Protein AF-0000000080439136 (afdb_homodimer)

Foldseek 3Di:
DEEEEAADPCVQVLLVLVLVPDQLYEYEYQAPVVVVVNVVGRHPYYHGHDDALVRLLCVCVVSVHQEYEYHHALQPVRSLVSNLVSCVVNVHHYEYEDADFPVVPDDDPLEAEDQDLLCVQVVCVPPDEAEEEAAEQPCVLVNVPSPHPHHYAYEYAPDPVSVVVCVVSPDDPVRYDHDDDDDAQPVLLVVCVVRVHQEYEYERRDVVRNPVSNVVSCVVSNHGYYYHYRDDDDRPHYDNDSVVVSVVVSVD/DEEEEAADPCVQVLLVLVLVPDQLYEYEYQAPVVVVVNVVGRHPYYHGHDDALVRLLCVCVVSVHQEYEYAHALQPVRSLVSNLVSCVVNVHHYEYEDADFPVVPDDDPLEAEDQDLLCVQVVCVPPDEAEEEAAEQPCVLVNVPSPHPHHYAYEYAPDPVSVVVCVVSPDDPVRYDHDDDDDAQVVLLVVCVVRVHQEYEDERRDVVRNPVSNVVSCVVSNHGYYYHYRDDDDRPHYDNDSVVVSVVVSVD

Solvent-accessible surface area (backbone atoms only — not comparable to full-atom values): 26806 Å² total; per-residue (Å²): 71,38,29,34,34,39,61,43,80,59,41,58,56,50,49,56,59,42,49,75,76,44,46,59,31,35,38,35,16,66,33,59,66,59,38,60,77,49,61,88,56,67,55,73,42,78,42,37,53,72,66,54,49,66,48,47,40,47,51,35,62,76,58,54,40,51,36,37,37,38,35,43,45,73,74,44,50,66,61,51,53,37,50,50,52,25,26,58,76,68,69,35,48,53,36,31,46,48,74,58,61,53,67,78,78,52,86,60,89,51,57,42,82,35,81,48,76,84,51,44,53,71,73,43,67,84,56,80,51,25,32,36,36,59,66,38,63,87,52,43,63,59,56,69,67,63,69,56,90,46,54,63,33,34,37,24,58,51,39,30,69,55,39,40,53,42,44,75,69,66,48,55,51,89,33,35,38,17,42,58,71,67,59,53,44,46,38,42,38,7,48,38,60,64,60,53,35,40,29,36,38,35,54,80,57,16,68,88,50,27,39,59,31,47,50,51,33,29,54,77,63,69,16,30,36,37,34,41,50,67,67,92,69,92,64,77,46,71,36,62,44,69,69,60,45,53,57,52,57,69,72,100,71,38,29,36,34,39,60,44,78,60,42,59,56,50,49,56,59,44,49,75,77,44,46,60,31,35,39,36,17,65,34,58,66,60,38,61,78,48,61,88,55,68,54,74,40,77,40,36,53,72,64,54,49,66,49,47,39,47,51,35,62,76,57,52,40,51,38,38,36,38,36,45,45,74,75,44,50,67,60,51,54,34,51,49,51,24,26,58,76,68,70,34,47,54,36,31,47,47,74,58,62,54,67,78,78,53,86,59,88,51,56,43,80,35,82,49,76,85,49,44,56,71,74,43,66,84,56,80,52,25,31,35,35,59,66,37,64,89,52,44,62,60,57,67,67,62,69,55,90,46,54,63,32,37,36,22,59,49,39,30,68,56,38,40,55,41,44,76,69,68,49,55,51,88,34,35,37,17,43,59,70,67,55,54,43,46,37,42,38,6,49,39,60,64,61,53,33,40,29,34,37,34,51,78,58,15,68,88,50,27,37,60,31,46,50,52,32,29,53,76,65,70,16,31,36,35,34,41,49,68,66,91,68,91,64,77,47,73,36,62,44,69,68,60,45,52,57,52,56,70,73,99

Nearest PDB structures (foldseek):
  5c4r-assembly1_A  TM=8.718E-01  e=5.065E-14  Rhodobacter capsulatus SB 1003
  5c4n-assembly1_D  TM=8.658E-01  e=1.660E-13  Rhodobacter capsulatus SB 1003
  4x7g-assembly1_A  TM=8.099E-01  e=2.105E-13  Rhodobacter capsulatus SB 1003
  4yra-assembly1_H  TM=3.260E-01  e=2.094E-04  Mus musculus
  2we8-assembly1_A-2  TM=3.712E-01  e=1.369E+00  Mycolicibacterium smegmatis MC2 155

Structure (mmCIF, N/CA/C/O backbone):
data_AF-0000000080439136-model_v1
#
loop_
_entity.id
_entity.type
_entity.pdbx_description
1 polymer 'Precorrin-6x reductase'
#
loop_
_atom_site.group_PDB
_atom_site.id
_atom_site.type_symbol
_atom_site.label_atom_id
_atom_site.label_alt_id
_atom_site.label_comp_id
_atom_site.label_asym_id
_atom_site.label_entity_id
_atom_site.label_seq_id
_atom_site.pdbx_PDB_ins_code
_atom_site.Cartn_x
_atom_site.Cartn_y
_atom_site.Cartn_z
_atom_site.occupancy
_atom_site.B_iso_or_equiv
_atom_site.auth_seq_id
_atom_site.auth_comp_id
_atom_site.auth_asym_id
_atom_site.auth_atom_id
_atom_site.pdbx_PDB_model_num
ATOM 1 N N . MET A 1 1 ? 13.273 -29.688 -28.453 1 94.94 1 MET A N 1
ATOM 2 C CA . MET A 1 1 ? 12.969 -28.375 -27.891 1 94.94 1 MET A CA 1
ATOM 3 C C . MET A 1 1 ? 11.875 -28.484 -26.828 1 94.94 1 MET A C 1
ATOM 5 O O . MET A 1 1 ? 10.883 -29.188 -27.031 1 94.94 1 MET A O 1
ATOM 9 N N . LEU A 1 2 ? 12.102 -27.922 -25.734 1 97.12 2 LEU A N 1
ATOM 10 C CA . LEU A 1 2 ? 11.094 -27.859 -24.688 1 97.12 2 LEU A CA 1
ATOM 11 C C . LEU A 1 2 ? 10.461 -26.484 -24.609 1 97.12 2 LEU A C 1
ATOM 13 O O . LEU A 1 2 ? 11.141 -25.469 -24.781 1 97.12 2 LEU A O 1
ATOM 17 N N . GLY A 1 3 ? 9.164 -26.469 -24.484 1 97.69 3 GLY A N 1
ATOM 18 C CA . GLY A 1 3 ? 8.453 -25.219 -24.266 1 97.69 3 GLY A CA 1
ATOM 19 C C . GLY A 1 3 ? 7.914 -25.062 -22.859 1 97.69 3 GLY A C 1
ATOM 20 O O . GLY A 1 3 ? 7.492 -26.047 -22.234 1 97.69 3 GLY A O 1
ATOM 21 N N . PHE A 1 4 ? 7.961 -23.844 -22.406 1 97.81 4 PHE A N 1
ATOM 22 C CA . PHE A 1 4 ? 7.434 -23.562 -21.078 1 97.81 4 PHE A CA 1
ATOM 23 C C . PHE A 1 4 ? 6.508 -22.359 -21.109 1 97.81 4 PHE A C 1
ATOM 25 O O . PHE A 1 4 ? 6.809 -21.359 -21.766 1 97.81 4 PHE A O 1
ATOM 32 N N . VAL A 1 5 ? 5.355 -22.484 -20.469 1 96.38 5 VAL A N 1
ATOM 33 C CA . VAL A 1 5 ? 4.602 -21.312 -20.031 1 96.38 5 VAL A CA 1
ATOM 34 C C . VAL A 1 5 ? 4.906 -21.031 -18.562 1 96.38 5 VAL A C 1
ATOM 36 O O . VAL A 1 5 ? 4.617 -21.859 -17.688 1 96.38 5 VAL A O 1
ATOM 39 N N . LEU A 1 6 ? 5.531 -19.891 -18.375 1 92.25 6 LEU A N 1
ATOM 40 C CA . LEU A 1 6 ? 5.945 -19.594 -17.016 1 92.25 6 LEU A CA 1
ATOM 41 C C . LEU A 1 6 ? 5.203 -18.359 -16.484 1 92.25 6 LEU A C 1
ATOM 43 O O . LEU A 1 6 ? 5.008 -17.391 -17.203 1 92.25 6 LEU A O 1
ATOM 47 N N . GLY A 1 7 ? 4.68 -18.469 -15.188 1 83.62 7 GLY A N 1
ATOM 48 C CA . GLY A 1 7 ? 3.951 -17.375 -14.562 1 83.62 7 GLY A CA 1
ATOM 49 C C . GLY A 1 7 ? 4.027 -17.391 -13.047 1 83.62 7 GLY A C 1
ATOM 50 O O . GLY A 1 7 ? 3.254 -16.703 -12.367 1 83.62 7 GLY A O 1
ATOM 51 N N . THR A 1 8 ? 4.84 -18.234 -12.469 1 78.69 8 THR A N 1
ATOM 52 C CA . THR A 1 8 ? 5.027 -18.344 -11.031 1 78.69 8 THR A CA 1
ATOM 53 C C . THR A 1 8 ? 6.508 -18.297 -10.672 1 78.69 8 THR A C 1
ATOM 55 O O . THR A 1 8 ? 7.367 -18.281 -11.555 1 78.69 8 THR A O 1
ATOM 58 N N . GLY A 1 9 ? 6.777 -18.25 -9.445 1 80 9 GLY A N 1
ATOM 59 C CA . GLY A 1 9 ? 8.156 -18.219 -8.977 1 80 9 GLY A CA 1
ATOM 60 C C . GLY A 1 9 ? 8.922 -19.484 -9.32 1 80 9 GLY A C 1
ATOM 61 O O . GLY A 1 9 ? 10.148 -19.453 -9.469 1 80 9 GLY A O 1
ATOM 62 N N . GLU A 1 10 ? 8.25 -20.531 -9.555 1 86.06 10 GLU A N 1
ATOM 63 C CA . GLU A 1 10 ? 8.883 -21.797 -9.883 1 86.06 10 GLU A CA 1
ATOM 64 C C . GLU A 1 10 ? 9.555 -21.75 -11.25 1 86.06 10 GLU A C 1
ATOM 66 O O . GLU A 1 10 ? 10.461 -22.531 -11.539 1 86.06 10 GLU A O 1
ATOM 71 N N . GLY A 1 11 ? 9.016 -20.812 -12 1 86.56 11 GLY A N 1
ATOM 72 C CA . GLY A 1 11 ? 9.594 -20.688 -13.328 1 86.56 11 GLY A CA 1
ATOM 73 C C . GLY A 1 11 ? 11.094 -20.453 -13.312 1 86.56 11 GLY A C 1
ATOM 74 O O . GLY A 1 11 ? 11.828 -21.062 -14.102 1 86.56 11 GLY A O 1
ATOM 75 N N . ARG A 1 12 ? 11.594 -19.703 -12.398 1 89.56 12 ARG A N 1
ATOM 76 C CA . ARG A 1 12 ? 13.016 -19.422 -12.281 1 89.56 12 ARG A CA 1
ATOM 77 C C . ARG A 1 12 ? 13.797 -20.672 -11.914 1 89.56 12 ARG A C 1
ATOM 79 O O . ARG A 1 12 ? 14.859 -20.938 -12.477 1 89.56 12 ARG A O 1
ATOM 86 N N . GLU A 1 13 ? 13.266 -21.391 -10.961 1 91.75 13 GLU A N 1
ATOM 87 C CA . GLU A 1 13 ? 13.914 -22.609 -10.508 1 91.75 13 GLU A CA 1
ATOM 88 C C . GLU A 1 13 ? 13.984 -23.641 -11.625 1 91.75 13 GLU A C 1
ATOM 90 O O . GLU A 1 13 ? 15 -24.312 -11.797 1 91.75 13 GLU A O 1
ATOM 95 N N . ILE A 1 14 ? 12.961 -23.734 -12.32 1 93.56 14 ILE A N 1
ATOM 96 C CA . ILE A 1 14 ? 12.891 -24.688 -13.422 1 93.56 14 ILE A CA 1
ATOM 97 C C . ILE A 1 14 ? 13.953 -24.344 -14.469 1 93.56 14 ILE A C 1
ATOM 99 O O . ILE A 1 14 ? 14.727 -25.219 -14.875 1 93.56 14 ILE A O 1
ATOM 10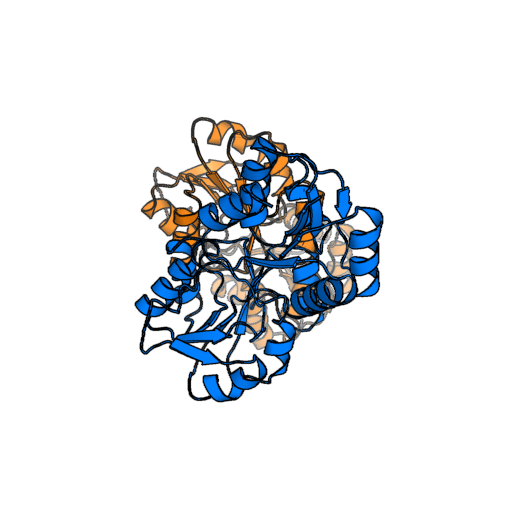3 N N . LEU A 1 15 ? 14 -23.094 -14.836 1 94.75 15 LEU A N 1
ATOM 104 C CA . LEU A 1 15 ? 14.961 -22.672 -15.852 1 94.75 15 LEU A CA 1
ATOM 105 C C . LEU A 1 15 ? 16.391 -22.844 -15.352 1 94.75 15 LEU A C 1
ATOM 107 O O . LEU A 1 15 ? 17.281 -23.234 -16.109 1 94.75 15 LEU A O 1
ATOM 111 N N . ARG A 1 16 ? 16.578 -22.578 -14.055 1 95.38 16 ARG A N 1
ATOM 112 C CA . ARG A 1 16 ? 17.891 -22.766 -13.453 1 95.38 16 ARG A CA 1
ATOM 113 C C . ARG A 1 16 ? 18.344 -24.203 -13.57 1 95.38 16 ARG A C 1
ATOM 115 O O . ARG A 1 16 ? 19.484 -24.484 -13.969 1 95.38 16 ARG A O 1
ATOM 122 N N . GLU A 1 17 ? 17.484 -25.125 -13.25 1 95.38 17 GLU A N 1
ATOM 123 C CA . GLU A 1 17 ? 17.812 -26.547 -13.289 1 95.38 17 GLU A CA 1
ATOM 124 C C . GLU A 1 17 ? 17.938 -27.031 -14.727 1 95.38 17 GLU A C 1
ATOM 126 O O . GLU A 1 17 ? 18.844 -27.812 -15.039 1 95.38 17 GLU A O 1
ATOM 131 N N . MET A 1 18 ? 17.094 -26.609 -15.617 1 95.25 18 MET A N 1
ATOM 132 C CA . MET A 1 18 ? 17.125 -27.047 -17 1 95.25 18 MET A CA 1
ATOM 133 C C . MET A 1 18 ? 18.391 -26.594 -17.703 1 95.25 18 MET A C 1
ATOM 135 O O . MET A 1 18 ? 18.969 -27.328 -18.5 1 95.25 18 MET A O 1
ATOM 139 N N . ASN A 1 19 ? 18.734 -25.328 -17.328 1 96.75 19 ASN A N 1
ATOM 140 C CA . ASN A 1 19 ? 19.891 -24.75 -17.984 1 96.75 19 ASN A CA 1
ATOM 141 C C . ASN A 1 19 ? 21.172 -25.516 -17.656 1 96.75 19 ASN A C 1
ATOM 143 O O . ASN A 1 19 ? 22.188 -25.359 -18.328 1 96.75 19 ASN A O 1
ATOM 147 N N . LYS A 1 20 ? 21.156 -26.312 -16.609 1 95.31 20 LYS A N 1
ATOM 148 C CA . LYS A 1 20 ? 22.297 -27.188 -16.297 1 95.31 20 LYS A CA 1
ATOM 149 C C . LYS A 1 20 ? 22.453 -28.281 -17.344 1 95.31 20 LYS A C 1
ATOM 151 O O . LYS A 1 20 ? 23.531 -28.844 -17.5 1 95.31 20 LYS A O 1
ATOM 156 N N . PHE A 1 21 ? 21.391 -28.484 -18.156 1 93.5 21 PHE A N 1
ATOM 157 C CA . PHE A 1 21 ? 21.438 -29.656 -19.031 1 93.5 21 PHE A CA 1
ATOM 158 C C . PHE A 1 21 ? 21.125 -29.25 -20.469 1 93.5 21 PHE A C 1
ATOM 160 O O . PHE A 1 21 ? 21.531 -29.953 -21.406 1 93.5 21 PHE A O 1
ATOM 167 N N . THR A 1 22 ? 20.359 -28.188 -20.641 1 94.69 22 THR A N 1
ATOM 168 C CA . THR A 1 22 ? 20.031 -27.812 -22.016 1 94.69 22 THR A CA 1
ATOM 169 C C . THR A 1 22 ? 19.703 -26.328 -22.094 1 94.69 22 THR A C 1
ATOM 171 O O . THR A 1 22 ? 19.359 -25.703 -21.094 1 94.69 22 THR A O 1
ATOM 174 N N . GLU A 1 23 ? 19.812 -25.797 -23.25 1 95.62 23 GLU A N 1
ATOM 175 C CA . GLU A 1 23 ? 19.375 -24.438 -23.562 1 95.62 23 GLU A CA 1
ATOM 176 C C . GLU A 1 23 ? 18.297 -24.453 -24.625 1 95.62 23 GLU A C 1
ATOM 178 O O . GLU A 1 23 ? 17.812 -23.391 -25.047 1 95.62 23 GLU A O 1
ATOM 183 N N . ASP A 1 24 ? 18 -25.609 -25.047 1 96.38 24 ASP A N 1
ATOM 184 C CA . ASP A 1 24 ? 16.969 -25.766 -26.062 1 96.38 24 ASP A CA 1
ATOM 185 C C . ASP A 1 24 ? 15.578 -25.609 -25.469 1 96.38 24 ASP A C 1
ATOM 187 O O . ASP A 1 24 ? 14.805 -26.562 -25.406 1 96.38 24 ASP A O 1
ATOM 191 N N . ILE A 1 25 ? 15.305 -24.359 -25.031 1 97.19 25 ILE A N 1
ATOM 192 C CA . ILE A 1 25 ? 14.109 -24.031 -24.266 1 97.19 25 ILE A CA 1
ATOM 193 C C . ILE A 1 25 ? 13.43 -22.812 -24.875 1 97.19 25 ILE A C 1
ATOM 195 O O . ILE A 1 25 ? 14.102 -21.844 -25.266 1 97.19 25 ILE A O 1
ATOM 199 N N . VAL A 1 26 ? 12.172 -22.922 -25.078 1 97.75 26 VAL A N 1
ATOM 200 C CA . VAL A 1 26 ? 11.328 -21.797 -25.438 1 97.75 26 VAL A CA 1
ATOM 201 C C . VAL A 1 26 ? 10.406 -21.438 -24.281 1 97.75 26 VAL A C 1
ATOM 203 O O . VAL A 1 26 ? 9.797 -22.312 -23.672 1 97.75 26 VAL A O 1
ATOM 206 N N . VAL A 1 27 ? 10.352 -20.094 -23.953 1 97.62 27 VAL A N 1
ATOM 207 C CA . VAL A 1 27 ? 9.555 -19.656 -22.812 1 97.62 27 VAL A CA 1
ATOM 208 C C . VAL A 1 27 ? 8.492 -18.656 -23.266 1 97.62 27 VAL A C 1
ATOM 210 O O . VAL A 1 27 ? 8.773 -17.781 -24.109 1 97.62 27 VAL A O 1
ATOM 213 N N . SER A 1 28 ? 7.328 -18.844 -22.781 1 96.38 28 SER A N 1
ATOM 214 C CA . SER A 1 28 ? 6.254 -17.875 -22.969 1 96.38 28 SER A CA 1
ATOM 215 C C . SER A 1 28 ? 5.727 -17.359 -21.641 1 96.38 28 SER A C 1
ATOM 217 O O . SER A 1 28 ? 5.387 -18.141 -20.75 1 96.38 28 SER A O 1
ATOM 219 N N . THR A 1 29 ? 5.699 -16.062 -21.438 1 93.25 29 THR A N 1
ATOM 220 C CA . THR A 1 29 ? 5.062 -15.391 -20.328 1 93.25 29 THR A CA 1
ATOM 221 C C . THR A 1 29 ? 3.943 -14.469 -20.812 1 93.25 29 THR A C 1
ATOM 223 O O . THR A 1 29 ? 3.871 -14.148 -22 1 93.25 29 THR A O 1
ATOM 226 N N . ALA A 1 30 ? 3.041 -14.086 -19.922 1 86.5 30 ALA A N 1
ATOM 227 C CA . ALA A 1 30 ? 1.903 -13.266 -20.328 1 86.5 30 ALA A CA 1
ATOM 228 C C . ALA A 1 30 ? 2.258 -11.781 -20.312 1 86.5 30 ALA A C 1
ATOM 230 O O . ALA A 1 30 ? 1.539 -10.953 -20.875 1 86.5 30 ALA A O 1
ATOM 231 N N . THR A 1 31 ? 3.359 -11.43 -19.641 1 79.88 31 THR A N 1
ATOM 232 C CA . THR A 1 31 ? 3.678 -10.016 -19.469 1 79.88 31 THR A CA 1
ATOM 233 C C . THR A 1 31 ? 5.168 -9.766 -19.688 1 79.88 31 THR A C 1
ATOM 235 O O . THR A 1 31 ? 5.984 -10.672 -19.5 1 79.88 31 THR A O 1
ATOM 238 N N . ALA A 1 32 ? 5.469 -8.5 -20.141 1 79.81 32 ALA A N 1
ATOM 239 C CA . ALA A 1 32 ? 6.863 -8.094 -20.281 1 79.81 32 ALA A CA 1
ATOM 240 C C . ALA A 1 32 ? 7.613 -8.219 -18.953 1 79.81 32 ALA A C 1
ATOM 242 O O . ALA A 1 32 ? 8.789 -8.594 -18.938 1 79.81 32 ALA A O 1
ATOM 243 N N . TYR A 1 33 ? 6.918 -7.953 -17.891 1 74.75 33 TYR A N 1
ATOM 244 C CA . TYR A 1 33 ? 7.523 -8.055 -16.562 1 74.75 33 TYR A CA 1
ATOM 245 C C . TYR A 1 33 ? 7.949 -9.484 -16.266 1 74.75 33 TYR A C 1
ATOM 247 O O . TYR A 1 33 ? 9.047 -9.719 -15.758 1 74.75 33 TYR A O 1
ATOM 255 N N . GLY A 1 34 ? 7.113 -10.391 -16.531 1 80.88 34 GLY A N 1
ATOM 256 C CA . GLY A 1 34 ? 7.461 -11.797 -16.359 1 80.88 34 GLY A CA 1
ATOM 257 C C . GLY A 1 34 ? 8.703 -12.195 -17.141 1 80.88 34 GLY A C 1
ATOM 258 O O . GLY A 1 34 ? 9.539 -12.945 -16.625 1 80.88 34 GLY A O 1
ATOM 259 N N . GLY A 1 35 ? 8.859 -11.656 -18.344 1 86.62 35 GLY A N 1
ATOM 260 C CA . GLY A 1 35 ? 10.047 -11.914 -19.141 1 86.62 35 GLY A CA 1
ATOM 261 C C . GLY A 1 35 ? 11.312 -11.344 -18.547 1 86.62 35 GLY A C 1
ATOM 262 O O . GLY A 1 35 ? 12.359 -11.984 -18.562 1 86.62 35 GLY A O 1
ATOM 263 N N . GLU A 1 36 ? 11.172 -10.18 -18.062 1 80.94 36 GLU A N 1
ATOM 264 C CA . GLU A 1 36 ? 12.312 -9.5 -17.469 1 80.94 36 GLU A CA 1
ATOM 265 C C . GLU A 1 36 ? 12.883 -10.305 -16.297 1 80.94 36 GLU A C 1
ATOM 267 O O . GLU A 1 36 ? 14.094 -10.375 -16.109 1 80.94 36 GLU A O 1
ATOM 272 N N . LEU A 1 37 ? 12.047 -10.93 -15.547 1 82.88 37 LEU A N 1
ATOM 273 C CA . LEU A 1 37 ? 12.453 -11.711 -14.383 1 82.88 37 LEU A CA 1
ATOM 274 C C . LEU A 1 37 ? 13.25 -12.938 -14.805 1 82.88 37 LEU A C 1
ATOM 276 O O . LEU A 1 37 ? 13.969 -13.531 -13.992 1 82.88 37 LEU A O 1
ATOM 280 N N . LEU A 1 38 ? 13.195 -13.258 -16.078 1 91.5 38 LEU A N 1
ATOM 281 C CA . LEU A 1 38 ? 13.773 -14.508 -16.562 1 91.5 38 LEU A CA 1
ATOM 282 C C . LEU A 1 38 ? 14.938 -14.242 -17.516 1 91.5 38 LEU A C 1
ATOM 284 O O . LEU A 1 38 ? 15.477 -15.18 -18.109 1 91.5 38 LEU A O 1
ATOM 288 N N . LYS A 1 39 ? 15.32 -13 -17.594 1 89.12 39 LYS A N 1
ATOM 289 C CA . LYS A 1 39 ? 16.281 -12.562 -18.609 1 89.12 39 LYS A CA 1
ATOM 290 C C . LYS A 1 39 ? 17.641 -13.203 -18.375 1 89.12 39 LYS A C 1
ATOM 292 O O . LYS A 1 39 ? 18.422 -13.352 -19.328 1 89.12 39 LYS A O 1
ATOM 297 N N . GLU A 1 40 ? 17.984 -13.57 -17.234 1 92.5 40 GLU A N 1
ATOM 298 C CA . GLU A 1 40 ? 19.312 -14.078 -16.906 1 92.5 40 GLU A CA 1
ATOM 299 C C . GLU A 1 40 ? 19.453 -15.531 -17.344 1 92.5 40 GLU A C 1
ATOM 301 O O . GLU A 1 40 ? 20.578 -16.062 -17.391 1 92.5 40 GLU A O 1
ATOM 306 N N . TYR A 1 41 ? 18.391 -16.203 -17.641 1 95.62 41 TYR A N 1
ATOM 307 C CA . TYR A 1 41 ? 18.438 -17.625 -18 1 95.62 41 TYR A CA 1
ATOM 308 C C . TYR A 1 41 ? 18.594 -17.797 -19.5 1 95.62 41 TYR A C 1
ATOM 310 O O . TYR A 1 41 ? 18.234 -16.906 -20.281 1 95.62 41 TYR A O 1
ATOM 318 N N . LYS A 1 42 ? 19.203 -18.891 -19.828 1 96.31 42 LYS A N 1
ATOM 319 C CA . LYS A 1 42 ? 19.469 -19.172 -21.234 1 96.31 42 LYS A CA 1
ATOM 320 C C . LYS A 1 42 ? 18.281 -19.875 -21.891 1 96.31 42 LYS A C 1
ATOM 322 O O . LYS A 1 42 ? 17.969 -21.016 -21.547 1 96.31 42 LYS A O 1
ATOM 327 N N . VAL A 1 43 ? 17.672 -19.172 -22.844 1 96.94 43 VAL A N 1
ATOM 328 C CA . VAL A 1 43 ? 16.562 -19.75 -23.594 1 96.94 43 VAL A CA 1
ATOM 329 C C . VAL A 1 43 ? 16.719 -19.422 -25.078 1 96.94 43 VAL A C 1
ATOM 331 O O . VAL A 1 43 ? 17.375 -18.438 -25.438 1 96.94 43 VAL A O 1
ATOM 334 N N . LYS A 1 44 ? 16.25 -20.281 -25.953 1 97.19 44 LYS A N 1
ATOM 335 C CA . LYS A 1 44 ? 16.328 -20.047 -27.391 1 97.19 44 LYS A CA 1
ATOM 336 C C . LYS A 1 44 ? 15.375 -18.938 -27.828 1 97.19 44 LYS A C 1
ATOM 338 O O . LYS A 1 44 ? 15.648 -18.219 -28.797 1 97.19 44 LYS A O 1
ATOM 343 N N . HIS A 1 45 ? 14.266 -18.844 -27.109 1 97 45 HIS A N 1
ATOM 344 C CA . HIS A 1 45 ? 13.266 -17.828 -27.422 1 97 45 HIS A CA 1
ATOM 345 C C . HIS A 1 45 ? 12.422 -17.484 -26.203 1 97 45 HIS A C 1
ATOM 347 O O . HIS A 1 45 ? 12.109 -18.359 -25.391 1 97 45 HIS A O 1
ATOM 353 N N . MET A 1 46 ? 12.094 -16.172 -26.109 1 96.81 46 MET A N 1
ATOM 354 C CA . MET A 1 46 ? 11.266 -15.672 -25.031 1 96.81 46 MET A CA 1
ATOM 355 C C . MET A 1 46 ? 10.102 -14.852 -25.578 1 96.81 46 MET A C 1
ATOM 357 O O . MET A 1 46 ? 10.305 -13.797 -26.188 1 96.81 46 MET A O 1
ATOM 361 N N . ASN A 1 47 ? 8.914 -15.367 -25.422 1 96.44 47 ASN A N 1
ATOM 362 C CA . ASN A 1 47 ? 7.723 -14.578 -25.703 1 96.44 47 ASN A CA 1
ATOM 363 C C . ASN A 1 47 ? 7.223 -13.852 -24.453 1 96.44 47 ASN A C 1
ATOM 365 O O . ASN A 1 47 ? 7.109 -14.445 -23.391 1 96.44 47 ASN A O 1
ATOM 369 N N . THR A 1 48 ? 6.887 -12.586 -24.516 1 93.75 48 THR A N 1
ATOM 370 C CA . THR A 1 48 ? 6.484 -11.812 -23.344 1 93.75 48 THR A CA 1
ATOM 371 C C . THR A 1 48 ? 5.098 -11.211 -23.547 1 93.75 48 THR A C 1
ATOM 373 O O . THR A 1 48 ? 4.773 -10.172 -22.969 1 93.75 48 THR A O 1
ATOM 376 N N . LYS A 1 49 ? 4.348 -11.789 -24.469 1 91.25 49 LYS A N 1
ATOM 377 C CA . LYS A 1 49 ? 2.975 -11.375 -24.734 1 91.25 49 LYS A CA 1
ATOM 378 C C . LYS A 1 49 ? 2.01 -12.547 -24.609 1 91.25 49 LYS A C 1
ATOM 380 O O . LYS A 1 49 ? 2.387 -13.695 -24.844 1 91.25 49 LYS A O 1
ATOM 385 N N . PRO A 1 50 ? 0.738 -12.25 -24.234 1 92.81 50 PRO A N 1
ATOM 386 C CA . PRO A 1 50 ? -0.25 -13.328 -24.234 1 92.81 50 PRO A CA 1
ATOM 387 C C . PRO A 1 50 ? -0.421 -13.969 -25.609 1 92.81 50 PRO A C 1
ATOM 389 O O . PRO A 1 50 ? -0.37 -13.266 -26.625 1 92.81 50 PRO A O 1
ATOM 392 N N . LEU A 1 51 ? -0.65 -15.219 -25.656 1 95.44 51 LEU A N 1
ATOM 393 C CA . LEU A 1 51 ? -0.846 -15.93 -26.906 1 95.44 51 LEU A CA 1
ATOM 394 C C . LEU A 1 51 ? -2.23 -16.562 -26.969 1 95.44 51 LEU A C 1
ATOM 396 O O . LEU A 1 51 ? -2.721 -17.078 -25.969 1 95.44 51 LEU A O 1
ATOM 400 N N . ASP A 1 52 ? -2.799 -16.469 -28.078 1 96.5 52 ASP A N 1
ATOM 401 C CA . ASP A 1 52 ? -4.012 -17.25 -28.328 1 96.5 52 ASP A CA 1
ATOM 402 C C . ASP A 1 52 ? -3.674 -18.625 -28.891 1 96.5 52 ASP A C 1
ATOM 404 O O . ASP A 1 52 ? -2.508 -19.031 -28.922 1 96.5 52 ASP A O 1
ATOM 408 N N . LEU A 1 53 ? -4.703 -19.312 -29.297 1 97.81 53 LEU A N 1
ATOM 409 C CA . LEU A 1 53 ? -4.531 -20.672 -29.781 1 97.81 53 LEU A CA 1
ATOM 410 C C . LEU A 1 53 ? -3.561 -20.703 -30.969 1 97.81 53 LEU A C 1
ATOM 412 O O . LEU A 1 53 ? -2.609 -21.5 -30.969 1 97.81 53 LEU A O 1
ATOM 416 N N . GLU A 1 54 ? -3.754 -19.844 -31.922 1 97.94 54 GLU A N 1
ATOM 417 C CA . GLU A 1 54 ? -2.885 -19.828 -33.094 1 97.94 54 GLU A CA 1
ATOM 418 C C . GLU A 1 54 ? -1.464 -19.406 -32.719 1 97.94 54 GLU A C 1
ATOM 420 O O . GLU A 1 54 ? -0.496 -19.891 -33.312 1 97.94 54 GLU A O 1
ATOM 425 N N . GLY A 1 55 ? -1.443 -18.516 -31.797 1 97.69 55 GLY A N 1
ATOM 426 C CA . GLY A 1 55 ? -0.135 -18.109 -31.312 1 97.69 55 GLY A CA 1
ATOM 427 C C . GLY A 1 55 ? 0.669 -19.266 -30.734 1 97.69 55 GLY A C 1
ATOM 428 O O . GLY A 1 55 ? 1.85 -19.422 -31.047 1 97.69 55 GLY A O 1
ATOM 429 N N . PHE A 1 56 ? 0.078 -20.078 -29.938 1 98.19 56 PHE A N 1
ATOM 430 C CA . PHE A 1 56 ? 0.755 -21.219 -29.344 1 98.19 56 PHE A CA 1
ATOM 431 C C . PHE A 1 56 ? 1.114 -22.25 -30.422 1 98.19 56 PHE A C 1
ATOM 433 O O . PHE A 1 56 ? 2.207 -22.828 -30.391 1 98.19 56 PHE A O 1
ATOM 440 N N . LYS A 1 57 ? 0.184 -22.5 -31.312 1 98.38 57 LYS A N 1
ATOM 441 C CA . LYS A 1 57 ? 0.463 -23.438 -32.406 1 98.38 57 LYS A CA 1
ATOM 442 C C . LYS A 1 57 ? 1.678 -23.016 -33.219 1 98.38 57 LYS A C 1
ATOM 444 O O . LYS A 1 57 ? 2.545 -23.828 -33.531 1 98.38 57 LYS A O 1
ATOM 449 N N . ASN A 1 58 ? 1.685 -21.719 -33.531 1 98.31 58 ASN A N 1
ATOM 450 C CA . ASN A 1 58 ? 2.812 -21.188 -34.281 1 98.31 58 ASN A CA 1
ATOM 451 C C . ASN A 1 58 ? 4.125 -21.359 -33.5 1 98.31 58 ASN A C 1
ATOM 453 O O . ASN A 1 58 ? 5.152 -21.688 -34.094 1 98.31 58 ASN A O 1
ATOM 457 N N . LEU A 1 59 ? 4.059 -21.094 -32.25 1 97.94 59 LEU A N 1
ATOM 458 C CA . LEU A 1 59 ? 5.242 -21.234 -31.422 1 97.94 59 LEU A CA 1
ATOM 459 C C . LEU A 1 59 ? 5.754 -22.672 -31.438 1 97.94 59 LEU A C 1
ATOM 461 O O . LEU A 1 59 ? 6.957 -22.906 -31.562 1 97.94 59 LEU A O 1
ATOM 465 N N . ILE A 1 60 ? 4.875 -23.609 -31.344 1 98.25 60 ILE A N 1
ATOM 466 C CA . ILE A 1 60 ? 5.195 -25.031 -31.328 1 98.25 60 ILE A CA 1
ATOM 467 C C . ILE A 1 60 ? 5.836 -25.438 -32.656 1 98.25 60 ILE A C 1
ATOM 469 O O . ILE A 1 60 ? 6.883 -26.094 -32.688 1 98.25 60 ILE A O 1
ATOM 473 N N . ARG A 1 61 ? 5.289 -24.922 -33.75 1 98.19 61 ARG A N 1
ATOM 474 C CA . ARG A 1 61 ? 5.766 -25.266 -35.094 1 98.19 61 ARG A CA 1
ATOM 475 C C . ARG A 1 61 ? 7.105 -24.609 -35.375 1 98.19 61 ARG A C 1
ATOM 477 O O . ARG A 1 61 ? 8.031 -25.266 -35.875 1 98.19 61 ARG A O 1
ATOM 484 N N . GLU A 1 62 ? 7.09 -23.359 -35.062 1 98.06 62 GLU A N 1
ATOM 485 C CA . GLU A 1 62 ? 8.281 -22.562 -35.375 1 98.06 62 GLU A CA 1
ATOM 486 C C . GLU A 1 62 ? 9.516 -23.125 -34.688 1 98.06 62 GLU A C 1
ATOM 488 O O . GLU A 1 62 ? 10.609 -23.125 -35.25 1 98.06 62 GLU A O 1
ATOM 493 N N . TRP A 1 63 ? 9.336 -23.672 -33.5 1 97.88 63 TRP A N 1
ATOM 494 C CA . TRP A 1 63 ? 10.5 -24.062 -32.719 1 97.88 63 TRP A CA 1
ATOM 495 C C . TRP A 1 63 ? 10.555 -25.578 -32.531 1 97.88 63 TRP A C 1
ATOM 497 O O . TRP A 1 63 ? 11.383 -26.094 -31.781 1 97.88 63 TRP A O 1
ATOM 507 N N . ASN A 1 64 ? 9.664 -26.266 -33.188 1 97.38 64 ASN A N 1
ATOM 508 C CA . ASN A 1 64 ? 9.625 -27.734 -33.125 1 97.38 64 ASN A CA 1
ATOM 509 C C . ASN A 1 64 ? 9.602 -28.234 -31.688 1 97.38 64 ASN A C 1
ATOM 511 O O . ASN A 1 64 ? 10.438 -29.047 -31.297 1 97.38 64 ASN A O 1
ATOM 515 N N . ILE A 1 65 ? 8.695 -27.656 -30.891 1 97.69 65 ILE A N 1
ATOM 516 C CA . ILE A 1 65 ? 8.555 -28.031 -29.484 1 97.69 65 ILE A CA 1
ATOM 517 C C . ILE A 1 65 ? 7.957 -29.422 -29.375 1 97.69 65 ILE A C 1
ATOM 519 O O . ILE A 1 65 ? 6.977 -29.75 -30.062 1 97.69 65 ILE A O 1
ATOM 523 N N . LYS A 1 66 ? 8.555 -30.234 -28.594 1 96.69 66 LYS A N 1
ATOM 524 C CA . LYS A 1 66 ? 8.094 -31.609 -28.453 1 96.69 66 LYS A CA 1
ATOM 525 C C . LYS A 1 66 ? 7.262 -31.781 -27.188 1 96.69 66 LYS A C 1
ATOM 527 O O . LYS A 1 66 ? 6.352 -32.625 -27.141 1 96.69 66 LYS A O 1
ATOM 532 N N . VAL A 1 67 ? 7.621 -31.094 -26.172 1 97.62 67 VAL A N 1
ATOM 533 C CA . VAL A 1 67 ? 6.934 -31.109 -24.891 1 97.62 67 VAL A CA 1
ATOM 534 C C . VAL A 1 67 ? 6.691 -29.688 -24.406 1 97.62 67 VAL A C 1
ATOM 536 O O . VAL A 1 67 ? 7.594 -28.844 -24.469 1 97.62 67 VAL A O 1
ATOM 539 N N . PHE A 1 68 ? 5.484 -29.422 -24.062 1 98 68 PHE A N 1
ATOM 540 C CA . PHE A 1 68 ? 5.125 -28.109 -23.531 1 98 68 PHE A CA 1
ATOM 541 C C . PHE A 1 68 ? 4.727 -28.203 -22.062 1 98 68 PHE A C 1
ATOM 543 O O . PHE A 1 68 ? 3.758 -28.875 -21.719 1 98 68 PHE A O 1
ATOM 550 N N . VAL A 1 69 ? 5.461 -27.547 -21.234 1 97.81 69 VAL A N 1
ATOM 551 C CA . VAL A 1 69 ? 5.23 -27.594 -19.797 1 97.81 69 VAL A CA 1
ATOM 552 C C . VAL A 1 69 ? 4.535 -26.328 -19.344 1 97.81 69 VAL A C 1
ATOM 554 O O . VAL A 1 69 ? 5.035 -25.219 -19.578 1 97.81 69 VAL A O 1
ATOM 557 N N . ASP A 1 70 ? 3.416 -26.469 -18.719 1 96.88 70 ASP A N 1
ATOM 558 C CA . ASP A 1 70 ? 2.594 -25.359 -18.219 1 96.88 70 ASP A CA 1
ATOM 559 C C . ASP A 1 70 ? 2.809 -25.156 -16.719 1 96.88 70 ASP A C 1
ATOM 561 O O . ASP A 1 70 ? 2.338 -25.938 -15.898 1 96.88 70 ASP A O 1
ATOM 565 N N . VAL A 1 71 ? 3.521 -24.078 -16.484 1 93.62 71 VAL A N 1
ATOM 566 C CA . VAL A 1 71 ? 3.775 -23.688 -15.102 1 93.62 71 VAL A CA 1
ATOM 567 C C . VAL A 1 71 ? 3.113 -22.344 -14.812 1 93.62 71 VAL A C 1
ATOM 569 O O . VAL A 1 71 ? 3.674 -21.516 -14.102 1 93.62 71 VAL A O 1
ATOM 572 N N . SER A 1 72 ? 2.09 -22.047 -15.516 1 90.38 72 SER A N 1
ATOM 573 C CA . SER A 1 72 ? 1.359 -20.812 -15.305 1 90.38 72 SER A CA 1
ATOM 574 C C . SER A 1 72 ? 0.637 -20.812 -13.961 1 90.38 72 SER A C 1
ATOM 576 O O . SER A 1 72 ? 0.591 -21.844 -13.273 1 90.38 72 SER A O 1
ATOM 578 N N . HIS A 1 73 ? 0.183 -19.703 -13.594 1 86.56 73 HIS A N 1
ATOM 579 C CA . HIS A 1 73 ? -0.566 -19.578 -12.352 1 86.56 73 HIS A CA 1
ATOM 580 C C . HIS A 1 73 ? -1.776 -20.5 -12.344 1 86.56 73 HIS A C 1
ATOM 582 O O . HIS A 1 73 ? -2.455 -20.656 -13.367 1 86.56 73 HIS A O 1
ATOM 588 N N . PRO A 1 74 ? -2.119 -21.109 -11.234 1 85.25 74 PRO A N 1
ATOM 589 C CA . PRO A 1 74 ? -3.227 -22.078 -11.148 1 85.25 74 PRO A CA 1
ATOM 590 C C . PRO A 1 74 ? -4.566 -21.453 -11.547 1 85.25 74 PRO A C 1
ATOM 592 O O . PRO A 1 74 ? -5.492 -22.188 -11.93 1 85.25 74 PRO A O 1
ATOM 595 N N . TYR A 1 75 ? -4.613 -20.203 -11.477 1 86.25 75 TYR A N 1
ATOM 596 C CA . TYR A 1 75 ? -5.891 -19.531 -11.727 1 86.25 75 TYR A CA 1
ATOM 597 C C . TYR A 1 75 ? -5.938 -18.969 -13.141 1 86.25 75 TYR A C 1
ATOM 599 O O . TYR A 1 75 ? -6.934 -18.359 -13.539 1 86.25 75 TYR A O 1
ATOM 607 N N . ALA A 1 76 ? -4.926 -19.203 -13.852 1 84.44 76 ALA A N 1
ATOM 608 C CA . ALA A 1 76 ? -4.883 -18.828 -15.266 1 84.44 76 ALA A CA 1
ATOM 609 C C . ALA A 1 76 ? -5.445 -19.938 -16.141 1 84.44 76 ALA A C 1
ATOM 611 O O . ALA A 1 76 ? -4.754 -20.453 -17.031 1 84.44 76 ALA A O 1
ATOM 612 N N . SER A 1 77 ? -6.715 -20.25 -16.016 1 87.69 77 SER A N 1
ATOM 613 C CA . SER A 1 77 ? -7.332 -21.422 -16.641 1 87.69 77 SER A CA 1
ATOM 614 C C . SER A 1 77 ? -7.418 -21.266 -18.156 1 87.69 77 SER A C 1
ATOM 616 O O . SER A 1 77 ? -7.234 -22.219 -18.891 1 87.69 77 SER A O 1
ATOM 618 N N . GLU A 1 78 ? -7.652 -20.047 -18.547 1 88.62 78 GLU A N 1
ATOM 619 C CA . GLU A 1 78 ? -7.793 -19.828 -19.984 1 88.62 78 GLU A CA 1
ATOM 620 C C . GLU A 1 78 ? -6.48 -20.094 -20.719 1 88.62 78 GLU A C 1
ATOM 622 O O . GLU A 1 78 ? -6.48 -20.656 -21.812 1 88.62 78 GLU A O 1
ATOM 627 N N . ALA A 1 79 ? -5.441 -19.609 -20.156 1 89.94 79 ALA A N 1
ATOM 628 C CA . ALA A 1 79 ? -4.137 -19.891 -20.75 1 89.94 79 ALA A CA 1
ATOM 629 C C . ALA A 1 79 ? -3.863 -21.391 -20.812 1 89.94 79 ALA A C 1
ATOM 631 O O . ALA A 1 79 ? -3.387 -21.906 -21.828 1 89.94 79 ALA A O 1
ATOM 632 N N . SER A 1 80 ? -4.164 -22.062 -19.734 1 94.19 80 SER A N 1
ATOM 633 C CA . SER A 1 80 ? -3.938 -23.516 -19.672 1 94.19 80 SER A CA 1
ATOM 634 C C . SER A 1 80 ? -4.777 -24.25 -20.703 1 94.19 80 SER A C 1
ATOM 636 O O . SER A 1 80 ? -4.266 -25.109 -21.438 1 94.19 80 SER A O 1
ATOM 638 N N . LYS A 1 81 ? -6.016 -23.875 -20.812 1 95.75 81 LYS A N 1
ATOM 639 C CA . LYS A 1 81 ? -6.898 -24.516 -21.797 1 95.75 81 LYS A CA 1
ATOM 640 C C . LYS A 1 81 ? -6.379 -24.297 -23.219 1 95.75 81 LYS A C 1
ATOM 642 O O . LYS A 1 81 ? -6.434 -25.203 -24.047 1 95.75 81 LYS A O 1
ATOM 647 N N . THR A 1 82 ? -5.914 -23.094 -23.438 1 96.75 82 THR A N 1
ATOM 648 C CA . THR A 1 82 ? -5.398 -22.75 -24.766 1 96.75 82 THR A CA 1
ATOM 649 C C . THR A 1 82 ? -4.156 -23.578 -25.094 1 96.75 82 THR A C 1
ATOM 651 O O . THR A 1 82 ? -4.035 -24.094 -26.203 1 96.75 82 THR A O 1
ATOM 654 N N . VAL A 1 83 ? -3.262 -23.719 -24.172 1 96.88 83 VAL A N 1
ATOM 655 C CA . VAL A 1 83 ? -2.033 -24.484 -24.391 1 96.88 83 VAL A CA 1
ATOM 656 C C . VAL A 1 83 ? -2.361 -25.969 -24.562 1 96.88 83 VAL A C 1
ATOM 658 O O . VAL A 1 83 ? -1.78 -26.641 -25.406 1 96.88 83 VAL A O 1
ATOM 661 N N . ILE A 1 84 ? -3.244 -26.453 -23.766 1 97.56 84 ILE A N 1
ATOM 662 C CA . ILE A 1 84 ? -3.67 -27.844 -23.859 1 97.56 84 ILE A CA 1
ATOM 663 C C . ILE A 1 84 ? -4.199 -28.125 -25.266 1 97.56 84 ILE A C 1
ATOM 665 O O . ILE A 1 84 ? -3.791 -29.094 -25.906 1 97.56 84 ILE A O 1
ATOM 669 N N . LYS A 1 85 ? -5.102 -27.25 -25.703 1 97.94 85 LYS A N 1
ATOM 670 C CA . LYS A 1 85 ? -5.691 -27.391 -27.031 1 97.94 85 LYS A CA 1
ATOM 671 C C . LYS A 1 85 ? -4.625 -27.312 -28.125 1 97.94 85 LYS A C 1
ATOM 673 O O . LYS A 1 85 ? -4.648 -28.078 -29.078 1 97.94 85 LYS A O 1
ATOM 678 N N . ALA A 1 86 ? -3.734 -26.391 -28 1 98.44 86 ALA A N 1
ATOM 679 C CA . ALA A 1 86 ? -2.652 -26.234 -28.969 1 98.44 86 ALA A CA 1
ATOM 680 C C . ALA A 1 86 ? -1.796 -27.5 -29.031 1 98.44 86 ALA A C 1
ATOM 682 O O . ALA A 1 86 ? -1.465 -27.969 -30.125 1 98.44 86 ALA A O 1
ATOM 683 N N . CYS A 1 87 ? -1.405 -28.047 -27.922 1 98.38 87 CYS A N 1
ATOM 684 C CA . CYS A 1 87 ? -0.591 -29.25 -27.859 1 98.38 87 CYS A CA 1
ATOM 685 C C . CYS A 1 87 ? -1.313 -30.422 -28.516 1 98.38 87 CYS A C 1
ATOM 687 O O . CYS A 1 87 ? -0.704 -31.203 -29.25 1 98.38 87 CYS A O 1
ATOM 689 N N . LYS A 1 88 ? -2.605 -30.5 -28.203 1 98 88 LYS A N 1
ATOM 690 C CA . LYS A 1 88 ? -3.414 -31.562 -28.797 1 98 88 LYS A CA 1
ATOM 691 C C . LYS A 1 88 ? -3.449 -31.453 -30.312 1 98 88 LYS A C 1
ATOM 693 O O . LYS A 1 88 ? -3.248 -32.438 -31.016 1 98 88 LYS A O 1
ATOM 698 N N . GLU A 1 89 ? -3.678 -30.312 -30.781 1 98.06 89 GLU A N 1
ATOM 699 C CA . GLU A 1 89 ? -3.812 -30.094 -32.219 1 98.06 89 GLU A CA 1
ATOM 700 C C . GLU A 1 89 ? -2.477 -30.281 -32.938 1 98.06 89 GLU A C 1
ATOM 702 O O . GLU A 1 89 ? -2.436 -30.703 -34.094 1 98.06 89 GLU A O 1
ATOM 707 N N . GLU A 1 90 ? -1.424 -29.953 -32.312 1 98.12 90 GLU A N 1
ATOM 708 C CA . GLU A 1 90 ? -0.094 -30.094 -32.906 1 98.12 90 GLU A CA 1
ATOM 709 C C . GLU A 1 90 ? 0.532 -31.438 -32.562 1 98.12 90 GLU A C 1
ATOM 711 O O . GLU A 1 90 ? 1.666 -31.719 -32.938 1 98.12 90 GLU A O 1
ATOM 716 N N . ASN A 1 91 ? -0.15 -32.25 -31.797 1 97.69 91 ASN A N 1
ATOM 717 C CA . ASN A 1 91 ? 0.244 -33.625 -31.453 1 97.69 91 ASN A CA 1
ATOM 718 C C . ASN A 1 91 ? 1.56 -33.625 -30.672 1 97.69 91 ASN A C 1
ATOM 720 O O . ASN A 1 91 ? 2.494 -34.344 -31.047 1 97.69 91 ASN A O 1
ATOM 724 N N . ILE A 1 92 ? 1.659 -32.844 -29.688 1 97.88 92 ILE A N 1
ATOM 725 C CA . ILE A 1 92 ? 2.818 -32.875 -28.797 1 97.88 92 ILE A CA 1
ATOM 726 C C . ILE A 1 92 ? 2.359 -33.062 -27.359 1 97.88 92 ILE A C 1
ATOM 728 O O . ILE A 1 92 ? 1.167 -32.969 -27.047 1 97.88 92 ILE A O 1
ATOM 732 N N . LYS A 1 93 ? 3.281 -33.312 -26.516 1 97.5 93 LYS A N 1
ATOM 733 C CA . LYS A 1 93 ? 2.959 -33.625 -25.125 1 97.5 93 LYS A CA 1
ATOM 734 C C . LYS A 1 93 ? 2.764 -32.375 -24.297 1 97.5 93 LYS A C 1
ATOM 736 O O . LYS A 1 93 ? 3.537 -31.406 -24.422 1 97.5 93 LYS A O 1
ATOM 741 N N . TYR A 1 94 ? 1.713 -32.344 -23.531 1 98.12 94 TYR A N 1
ATOM 742 C CA . TYR A 1 94 ? 1.433 -31.312 -22.547 1 98.12 94 TYR A CA 1
ATOM 743 C C . TYR A 1 94 ? 1.661 -31.844 -21.141 1 98.12 94 TYR A C 1
ATOM 745 O O . TYR A 1 94 ? 1.225 -32.938 -20.797 1 98.12 94 TYR A O 1
ATOM 753 N N . ILE A 1 95 ? 2.336 -31.078 -20.375 1 97.75 95 ILE A N 1
ATOM 754 C CA . ILE A 1 95 ? 2.58 -31.406 -18.984 1 97.75 95 ILE A CA 1
ATOM 755 C C . ILE A 1 95 ? 2.24 -30.219 -18.094 1 97.75 95 ILE A C 1
ATOM 757 O O . ILE A 1 95 ? 2.615 -29.078 -18.406 1 97.75 95 ILE A O 1
ATOM 761 N N . ARG A 1 96 ? 1.552 -30.484 -17.016 1 96.56 96 ARG A N 1
ATOM 762 C CA . ARG A 1 96 ? 1.217 -29.453 -16.047 1 96.56 96 ARG A CA 1
ATOM 763 C C . ARG A 1 96 ? 2.082 -29.578 -14.797 1 96.56 96 ARG A C 1
ATOM 765 O O . ARG A 1 96 ? 2.311 -30.688 -14.297 1 96.56 96 ARG A O 1
ATOM 772 N N . TYR A 1 97 ? 2.639 -28.453 -14.469 1 94.56 97 TYR A N 1
ATOM 773 C CA . TYR A 1 97 ? 3.184 -28.391 -13.117 1 94.56 97 TYR A CA 1
ATOM 774 C C . TYR A 1 97 ? 2.281 -27.562 -12.211 1 94.56 97 TYR A C 1
ATOM 776 O O . TYR A 1 97 ? 1.908 -26.438 -12.555 1 94.56 97 TYR A O 1
ATOM 784 N N . GLU A 1 98 ? 1.906 -28.094 -11.102 1 88.06 98 GLU A N 1
ATOM 785 C CA . GLU A 1 98 ? 1.11 -27.375 -10.109 1 88.06 98 GLU A CA 1
ATOM 786 C C . GLU A 1 98 ? 1.596 -27.672 -8.688 1 88.06 98 GLU A C 1
ATOM 788 O O . GLU A 1 98 ? 1.728 -28.828 -8.305 1 88.06 98 GLU A O 1
ATOM 793 N N . ARG A 1 99 ? 1.913 -26.578 -7.988 1 82.12 99 ARG A N 1
ATOM 794 C CA . ARG A 1 99 ? 2.365 -26.766 -6.613 1 82.12 99 ARG A CA 1
ATOM 795 C C . ARG A 1 99 ? 1.273 -27.391 -5.758 1 82.12 99 ARG A C 1
ATOM 797 O O . ARG A 1 99 ? 0.085 -27.266 -6.059 1 82.12 99 ARG A O 1
ATOM 804 N N . GLU A 1 100 ? 1.741 -28.078 -4.797 1 83.44 100 GLU A N 1
ATOM 805 C CA . GLU A 1 100 ? 0.802 -28.734 -3.885 1 83.44 100 GLU A CA 1
ATOM 806 C C . GLU A 1 100 ? -0.095 -27.703 -3.199 1 83.44 100 GLU A C 1
ATOM 808 O O . GLU A 1 100 ? 0.365 -26.625 -2.818 1 83.44 100 GLU A O 1
ATOM 813 N N . SER A 1 101 ? -1.302 -28.062 -3.07 1 85.81 101 SER A N 1
ATOM 814 C CA . SER A 1 101 ? -2.291 -27.219 -2.42 1 85.81 101 SER A CA 1
ATOM 815 C C . SER A 1 101 ? -2.055 -27.141 -0.915 1 85.81 101 SER A C 1
ATOM 817 O O . SER A 1 101 ? -1.847 -28.156 -0.263 1 85.81 101 SER A O 1
ATOM 819 N N . TYR A 1 102 ? -1.999 -25.922 -0.383 1 87.88 102 TYR A N 1
ATOM 820 C CA . TYR A 1 102 ? -1.955 -25.719 1.062 1 87.88 102 TYR A CA 1
ATOM 821 C C . TYR A 1 102 ? -3.246 -26.203 1.717 1 87.88 102 TYR A C 1
ATOM 823 O O . TYR A 1 102 ? -3.217 -26.812 2.789 1 87.88 102 TYR A O 1
ATOM 831 N N . PHE A 1 103 ? -4.34 -26.031 1.048 1 91.38 103 PHE A N 1
ATOM 832 C CA . PHE A 1 103 ? -5.66 -26.234 1.631 1 91.38 103 PHE A CA 1
ATOM 833 C C . PHE A 1 103 ? -6.055 -27.703 1.587 1 91.38 103 PHE A C 1
ATOM 835 O O . PHE A 1 103 ? -7.039 -28.109 2.209 1 91.38 103 PHE A O 1
ATOM 842 N N . ASP A 1 104 ? -5.312 -28.469 0.863 1 85.38 104 ASP A N 1
ATOM 843 C CA . ASP A 1 104 ? -5.547 -29.906 0.875 1 85.38 104 ASP A CA 1
ATOM 844 C C . ASP A 1 104 ? -5.059 -30.531 2.182 1 85.38 104 ASP A C 1
ATOM 846 O O . ASP A 1 104 ? -5.477 -31.625 2.545 1 85.38 104 ASP A O 1
ATOM 850 N N . LYS A 1 105 ? -4.184 -29.828 2.834 1 85.75 105 LYS A N 1
ATOM 851 C CA . LYS A 1 105 ? -3.545 -30.406 4.016 1 85.75 105 LYS A CA 1
ATOM 852 C C . LYS A 1 105 ? -4.113 -29.797 5.297 1 85.75 105 LYS A C 1
ATOM 854 O O . LYS A 1 105 ? -3.652 -30.109 6.395 1 85.75 105 LYS A O 1
ATOM 859 N N . VAL A 1 106 ? -4.973 -28.906 5.129 1 87.38 106 VAL A N 1
ATOM 860 C CA . VAL A 1 106 ? -5.516 -28.25 6.312 1 87.38 106 VAL A CA 1
ATOM 861 C C . VAL A 1 106 ? -7.039 -28.344 6.305 1 87.38 106 VAL A C 1
ATOM 863 O O . VAL A 1 106 ? -7.66 -28.391 5.238 1 87.38 106 VAL A O 1
ATOM 866 N N . ASP A 1 107 ? -7.66 -28.547 7.516 1 85.69 107 ASP A N 1
ATOM 867 C CA . ASP A 1 107 ? -9.109 -28.625 7.664 1 85.69 107 ASP A CA 1
ATOM 868 C C . ASP A 1 107 ? -9.594 -27.75 8.82 1 85.69 107 ASP A C 1
ATOM 870 O O . ASP A 1 107 ? -10.07 -28.266 9.836 1 85.69 107 ASP A O 1
ATOM 874 N N . TYR A 1 108 ? -9.539 -26.484 8.625 1 88.81 108 TYR A N 1
ATOM 875 C CA . TYR A 1 108 ? -10.031 -25.562 9.633 1 88.81 108 TYR A CA 1
ATOM 876 C C . TYR A 1 108 ? -11.516 -25.281 9.445 1 88.81 108 TYR A C 1
ATOM 878 O O . TYR A 1 108 ? -11.992 -25.172 8.32 1 88.81 108 TYR A O 1
ATOM 886 N N . LYS A 1 109 ? -12.336 -25.25 10.523 1 90.38 109 LYS A N 1
ATOM 887 C CA . LYS A 1 109 ? -13.766 -24.969 10.484 1 90.38 109 LYS A CA 1
ATOM 888 C C . LYS A 1 109 ? -14.047 -23.594 9.906 1 90.38 109 LYS A C 1
ATOM 890 O O . LYS A 1 109 ? -15.141 -23.344 9.398 1 90.38 109 LYS A O 1
ATOM 895 N N . GLN A 1 110 ? -13.109 -22.703 9.93 1 93 110 GLN A N 1
ATOM 896 C CA . GLN A 1 110 ? -13.242 -21.312 9.492 1 93 110 GLN A CA 1
ATOM 897 C C . GLN A 1 110 ? -13.219 -21.219 7.969 1 93 110 GLN A C 1
ATOM 899 O O . GLN A 1 110 ? -13.57 -20.172 7.402 1 93 110 GLN A O 1
ATOM 904 N N . ILE A 1 111 ? -12.891 -22.312 7.301 1 96.12 111 ILE A N 1
ATOM 905 C CA . ILE A 1 111 ? -12.664 -22.234 5.863 1 96.12 111 ILE A CA 1
ATOM 906 C C . ILE A 1 111 ? -13.992 -22.422 5.129 1 96.12 111 ILE A C 1
ATOM 908 O O . ILE A 1 111 ? -14.719 -23.391 5.383 1 96.12 111 ILE A O 1
ATOM 912 N N . ILE A 1 112 ? -14.359 -21.531 4.285 1 96.94 112 ILE A N 1
ATOM 913 C CA . ILE A 1 112 ? -15.477 -21.594 3.348 1 96.94 112 ILE A CA 1
ATOM 914 C C . ILE A 1 112 ? -14.945 -21.656 1.918 1 96.94 112 ILE A C 1
ATOM 916 O O . ILE A 1 112 ? -14.195 -20.781 1.488 1 96.94 112 ILE A O 1
ATOM 920 N N . ARG A 1 113 ? -15.328 -22.672 1.223 1 96.38 113 ARG A N 1
ATOM 921 C CA . ARG A 1 113 ? -14.828 -22.859 -0.135 1 96.38 113 ARG A CA 1
ATOM 922 C C . ARG A 1 113 ? -15.867 -22.438 -1.166 1 96.38 113 ARG A C 1
ATOM 924 O O . ARG A 1 113 ? -17.031 -22.797 -1.059 1 96.38 113 ARG A O 1
ATOM 931 N N . LEU A 1 114 ? -15.445 -21.641 -2.117 1 97.5 114 LEU A N 1
ATOM 932 C CA . LEU A 1 114 ? -16.297 -21.172 -3.207 1 97.5 114 LEU A CA 1
ATOM 933 C C . LEU A 1 114 ? -15.672 -21.5 -4.559 1 97.5 114 LEU A C 1
ATOM 935 O O . LEU A 1 114 ? -14.445 -21.578 -4.688 1 97.5 114 LEU A O 1
ATOM 939 N N . ASP A 1 115 ? -16.453 -21.625 -5.578 1 94.88 115 ASP A N 1
ATOM 940 C CA . ASP A 1 115 ? -15.953 -21.906 -6.922 1 94.88 115 ASP A CA 1
ATOM 941 C C . ASP A 1 115 ? -15.852 -20.625 -7.746 1 94.88 115 ASP A C 1
ATOM 943 O O . ASP A 1 115 ? -15.195 -20.594 -8.789 1 94.88 115 ASP A O 1
ATOM 947 N N . SER A 1 116 ? -16.609 -19.594 -7.258 1 94.69 116 SER A N 1
ATOM 948 C CA . SER A 1 116 ? -16.594 -18.344 -8 1 94.69 116 SER A CA 1
ATOM 949 C C . SER A 1 116 ? -16.812 -17.156 -7.078 1 94.69 116 SER A C 1
ATOM 951 O O . SER A 1 116 ? -17.359 -17.297 -5.98 1 94.69 116 SER A O 1
ATOM 953 N N . TYR A 1 117 ? -16.391 -16.016 -7.559 1 96.19 117 TYR A N 1
ATOM 954 C CA . TYR A 1 117 ? -16.547 -14.781 -6.789 1 96.19 117 TYR A CA 1
ATOM 955 C C . TYR A 1 117 ? -18 -14.391 -6.652 1 96.19 117 TYR A C 1
ATOM 957 O O . TYR A 1 117 ? -18.406 -13.758 -5.672 1 96.19 117 TYR A O 1
ATOM 965 N N . GLU A 1 118 ? -18.844 -14.789 -7.59 1 96.19 118 GLU A N 1
ATOM 966 C CA . GLU A 1 118 ? -20.266 -14.453 -7.586 1 96.19 118 GLU A CA 1
ATOM 967 C C . GLU A 1 118 ? -20.969 -15.055 -6.367 1 96.19 118 GLU A C 1
ATOM 969 O O . GLU A 1 118 ? -22.016 -14.578 -5.961 1 96.19 118 GLU A O 1
ATOM 974 N N . GLU A 1 119 ? -20.344 -16.031 -5.785 1 97.69 119 GLU A N 1
ATOM 975 C CA . GLU A 1 119 ? -20.938 -16.719 -4.625 1 97.69 119 GLU A CA 1
ATOM 976 C C . GLU A 1 119 ? -20.641 -15.945 -3.34 1 97.69 119 GLU A C 1
ATOM 978 O O . GLU A 1 119 ? -21.203 -16.266 -2.283 1 97.69 119 GLU A O 1
ATOM 983 N N . LEU A 1 120 ? -19.844 -14.93 -3.385 1 98.25 120 LEU A N 1
ATOM 984 C CA . LEU A 1 120 ? -19.375 -14.195 -2.209 1 98.25 120 LEU A CA 1
ATOM 985 C C . LEU A 1 120 ? -20.562 -13.609 -1.444 1 98.25 120 LEU A C 1
ATOM 987 O O . LEU A 1 120 ? -20.594 -13.648 -0.212 1 98.25 120 LEU A O 1
ATOM 991 N N . LYS A 1 121 ? -21.5 -13.016 -2.158 1 97.12 121 LYS A N 1
ATOM 992 C CA . LYS A 1 121 ? -22.641 -12.359 -1.508 1 97.12 121 LYS A CA 1
ATOM 993 C C . LYS A 1 121 ? -23.375 -13.32 -0.574 1 97.12 121 LYS A C 1
ATOM 995 O O . LYS A 1 121 ? -23.656 -12.984 0.576 1 97.12 121 LYS A O 1
ATOM 1000 N N . LYS A 1 122 ? -23.641 -14.516 -1.101 1 97.19 122 LYS A N 1
ATOM 1001 C CA . LYS A 1 122 ? -24.312 -15.523 -0.292 1 97.19 122 LYS A CA 1
ATOM 1002 C C . LYS A 1 122 ? -23.422 -15.984 0.869 1 97.19 122 LYS A C 1
ATOM 1004 O O . LYS A 1 122 ? -23.906 -16.109 1.998 1 97.19 122 LYS A O 1
ATOM 1009 N N . ALA A 1 123 ? -22.188 -16.219 0.636 1 97.69 123 ALA A N 1
ATOM 1010 C CA . ALA A 1 123 ? -21.266 -16.734 1.638 1 97.69 123 ALA A CA 1
ATOM 1011 C C . ALA A 1 123 ? -21.062 -15.734 2.771 1 97.69 123 ALA A C 1
ATOM 1013 O O . ALA A 1 123 ? -20.844 -16.125 3.92 1 97.69 123 ALA A O 1
ATOM 1014 N N . LEU A 1 124 ? -21.109 -14.422 2.467 1 97.56 124 LEU A N 1
ATOM 1015 C CA . LEU A 1 124 ? -20.781 -13.383 3.43 1 97.56 124 LEU A CA 1
ATOM 1016 C C . LEU A 1 124 ? -22.031 -12.844 4.105 1 97.56 124 LEU A C 1
ATOM 1018 O O . LEU A 1 124 ? -21.953 -11.961 4.965 1 97.56 124 LEU A O 1
ATOM 1022 N N . LYS A 1 125 ? -23.188 -13.359 3.771 1 95.56 125 LYS A N 1
ATOM 1023 C CA . LYS A 1 125 ? -24.469 -12.82 4.195 1 95.56 125 LYS A CA 1
ATOM 1024 C C . LYS A 1 125 ? -24.547 -12.719 5.715 1 95.56 125 LYS A C 1
ATOM 1026 O O . LYS A 1 125 ? -25.141 -11.781 6.254 1 95.56 125 LYS A O 1
ATOM 1031 N N . ASP A 1 126 ? -23.922 -13.672 6.391 1 95.25 126 ASP A N 1
ATOM 1032 C CA . ASP A 1 126 ? -24.062 -13.719 7.844 1 95.25 126 ASP A CA 1
ATOM 1033 C C . ASP A 1 126 ? -22.781 -13.242 8.523 1 95.25 126 ASP A C 1
ATOM 1035 O O . ASP A 1 126 ? -22.609 -13.406 9.734 1 95.25 126 ASP A O 1
ATOM 1039 N N . ILE A 1 127 ? -21.859 -12.766 7.852 1 96.56 127 ILE A N 1
ATOM 1040 C CA . ILE A 1 127 ? -20.625 -12.227 8.398 1 96.56 127 ILE A CA 1
ATOM 1041 C C . ILE A 1 127 ? -20.688 -10.695 8.398 1 96.56 127 ILE A C 1
ATOM 1043 O O . ILE A 1 127 ? -20.625 -10.07 7.34 1 96.56 127 ILE A O 1
ATOM 1047 N N . LYS A 1 128 ? -20.812 -10.109 9.547 1 96.31 128 LYS A N 1
ATOM 1048 C CA . LYS A 1 128 ? -20.859 -8.656 9.68 1 96.31 128 LYS A CA 1
ATOM 1049 C C . LYS A 1 128 ? -19.453 -8.086 9.914 1 96.31 128 LYS A C 1
ATOM 1051 O O . LYS A 1 128 ? -18.672 -8.648 10.68 1 96.31 128 LYS A O 1
ATOM 1056 N N . GLY A 1 129 ? -19.156 -7.098 9.188 1 97.62 129 GLY A N 1
ATOM 1057 C CA . GLY A 1 129 ? -17.859 -6.457 9.375 1 97.62 129 GLY A CA 1
ATOM 1058 C C . GLY A 1 129 ? -17.047 -6.371 8.094 1 97.62 129 GLY A C 1
ATOM 1059 O O . GLY A 1 129 ? -17.594 -6.504 7 1 97.62 129 GLY A O 1
ATOM 1060 N N . ASN A 1 130 ? -15.742 -6.117 8.227 1 98.62 130 ASN A N 1
ATOM 1061 C CA . ASN A 1 130 ? -14.891 -5.828 7.078 1 98.62 130 ASN A CA 1
ATOM 1062 C C . ASN A 1 130 ? -14.281 -7.102 6.496 1 98.62 130 ASN A C 1
ATOM 1064 O O . ASN A 1 130 ? -14.016 -8.055 7.227 1 98.62 130 ASN A O 1
ATOM 1068 N N . ILE A 1 131 ? -14.07 -7.105 5.242 1 98.81 131 ILE A N 1
ATOM 1069 C CA . ILE A 1 131 ? -13.5 -8.227 4.5 1 98.81 131 ILE A CA 1
ATOM 1070 C C . ILE A 1 131 ? -12.188 -7.801 3.855 1 98.81 131 ILE A C 1
ATOM 1072 O O . ILE A 1 131 ? -12.07 -6.684 3.34 1 98.81 131 ILE A O 1
ATOM 1076 N N . LEU A 1 132 ? -11.242 -8.672 3.928 1 98.69 132 LEU A N 1
ATOM 1077 C CA . LEU A 1 132 ? -9.969 -8.43 3.252 1 98.69 132 LEU A CA 1
ATOM 1078 C C . LEU A 1 132 ? -9.844 -9.305 2.008 1 98.69 132 LEU A C 1
ATOM 1080 O O . LEU A 1 132 ? -9.859 -10.531 2.104 1 98.69 132 LEU A O 1
ATOM 1084 N N . ASN A 1 133 ? -9.797 -8.664 0.879 1 98.56 133 ASN A N 1
ATOM 1085 C CA . ASN A 1 133 ? -9.508 -9.367 -0.366 1 98.56 133 ASN A CA 1
ATOM 1086 C C . ASN A 1 133 ? -8.008 -9.492 -0.606 1 98.56 133 ASN A C 1
ATOM 1088 O O . ASN A 1 133 ? -7.312 -8.492 -0.773 1 98.56 133 ASN A O 1
ATOM 1092 N N . THR A 1 134 ? -7.492 -10.719 -0.629 1 97.06 134 THR A N 1
ATOM 1093 C CA . THR A 1 134 ? -6.066 -10.945 -0.849 1 97.06 134 THR A CA 1
ATOM 1094 C C . THR A 1 134 ? -5.836 -11.672 -2.172 1 97.06 134 THR A C 1
ATOM 1096 O O . THR A 1 134 ? -4.832 -12.375 -2.336 1 97.06 134 THR A O 1
ATOM 1099 N N . THR A 1 135 ? -6.766 -11.57 -3.061 1 95 135 THR A N 1
ATOM 1100 C CA . THR A 1 135 ? -6.656 -12.281 -4.332 1 95 135 THR A CA 1
ATOM 1101 C C . THR A 1 135 ? -6.113 -11.359 -5.418 1 95 135 THR A C 1
ATOM 1103 O O . THR A 1 135 ? -6.125 -11.711 -6.602 1 95 135 THR A O 1
ATOM 1106 N N . GLY A 1 136 ? -5.672 -10.18 -5.02 1 91.5 136 GLY A N 1
ATOM 1107 C CA . GLY A 1 136 ? -5.09 -9.25 -5.973 1 91.5 136 GLY A CA 1
ATOM 1108 C C . GLY A 1 136 ? -6.105 -8.312 -6.59 1 91.5 136 GLY A C 1
ATOM 1109 O O . GLY A 1 136 ? -7.215 -8.156 -6.066 1 91.5 136 GLY A O 1
ATOM 1110 N N . SER A 1 137 ? -5.688 -7.707 -7.695 1 94.19 137 SER A N 1
ATOM 1111 C CA . SER A 1 137 ? -6.473 -6.621 -8.266 1 94.19 137 SER A CA 1
ATOM 1112 C C . SER A 1 137 ? -7.395 -7.129 -9.367 1 94.19 137 SER A C 1
ATOM 1114 O O . SER A 1 137 ? -8.367 -6.461 -9.734 1 94.19 137 SER A O 1
ATOM 1116 N N . ASN A 1 138 ? -7.191 -8.289 -9.914 1 89.06 138 ASN A N 1
ATOM 1117 C CA . ASN A 1 138 ? -7.863 -8.758 -11.125 1 89.06 138 ASN A CA 1
ATOM 1118 C C . ASN A 1 138 ? -9.375 -8.867 -10.922 1 89.06 138 ASN A C 1
ATOM 1120 O O . ASN A 1 138 ? -10.148 -8.617 -11.844 1 89.06 138 ASN A O 1
ATOM 1124 N N . ASN A 1 139 ? -9.781 -9.234 -9.711 1 93.31 139 ASN A N 1
ATOM 1125 C CA . ASN A 1 139 ? -11.211 -9.414 -9.453 1 93.31 139 ASN A CA 1
ATOM 1126 C C . ASN A 1 139 ? -11.734 -8.398 -8.445 1 93.31 139 ASN A C 1
ATOM 1128 O O . ASN A 1 139 ? -12.836 -8.555 -7.918 1 93.31 139 ASN A O 1
ATOM 1132 N N . ALA A 1 140 ? -10.93 -7.418 -8.133 1 97.75 140 ALA A N 1
ATOM 1133 C CA . ALA A 1 140 ? -11.312 -6.434 -7.125 1 97.75 140 ALA A CA 1
ATOM 1134 C C . ALA A 1 140 ? -12.562 -5.668 -7.555 1 97.75 140 ALA A C 1
ATOM 1136 O O . ALA A 1 140 ? -13.477 -5.461 -6.75 1 97.75 140 ALA A O 1
ATOM 1137 N N . LEU A 1 141 ? -12.625 -5.266 -8.844 1 97.56 141 LEU A N 1
ATOM 1138 C CA . LEU A 1 141 ? -13.773 -4.5 -9.328 1 97.56 141 LEU A CA 1
ATOM 1139 C C . LEU A 1 141 ? -15.023 -5.371 -9.398 1 97.56 141 LEU A C 1
ATOM 1141 O O . LEU A 1 141 ? -16.125 -4.898 -9.133 1 97.56 141 LEU A O 1
ATOM 1145 N N . LEU A 1 142 ? -14.836 -6.66 -9.789 1 97.31 142 LEU A N 1
ATOM 1146 C CA . LEU A 1 142 ? -15.953 -7.598 -9.742 1 97.31 142 LEU A CA 1
ATOM 1147 C C . LEU A 1 142 ? -16.516 -7.711 -8.328 1 97.31 142 LEU A C 1
ATOM 1149 O O . LEU A 1 142 ? -17.719 -7.613 -8.125 1 97.31 142 LEU A O 1
ATOM 1153 N N . ILE A 1 143 ? -15.656 -7.859 -7.355 1 98.25 143 ILE A N 1
ATOM 1154 C CA . ILE A 1 143 ? -16.078 -7.969 -5.961 1 98.25 143 ILE A CA 1
ATOM 1155 C C . ILE A 1 143 ? -16.828 -6.707 -5.547 1 98.25 143 ILE A C 1
ATOM 1157 O O . ILE A 1 143 ? -17.875 -6.785 -4.898 1 98.25 143 ILE A O 1
ATOM 1161 N N . ASN A 1 144 ? -16.234 -5.566 -5.895 1 96.31 144 ASN A N 1
ATOM 1162 C CA . ASN A 1 144 ? -16.844 -4.281 -5.566 1 96.31 144 ASN A CA 1
ATOM 1163 C C . ASN A 1 144 ? -18.234 -4.145 -6.184 1 96.31 144 ASN A C 1
ATOM 1165 O O . ASN A 1 144 ? -19.094 -3.428 -5.656 1 96.31 144 ASN A O 1
ATOM 1169 N N . SER A 1 145 ? -18.531 -4.809 -7.301 1 96.75 145 SER A N 1
ATOM 1170 C CA . SER A 1 145 ? -19.797 -4.68 -8.031 1 96.75 145 SER A CA 1
ATOM 1171 C C . SER A 1 145 ? -20.859 -5.629 -7.477 1 96.75 145 SER A C 1
ATOM 1173 O O . SER A 1 145 ? -22.031 -5.535 -7.84 1 96.75 145 SER A O 1
ATOM 1175 N N . LEU A 1 146 ? -20.547 -6.516 -6.59 1 96.81 146 LEU A N 1
ATOM 1176 C CA . LEU A 1 146 ? -21.438 -7.562 -6.113 1 96.81 146 LEU A CA 1
ATOM 1177 C C . LEU A 1 146 ? -22.469 -6.996 -5.141 1 96.81 146 LEU A C 1
ATOM 1179 O O . LEU A 1 146 ? -23.422 -7.688 -4.762 1 96.81 146 LEU A O 1
ATOM 1183 N N . GLY A 1 147 ? -22.312 -5.707 -4.695 1 94.56 147 GLY A N 1
ATOM 1184 C CA . GLY A 1 147 ? -23.25 -5.094 -3.771 1 94.56 147 GLY A CA 1
ATOM 1185 C C . GLY A 1 147 ? -23.219 -5.715 -2.387 1 94.56 147 GLY A C 1
ATOM 1186 O O . GLY A 1 147 ? -24.266 -5.973 -1.787 1 94.56 147 GLY A O 1
ATOM 1187 N N . LEU A 1 148 ? -22.047 -6.035 -1.954 1 96.69 148 LEU A N 1
ATOM 1188 C CA . LEU A 1 148 ? -21.875 -6.605 -0.623 1 96.69 148 LEU A CA 1
ATOM 1189 C C . LEU A 1 148 ? -22.234 -5.582 0.454 1 96.69 148 LEU A C 1
ATOM 1191 O O . LEU A 1 148 ? -22 -4.383 0.272 1 96.69 148 LEU A O 1
ATOM 1195 N N . GLU A 1 149 ? -22.734 -6.043 1.569 1 96.25 149 GLU A N 1
ATOM 1196 C CA . GLU A 1 149 ? -22.984 -5.172 2.717 1 96.25 149 GLU A CA 1
ATOM 1197 C C . GLU A 1 149 ? -21.688 -4.836 3.445 1 96.25 149 GLU A C 1
ATOM 1199 O O . GLU A 1 149 ? -21.609 -3.799 4.109 1 96.25 149 GLU A O 1
ATOM 1204 N N . ASN A 1 150 ? -20.719 -5.719 3.275 1 97.81 150 ASN A N 1
ATOM 1205 C CA . ASN A 1 150 ? -19.422 -5.578 3.93 1 97.81 150 ASN A CA 1
ATOM 1206 C C . ASN A 1 150 ? -18.547 -4.527 3.238 1 97.81 150 ASN A C 1
ATOM 1208 O O . ASN A 1 150 ? -18.609 -4.379 2.018 1 97.81 150 ASN A O 1
ATOM 1212 N N . ARG A 1 151 ? -17.844 -3.793 4.039 1 97.81 151 ARG A N 1
ATOM 1213 C CA . ARG A 1 151 ? -16.703 -3.049 3.498 1 97.81 151 ARG A CA 1
ATOM 1214 C C . ARG A 1 151 ? -15.594 -3.99 3.066 1 97.81 151 ARG A C 1
ATOM 1216 O O . ARG A 1 151 ? -15.18 -4.871 3.828 1 97.81 151 ARG A O 1
ATOM 1223 N N . VAL A 1 152 ? -15.148 -3.836 1.854 1 98.56 152 VAL A N 1
ATOM 1224 C CA . VAL A 1 152 ? -14.078 -4.699 1.367 1 98.56 152 VAL A CA 1
ATOM 1225 C C . VAL A 1 152 ? -12.797 -3.887 1.183 1 98.56 152 VAL A C 1
ATOM 1227 O O . VAL A 1 152 ? -12.797 -2.869 0.487 1 98.56 152 VAL A O 1
ATOM 1230 N N . ILE A 1 153 ? -11.75 -4.332 1.854 1 98.56 153 ILE A N 1
ATOM 1231 C CA . ILE A 1 153 ? -10.414 -3.775 1.682 1 98.56 153 ILE A CA 1
ATOM 1232 C C . ILE A 1 153 ? -9.594 -4.676 0.76 1 98.56 153 ILE A C 1
ATOM 1234 O O . ILE A 1 153 ? -9.555 -5.895 0.947 1 98.56 153 ILE A O 1
ATOM 1238 N N . HIS A 1 154 ? -8.953 -4.113 -0.203 1 98.69 154 HIS A N 1
ATOM 1239 C CA . HIS A 1 154 ? -8.242 -4.883 -1.215 1 98.69 154 HIS A CA 1
ATOM 1240 C C . HIS A 1 154 ? -6.73 -4.758 -1.04 1 98.69 154 HIS A C 1
ATOM 1242 O O . HIS A 1 154 ? -6.188 -3.654 -1.075 1 98.69 154 HIS A O 1
ATOM 1248 N N . ARG A 1 155 ? -6.109 -5.863 -0.831 1 97.88 155 ARG A N 1
ATOM 1249 C CA . ARG A 1 155 ? -4.648 -5.891 -0.856 1 97.88 155 ARG A CA 1
ATOM 1250 C C . ARG A 1 155 ? -4.133 -6.125 -2.271 1 97.88 155 ARG A C 1
ATOM 1252 O O . ARG A 1 155 ? -4.438 -7.148 -2.889 1 97.88 155 ARG A O 1
ATOM 1259 N N . VAL A 1 156 ? -3.295 -5.219 -2.758 1 97.44 156 VAL A N 1
ATOM 1260 C CA . VAL A 1 156 ? -2.857 -5.277 -4.148 1 97.44 156 VAL A CA 1
ATOM 1261 C C . VAL A 1 156 ? -1.386 -4.883 -4.242 1 97.44 156 VAL A C 1
ATOM 1263 O O . VAL A 1 156 ? -0.787 -4.453 -3.254 1 97.44 156 VAL A O 1
ATOM 1266 N N . LEU A 1 157 ? -0.802 -5.043 -5.438 1 95.06 157 LEU A N 1
ATOM 1267 C CA . LEU A 1 157 ? 0.547 -4.555 -5.699 1 95.06 157 LEU A CA 1
ATOM 1268 C C . LEU A 1 157 ? 0.576 -3.029 -5.73 1 95.06 157 LEU A C 1
ATOM 1270 O O . LEU A 1 157 ? -0.371 -2.396 -6.203 1 95.06 157 LEU A O 1
ATOM 1274 N N . PRO A 1 158 ? 1.658 -2.455 -5.23 1 96.69 158 PRO A N 1
ATOM 1275 C CA . PRO A 1 158 ? 1.784 -0.998 -5.316 1 96.69 158 PRO A CA 1
ATOM 1276 C C . PRO A 1 158 ? 2.191 -0.521 -6.707 1 96.69 158 PRO A C 1
ATOM 1278 O O . PRO A 1 158 ? 3.203 0.17 -6.855 1 96.69 158 PRO A O 1
ATOM 1281 N N . SER A 1 159 ? 1.405 -0.817 -7.684 1 95.31 159 SER A N 1
ATOM 1282 C CA . SER A 1 159 ? 1.556 -0.408 -9.078 1 95.31 159 SER A CA 1
ATOM 1283 C C . SER A 1 159 ? 0.59 0.719 -9.43 1 95.31 159 SER A C 1
ATOM 1285 O O . SER A 1 159 ? -0.597 0.649 -9.109 1 95.31 159 SER A O 1
ATOM 1287 N N . TYR A 1 160 ? 1.189 1.732 -10.062 1 95.81 160 TYR A N 1
ATOM 1288 C CA . TYR A 1 160 ? 0.333 2.875 -10.367 1 95.81 160 TYR A CA 1
ATOM 1289 C C . TYR A 1 160 ? -0.787 2.479 -11.32 1 95.81 160 TYR A C 1
ATOM 1291 O O . TYR A 1 160 ? -1.898 3.006 -11.234 1 95.81 160 TYR A O 1
ATOM 1299 N N . THR A 1 161 ? -0.578 1.513 -12.281 1 95.06 161 THR A N 1
ATOM 1300 C CA . THR A 1 161 ? -1.611 1.065 -13.203 1 95.06 161 THR A CA 1
ATOM 1301 C C . THR A 1 161 ? -2.725 0.334 -12.461 1 95.06 161 THR A C 1
ATOM 1303 O O . THR A 1 161 ? -3.906 0.514 -12.766 1 95.06 161 THR A O 1
ATOM 1306 N N . VAL A 1 162 ? -2.348 -0.444 -11.492 1 95.5 162 VAL A N 1
ATOM 1307 C CA . VAL A 1 162 ? -3.314 -1.198 -10.703 1 95.5 162 VAL A CA 1
ATOM 1308 C C . VAL A 1 162 ? -4.176 -0.237 -9.883 1 95.5 162 VAL A C 1
ATOM 1310 O O . VAL A 1 162 ? -5.406 -0.317 -9.914 1 95.5 162 VAL A O 1
ATOM 1313 N N . ILE A 1 163 ? -3.525 0.667 -9.172 1 97.38 163 ILE A N 1
ATOM 1314 C CA . ILE A 1 163 ? -4.234 1.598 -8.297 1 97.38 163 ILE A CA 1
ATOM 1315 C C . ILE A 1 163 ? -5.148 2.492 -9.133 1 97.38 163 ILE A C 1
ATOM 1317 O O . ILE A 1 163 ? -6.285 2.766 -8.742 1 97.38 163 ILE A O 1
ATOM 1321 N N . LYS A 1 164 ? -4.656 2.934 -10.281 1 96.81 164 LYS A N 1
ATOM 1322 C CA . LYS A 1 164 ? -5.465 3.75 -11.188 1 96.81 164 LYS A CA 1
ATOM 1323 C C . LYS A 1 164 ? -6.719 3.006 -11.625 1 96.81 164 LYS A C 1
ATOM 1325 O O . LYS A 1 164 ? -7.824 3.551 -11.562 1 96.81 164 LYS A O 1
ATOM 1330 N N . LYS A 1 165 ? -6.535 1.82 -12.102 1 97.25 165 LYS A N 1
ATOM 1331 C CA . LYS A 1 165 ? -7.652 0.989 -12.531 1 97.25 165 LYS A CA 1
ATOM 1332 C C . LYS A 1 165 ? -8.695 0.856 -11.43 1 97.25 165 LYS A C 1
ATOM 1334 O O . LYS A 1 165 ? -9.891 1.016 -11.672 1 97.25 165 LYS A O 1
ATOM 1339 N N . LEU A 1 166 ? -8.273 0.589 -10.211 1 97.94 166 LEU A N 1
ATOM 1340 C CA . LEU A 1 166 ? -9.188 0.366 -9.094 1 97.94 166 LEU A CA 1
ATOM 1341 C C . LEU A 1 166 ? -9.906 1.656 -8.711 1 97.94 166 LEU A C 1
ATOM 1343 O O . LEU A 1 166 ? -11.117 1.653 -8.492 1 97.94 166 LEU A O 1
ATOM 1347 N N . THR A 1 167 ? -9.141 2.746 -8.609 1 96.31 167 THR A N 1
ATOM 1348 C CA . THR A 1 167 ? -9.742 4.012 -8.195 1 96.31 167 THR A CA 1
ATOM 1349 C C . THR A 1 167 ? -10.711 4.523 -9.258 1 96.31 167 THR A C 1
ATOM 1351 O O . THR A 1 167 ? -11.773 5.043 -8.93 1 96.31 167 THR A O 1
ATOM 1354 N N . GLU A 1 168 ? -10.406 4.387 -10.531 1 96.5 168 GLU A N 1
ATOM 1355 C CA . GLU A 1 168 ? -11.312 4.754 -11.617 1 96.5 168 GLU A CA 1
ATOM 1356 C C . GLU A 1 168 ? -12.547 3.861 -11.625 1 96.5 168 GLU A C 1
ATOM 1358 O O . GLU A 1 168 ? -13.617 4.273 -12.086 1 96.5 168 GLU A O 1
ATOM 1363 N N . GLY A 1 169 ? -12.406 2.705 -11.141 1 96.75 169 GLY A N 1
ATOM 1364 C CA . GLY A 1 169 ? -13.516 1.77 -11.055 1 96.75 169 GLY A CA 1
ATOM 1365 C C . GLY A 1 169 ? -14.383 1.99 -9.828 1 96.75 169 GLY A C 1
ATOM 1366 O O . GLY A 1 169 ? -15.367 1.273 -9.625 1 96.75 169 GLY A O 1
ATOM 1367 N N . GLY A 1 170 ? -14 2.939 -8.961 1 95.75 170 GLY A N 1
ATOM 1368 C CA . GLY A 1 170 ? -14.891 3.332 -7.883 1 95.75 170 GLY A CA 1
ATOM 1369 C C . GLY A 1 170 ? -14.398 2.895 -6.516 1 95.75 170 GLY A C 1
ATOM 1370 O O . GLY A 1 170 ? -15.055 3.156 -5.504 1 95.75 170 GLY A O 1
ATOM 1371 N N . ILE A 1 171 ? -13.305 2.236 -6.418 1 97 171 ILE A N 1
ATOM 1372 C CA . ILE A 1 171 ? -12.758 1.847 -5.125 1 97 171 ILE A CA 1
ATOM 1373 C C . ILE A 1 171 ? -11.984 3.018 -4.516 1 97 171 ILE A C 1
ATOM 1375 O O . ILE A 1 171 ? -11.094 3.578 -5.152 1 97 171 ILE A O 1
ATOM 1379 N N . THR A 1 172 ? -12.312 3.393 -3.277 1 94.88 172 THR A N 1
ATOM 1380 C CA . THR A 1 172 ? -11.711 4.562 -2.643 1 94.88 172 THR A CA 1
ATOM 1381 C C . THR A 1 172 ? -10.359 4.211 -2.033 1 94.88 172 THR A C 1
ATOM 1383 O O . THR A 1 172 ? -10.078 3.045 -1.753 1 94.88 172 THR A O 1
ATOM 1386 N N . LEU A 1 173 ? -9.547 5.164 -1.782 1 94.38 173 LEU A N 1
ATOM 1387 C CA . LEU A 1 173 ? -8.195 4.984 -1.273 1 94.38 173 LEU A CA 1
ATOM 1388 C C . LEU A 1 173 ? -8.211 4.289 0.083 1 94.38 173 LEU A C 1
ATOM 1390 O O . LEU A 1 173 ? -7.301 3.518 0.4 1 94.38 173 LEU A O 1
ATOM 1394 N N . ASP A 1 174 ? -9.234 4.539 0.862 1 94.5 174 ASP A N 1
ATOM 1395 C CA . ASP A 1 174 ? -9.336 3.977 2.205 1 94.5 174 ASP A CA 1
ATOM 1396 C C . ASP A 1 174 ? -9.5 2.459 2.152 1 94.5 174 ASP A C 1
ATOM 1398 O O . ASP A 1 174 ? -9.328 1.775 3.164 1 94.5 174 ASP A O 1
ATOM 1402 N N . ASN A 1 175 ? -9.828 1.926 0.975 1 97.56 175 ASN A N 1
ATOM 1403 C CA . ASN A 1 175 ? -10.07 0.495 0.826 1 97.56 175 ASN A CA 1
ATOM 1404 C C . ASN A 1 175 ? -8.969 -0.183 0.021 1 97.56 175 ASN A C 1
ATOM 1406 O O . ASN A 1 175 ? -9.164 -1.272 -0.52 1 97.56 175 ASN A O 1
ATOM 1410 N N . ILE A 1 176 ? -7.832 0.51 -0.045 1 98.19 176 ILE A N 1
ATOM 1411 C CA . ILE A 1 176 ? -6.707 -0.049 -0.788 1 98.19 176 ILE A CA 1
ATOM 1412 C C . ILE A 1 176 ? -5.488 -0.157 0.125 1 98.19 176 ILE A C 1
ATOM 1414 O O . ILE A 1 176 ? -5.109 0.815 0.783 1 98.19 176 ILE A O 1
ATOM 1418 N N . ILE A 1 177 ? -4.984 -1.313 0.248 1 98.06 177 ILE A N 1
ATOM 1419 C CA . ILE A 1 177 ? -3.67 -1.587 0.817 1 98.06 177 ILE A CA 1
ATOM 1420 C C . ILE A 1 177 ? -2.729 -2.088 -0.276 1 98.06 177 ILE A C 1
ATOM 1422 O O . ILE A 1 177 ? -2.854 -3.227 -0.736 1 98.06 177 ILE A O 1
ATOM 1426 N N . ALA A 1 178 ? -1.838 -1.273 -0.69 1 98.06 178 ALA A N 1
ATOM 1427 C CA . ALA A 1 178 ? -0.946 -1.658 -1.781 1 98.06 178 ALA A CA 1
ATOM 1428 C C . ALA A 1 178 ? 0.455 -1.967 -1.262 1 98.06 178 ALA A C 1
ATOM 1430 O O . ALA A 1 178 ? 1.21 -1.056 -0.913 1 98.06 178 ALA A O 1
ATOM 1431 N N . ILE A 1 179 ? 0.767 -3.195 -1.218 1 97.12 179 ILE A N 1
ATOM 1432 C CA . ILE A 1 179 ? 2.027 -3.721 -0.705 1 97.12 179 ILE A CA 1
ATOM 1433 C C . ILE A 1 179 ? 2.416 -4.977 -1.48 1 97.12 179 ILE A C 1
ATOM 1435 O O . ILE A 1 179 ? 1.563 -5.812 -1.79 1 97.12 179 ILE A O 1
ATOM 1439 N N . LYS A 1 180 ? 3.66 -5.078 -1.852 1 93.19 180 LYS A N 1
ATOM 1440 C CA . LYS A 1 180 ? 4.121 -6.258 -2.578 1 93.19 180 LYS A CA 1
ATOM 1441 C C . LYS A 1 180 ? 4.383 -7.426 -1.627 1 93.19 180 LYS A C 1
ATOM 1443 O O . LYS A 1 180 ? 5.203 -7.316 -0.716 1 93.19 180 LYS A O 1
ATOM 1448 N N . GLY A 1 181 ? 3.664 -8.516 -1.818 1 88.69 181 GLY A N 1
ATOM 1449 C CA . GLY A 1 181 ? 3.918 -9.742 -1.088 1 88.69 181 GLY A CA 1
ATOM 1450 C C . GLY A 1 181 ? 4.973 -10.617 -1.742 1 88.69 181 GLY A C 1
ATOM 1451 O O . GLY A 1 181 ? 5.645 -10.195 -2.684 1 88.69 181 GLY A O 1
ATOM 1452 N N . PRO A 1 182 ? 5.059 -11.781 -1.199 1 87.19 182 PRO A N 1
ATOM 1453 C CA . PRO A 1 182 ? 4.398 -12.312 -0.005 1 87.19 182 PRO A CA 1
ATOM 1454 C C . PRO A 1 182 ? 4.977 -11.75 1.29 1 87.19 182 PRO A C 1
ATOM 1456 O O . PRO A 1 182 ? 6.047 -11.133 1.275 1 87.19 182 PRO A O 1
ATOM 1459 N N . PHE A 1 183 ? 4.164 -11.836 2.381 1 88.25 183 PHE A N 1
ATOM 1460 C CA . PHE A 1 183 ? 4.605 -11.336 3.676 1 88.25 183 PHE A CA 1
ATOM 1461 C C . PHE A 1 183 ? 4.406 -12.391 4.762 1 88.25 183 PHE A C 1
ATOM 1463 O O . PHE A 1 183 ? 3.68 -13.367 4.559 1 88.25 183 PHE A O 1
ATOM 1470 N N . GLY A 1 184 ? 5.062 -12.117 5.812 1 91.12 184 GLY A N 1
ATOM 1471 C CA . GLY A 1 184 ? 4.98 -13 6.961 1 91.12 184 GLY A CA 1
ATOM 1472 C C . GLY A 1 184 ? 3.76 -12.742 7.828 1 91.12 184 GLY A C 1
ATOM 1473 O O . GLY A 1 184 ? 2.836 -12.039 7.41 1 91.12 184 GLY A O 1
ATOM 1474 N N . LYS A 1 185 ? 3.783 -13.367 8.922 1 94.31 185 LYS A N 1
ATOM 1475 C CA . LYS A 1 185 ? 2.646 -13.328 9.844 1 94.31 185 LYS A CA 1
ATOM 1476 C C . LYS A 1 185 ? 2.449 -11.93 10.422 1 94.31 185 LYS A C 1
ATOM 1478 O O . LYS A 1 185 ? 1.316 -11.5 10.633 1 94.31 185 LYS A O 1
ATOM 1483 N N . ALA A 1 186 ? 3.473 -11.25 10.672 1 94.81 186 ALA A N 1
ATOM 1484 C CA . ALA A 1 186 ? 3.422 -9.992 11.414 1 94.81 186 ALA A CA 1
ATOM 1485 C C . ALA A 1 186 ? 2.545 -8.969 10.695 1 94.81 186 ALA A C 1
ATOM 1487 O O . ALA A 1 186 ? 1.631 -8.398 11.297 1 94.81 186 ALA A O 1
ATOM 1488 N N . ILE A 1 187 ? 2.77 -8.75 9.453 1 95.56 187 ILE A N 1
ATOM 1489 C CA . ILE A 1 187 ? 2.02 -7.73 8.727 1 95.56 187 ILE A CA 1
ATOM 1490 C C . ILE A 1 187 ? 0.591 -8.211 8.484 1 95.56 187 ILE A C 1
ATOM 1492 O O . ILE A 1 187 ? -0.351 -7.418 8.508 1 95.56 187 ILE A O 1
ATOM 1496 N N . ASN A 1 188 ? 0.446 -9.516 8.234 1 97.5 188 ASN A N 1
ATOM 1497 C CA . ASN A 1 188 ? -0.905 -10.055 8.117 1 97.5 188 ASN A CA 1
ATOM 1498 C C . ASN A 1 188 ? -1.722 -9.812 9.383 1 97.5 188 ASN A C 1
ATOM 1500 O O . ASN A 1 188 ? -2.857 -9.344 9.312 1 97.5 188 ASN A O 1
ATOM 1504 N N . ASP A 1 189 ? -1.13 -10.109 10.5 1 97.38 189 ASP A N 1
ATOM 1505 C CA . ASP A 1 189 ? -1.786 -9.859 11.781 1 97.38 189 ASP A CA 1
ATOM 1506 C C . ASP A 1 189 ? -2.119 -8.375 11.953 1 97.38 189 ASP A C 1
ATOM 1508 O O . ASP A 1 189 ? -3.225 -8.023 12.375 1 97.38 189 ASP A O 1
ATOM 1512 N N . GLY A 1 190 ? -1.095 -7.578 11.664 1 96.88 190 GLY A N 1
ATOM 1513 C CA . GLY A 1 190 ? -1.29 -6.145 11.781 1 96.88 190 GLY A CA 1
ATOM 1514 C C . GLY A 1 190 ? -2.461 -5.633 10.961 1 96.88 190 GLY A C 1
ATOM 1515 O O . GLY A 1 190 ? -3.27 -4.844 11.445 1 96.88 190 GLY A O 1
ATOM 1516 N N . ILE A 1 191 ? -2.594 -6.074 9.727 1 97.88 191 ILE A N 1
ATOM 1517 C CA . ILE A 1 191 ? -3.664 -5.648 8.836 1 97.88 191 ILE A CA 1
ATOM 1518 C C . ILE A 1 191 ? -5.012 -6.129 9.375 1 97.88 191 ILE A C 1
ATOM 1520 O O . ILE A 1 191 ? -5.961 -5.348 9.469 1 97.88 191 ILE A O 1
ATOM 1524 N N . ILE A 1 192 ? -5.086 -7.398 9.766 1 98.12 192 ILE A N 1
ATOM 1525 C CA . ILE A 1 192 ? -6.332 -8 10.227 1 98.12 192 ILE A CA 1
ATOM 1526 C C . ILE A 1 192 ? -6.832 -7.277 11.469 1 98.12 192 ILE A C 1
ATOM 1528 O O . ILE A 1 192 ? -8.016 -6.938 11.57 1 98.12 192 ILE A O 1
ATOM 1532 N N . LYS A 1 193 ? -5.941 -6.973 12.367 1 97.44 193 LYS A N 1
ATOM 1533 C CA . LYS A 1 193 ? -6.305 -6.301 13.609 1 97.44 193 LYS A CA 1
ATOM 1534 C C . LYS A 1 193 ? -6.688 -4.844 13.359 1 97.44 193 LYS A C 1
ATOM 1536 O O . LYS A 1 193 ? -7.719 -4.375 13.844 1 97.44 193 LYS A O 1
ATOM 1541 N N . GLU A 1 194 ? -5.871 -4.125 12.617 1 96.62 194 GLU A N 1
ATOM 1542 C CA . GLU A 1 194 ? -6.082 -2.703 12.367 1 96.62 194 GLU A CA 1
ATOM 1543 C C . GLU A 1 194 ? -7.434 -2.457 11.703 1 96.62 194 GLU A C 1
ATOM 1545 O O . GLU A 1 194 ? -8.148 -1.516 12.062 1 96.62 194 GLU A O 1
ATOM 1550 N N . TYR A 1 195 ? -7.801 -3.314 10.789 1 97.38 195 TYR A N 1
ATOM 1551 C CA . TYR A 1 195 ? -9.008 -3.102 10 1 97.38 195 TYR A CA 1
ATOM 1552 C C . TYR A 1 195 ? -10.172 -3.934 10.547 1 97.38 195 TYR A C 1
ATOM 1554 O O . TYR A 1 195 ? -11.242 -3.98 9.945 1 97.38 195 TYR A O 1
ATOM 1562 N N . ASN A 1 196 ? -9.945 -4.648 11.633 1 97.44 196 ASN A N 1
ATOM 1563 C CA . ASN A 1 196 ? -10.969 -5.496 12.234 1 97.44 196 ASN A CA 1
ATOM 1564 C C . ASN A 1 196 ? -11.594 -6.441 11.203 1 97.44 196 ASN A C 1
ATOM 1566 O O . ASN A 1 196 ? -12.812 -6.461 11.039 1 97.44 196 ASN A O 1
ATOM 1570 N N . ILE A 1 197 ? -10.797 -7.16 10.508 1 98.44 197 ILE A N 1
ATOM 1571 C CA . ILE A 1 197 ? -11.203 -8.039 9.414 1 98.44 197 ILE A CA 1
ATOM 1572 C C . ILE A 1 197 ? -11.938 -9.25 9.969 1 98.44 197 ILE A C 1
ATOM 1574 O O . ILE A 1 197 ? -11.469 -9.898 10.906 1 98.44 197 ILE A O 1
ATOM 1578 N N . LYS A 1 198 ? -13.016 -9.578 9.383 1 98.69 198 LYS A N 1
ATOM 1579 C CA . LYS A 1 198 ? -13.836 -10.703 9.828 1 98.69 198 LYS A CA 1
ATOM 1580 C C . LYS A 1 198 ? -13.711 -11.891 8.875 1 98.69 198 LYS A C 1
ATOM 1582 O O . L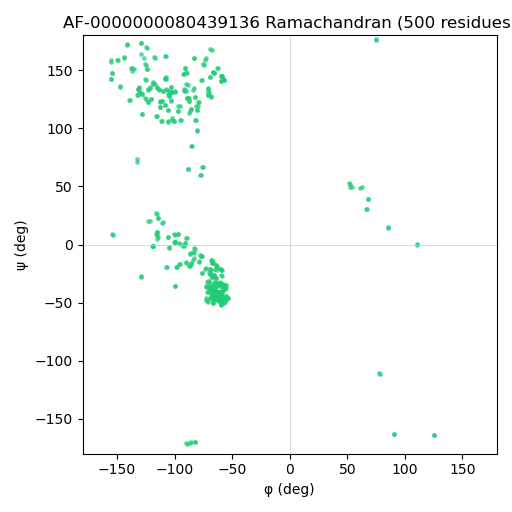YS A 1 198 ? -14.023 -13.023 9.242 1 98.69 198 LYS A O 1
ATOM 1587 N N . ALA A 1 199 ? -13.273 -11.648 7.699 1 98.62 199 ALA A N 1
ATOM 1588 C CA . ALA A 1 199 ? -13.008 -12.719 6.734 1 98.62 199 ALA A CA 1
ATOM 1589 C C . ALA A 1 199 ? -11.961 -12.281 5.711 1 98.62 199 ALA A C 1
ATOM 1591 O O . ALA A 1 199 ? -11.891 -11.102 5.352 1 98.62 199 ALA A O 1
ATOM 1592 N N . ILE A 1 200 ? -11.211 -13.211 5.281 1 98.44 200 ILE A N 1
ATOM 1593 C CA . ILE A 1 200 ? -10.281 -12.953 4.184 1 98.44 200 ILE A CA 1
ATOM 1594 C C . ILE A 1 200 ? -10.703 -13.766 2.961 1 98.44 200 ILE A C 1
ATOM 1596 O O . ILE A 1 200 ? -11.164 -14.898 3.088 1 98.44 200 ILE A O 1
ATOM 1600 N N . ILE A 1 201 ? -10.727 -13.125 1.81 1 98.38 201 ILE A N 1
ATOM 1601 C CA . ILE A 1 201 ? -10.852 -13.828 0.538 1 98.38 201 ILE A CA 1
ATOM 1602 C C . ILE A 1 201 ? -9.461 -14.188 0.003 1 98.38 201 ILE A C 1
ATOM 1604 O O . ILE A 1 201 ? -8.602 -13.312 -0.124 1 98.38 201 ILE A O 1
ATOM 1608 N N . THR A 1 202 ? -9.234 -15.469 -0.308 1 96.75 202 THR A N 1
ATOM 1609 C CA . THR A 1 202 ? -7.902 -15.875 -0.731 1 96.75 202 THR A CA 1
ATOM 1610 C C . THR A 1 202 ? -7.984 -16.953 -1.811 1 96.75 202 THR A C 1
ATOM 1612 O O . THR A 1 202 ? -9.055 -17.5 -2.062 1 96.75 202 THR A O 1
ATOM 1615 N N . LYS A 1 203 ? -6.918 -17.141 -2.527 1 93.25 203 LYS A N 1
ATOM 1616 C CA . LYS A 1 203 ? -6.672 -18.25 -3.441 1 93.25 203 LYS A CA 1
ATOM 1617 C C . LYS A 1 203 ? -5.625 -19.203 -2.871 1 93.25 203 LYS A C 1
ATOM 1619 O O . LYS A 1 203 ? -4.977 -18.891 -1.871 1 93.25 203 LYS A O 1
ATOM 1624 N N . ASP A 1 204 ? -5.633 -20.297 -3.422 1 90.38 204 ASP A N 1
ATOM 1625 C CA . ASP A 1 204 ? -4.613 -21.266 -3.027 1 90.38 204 ASP A CA 1
ATOM 1626 C C . ASP A 1 204 ? -3.322 -21.062 -3.816 1 90.38 204 ASP A C 1
ATOM 1628 O O . ASP A 1 204 ? -3.088 -21.719 -4.828 1 90.38 204 ASP A O 1
ATOM 1632 N N . SER A 1 205 ? -2.51 -20.172 -3.354 1 83.38 205 SER A N 1
ATOM 1633 C CA . SER A 1 205 ? -1.27 -19.844 -4.047 1 83.38 205 SER A CA 1
ATOM 1634 C C . SER A 1 205 ? -0.119 -20.734 -3.578 1 83.38 205 SER A C 1
ATOM 1636 O O . SER A 1 205 ? 1.026 -20.531 -3.988 1 83.38 205 SER A O 1
ATOM 1638 N N . GLY A 1 206 ? -0.42 -21.672 -2.768 1 78.5 206 GLY A N 1
ATOM 1639 C CA . GLY A 1 206 ? 0.625 -22.531 -2.242 1 78.5 206 GLY A CA 1
ATOM 1640 C C . GLY A 1 206 ? 1.475 -21.859 -1.18 1 78.5 206 GLY A C 1
ATOM 1641 O O . GLY A 1 206 ? 1.343 -20.656 -0.939 1 78.5 206 GLY A O 1
ATOM 1642 N N . LYS A 1 207 ? 2.377 -22.594 -0.614 1 77.19 207 LYS A N 1
ATOM 1643 C CA . LYS A 1 207 ? 3.227 -22.078 0.46 1 77.19 207 LYS A CA 1
ATOM 1644 C C . LYS A 1 207 ? 4.109 -20.938 -0.027 1 77.19 207 LYS A C 1
ATOM 1646 O O . LYS A 1 207 ? 4.301 -19.953 0.684 1 77.19 207 LYS A O 1
ATOM 1651 N N . GLU A 1 208 ? 4.516 -21.062 -1.214 1 74.44 208 GLU A N 1
ATOM 1652 C CA . GLU A 1 208 ? 5.406 -20.062 -1.784 1 74.44 208 GLU A CA 1
ATOM 1653 C C . GLU A 1 208 ? 4.68 -18.734 -1.993 1 74.44 208 GLU A C 1
ATOM 1655 O O . GLU A 1 208 ? 5.305 -17.672 -1.998 1 74.44 208 GLU A O 1
ATOM 1660 N N . GLY A 1 209 ? 3.406 -18.797 -2.051 1 80.62 209 GLY A N 1
ATOM 1661 C CA . GLY A 1 209 ? 2.602 -17.609 -2.264 1 80.62 209 GLY A CA 1
ATOM 1662 C C . GLY A 1 209 ? 2.18 -16.938 -0.971 1 80.62 209 GLY A C 1
ATOM 1663 O O . GLY A 1 209 ? 1.471 -15.93 -0.993 1 80.62 209 GLY A O 1
ATOM 1664 N N . GLY A 1 210 ? 2.586 -17.469 0.158 1 87.5 210 GLY A N 1
ATOM 1665 C CA . GLY A 1 210 ? 2.32 -16.828 1.438 1 87.5 210 GLY A CA 1
ATOM 1666 C C . GLY A 1 210 ? 0.964 -17.188 2.014 1 87.5 210 GLY A C 1
ATOM 1667 O O . GLY A 1 210 ? 0.449 -16.5 2.889 1 87.5 210 GLY A O 1
ATOM 1668 N N . VAL A 1 211 ? 0.292 -18.234 1.494 1 91.88 211 VAL A N 1
ATOM 1669 C CA . VAL A 1 211 ? -1.059 -18.594 1.921 1 91.88 211 VAL A CA 1
ATOM 1670 C C . VAL A 1 211 ? -1.034 -19.078 3.371 1 91.88 211 VAL A C 1
ATOM 1672 O O . VAL A 1 211 ? -1.949 -18.781 4.145 1 91.88 211 VAL A O 1
ATOM 1675 N N . GLU A 1 212 ? -0.033 -19.797 3.754 1 92.56 212 GLU A N 1
ATOM 1676 C CA . GLU A 1 212 ? 0.063 -20.328 5.113 1 92.56 212 GLU A CA 1
ATOM 1677 C C . GLU A 1 212 ? 0.046 -19.203 6.145 1 92.56 212 GLU A C 1
ATOM 1679 O O . GLU A 1 212 ? -0.689 -19.266 7.129 1 92.56 212 GLU A O 1
ATOM 1684 N N . GLU A 1 213 ? 0.861 -18.156 5.934 1 94.44 213 GLU A N 1
ATOM 1685 C CA . GLU A 1 213 ? 0.961 -17.031 6.848 1 94.44 213 GLU A CA 1
ATOM 1686 C C . GLU A 1 213 ? -0.372 -16.297 6.969 1 94.44 213 GLU A C 1
ATOM 1688 O O . GLU A 1 213 ? -0.803 -15.961 8.07 1 94.44 213 GLU A O 1
ATOM 1693 N N . LYS A 1 214 ? -1.024 -16.047 5.848 1 94.06 214 LYS A N 1
ATOM 1694 C CA . LYS A 1 214 ? -2.281 -15.297 5.879 1 94.06 214 LYS A CA 1
ATOM 1695 C C . LYS A 1 214 ? -3.385 -16.109 6.547 1 94.06 214 LYS A C 1
ATOM 1697 O O . LYS A 1 214 ? -4.18 -15.578 7.32 1 94.06 214 LYS A O 1
ATOM 1702 N N . VAL A 1 215 ? -3.416 -17.422 6.266 1 95 215 VAL A N 1
ATOM 1703 C CA . VAL A 1 215 ? -4.43 -18.297 6.836 1 95 215 VAL A CA 1
ATOM 1704 C C . VAL A 1 215 ? -4.23 -18.406 8.344 1 95 215 VAL A C 1
ATOM 1706 O O . VAL A 1 215 ? -5.184 -18.266 9.117 1 95 215 VAL A O 1
ATOM 1709 N N . ASN A 1 216 ? -3.025 -18.641 8.758 1 95 216 ASN A N 1
ATOM 1710 C CA . ASN A 1 216 ? -2.734 -18.734 10.188 1 95 216 ASN A CA 1
ATOM 1711 C C . ASN A 1 216 ? -3.115 -17.453 10.922 1 95 216 ASN A C 1
ATOM 1713 O O . ASN A 1 216 ? -3.684 -17.5 12.016 1 95 216 ASN A O 1
ATOM 1717 N N . SER A 1 217 ? -2.75 -16.312 10.344 1 96.62 217 SER A N 1
ATOM 1718 C CA . SER A 1 217 ? -3.109 -15.031 10.938 1 96.62 217 SER A CA 1
ATOM 1719 C C . SER A 1 217 ? -4.621 -14.883 11.055 1 96.62 217 SER A C 1
ATOM 1721 O O . SER A 1 217 ? -5.129 -14.398 12.07 1 96.62 217 SER A O 1
ATOM 1723 N N . ALA A 1 218 ? -5.332 -15.273 10 1 96.94 218 ALA A N 1
ATOM 1724 C CA . ALA A 1 218 ? -6.793 -15.195 10.016 1 96.94 218 ALA A CA 1
ATOM 1725 C C . ALA A 1 218 ? -7.375 -16.047 11.133 1 96.94 218 ALA A C 1
ATOM 1727 O O . ALA A 1 218 ? -8.227 -15.594 11.898 1 96.94 218 ALA A O 1
ATOM 1728 N N . ILE A 1 219 ? -6.898 -17.266 11.266 1 96.19 219 ILE A N 1
ATOM 1729 C CA . ILE A 1 219 ? -7.383 -18.203 12.266 1 96.19 219 ILE A CA 1
ATOM 1730 C C . ILE A 1 219 ? -7.121 -17.656 13.664 1 96.19 219 ILE A C 1
ATOM 1732 O O . ILE A 1 219 ? -8.016 -17.641 14.516 1 96.19 219 ILE A O 1
ATOM 1736 N N . GLU A 1 220 ? -5.965 -17.188 13.898 1 95.94 220 GLU A N 1
ATOM 1737 C CA . GLU A 1 220 ? -5.57 -16.672 15.203 1 95.94 220 GLU A CA 1
ATOM 1738 C C . GLU A 1 220 ? -6.387 -15.445 15.586 1 95.94 220 GLU A C 1
ATOM 1740 O O . GLU A 1 220 ? -6.59 -15.164 16.766 1 95.94 220 GLU A O 1
ATOM 1745 N N . ASN A 1 221 ? -6.812 -14.734 14.617 1 97.06 221 ASN A N 1
ATOM 1746 C CA . ASN A 1 221 ? -7.598 -13.531 14.875 1 97.06 221 ASN A CA 1
ATOM 1747 C C . ASN A 1 221 ? -9.086 -13.781 14.695 1 97.06 221 ASN A C 1
ATOM 1749 O O . ASN A 1 221 ? -9.875 -12.836 14.578 1 97.06 221 ASN A O 1
ATOM 1753 N N . ASN A 1 222 ? -9.484 -15.086 14.5 1 96.81 222 ASN A N 1
ATOM 1754 C CA . ASN A 1 222 ? -10.867 -15.539 14.438 1 96.81 222 ASN A CA 1
ATOM 1755 C C . ASN A 1 222 ? -11.586 -14.992 13.211 1 96.81 222 ASN A C 1
ATOM 1757 O O . ASN A 1 222 ? -12.758 -14.609 13.289 1 96.81 222 ASN A O 1
ATOM 1761 N N . ALA A 1 223 ? -10.906 -14.781 12.188 1 98 223 ALA A N 1
ATOM 1762 C CA . ALA A 1 223 ? -11.5 -14.406 10.906 1 98 223 ALA A CA 1
ATOM 1763 C C . ALA A 1 223 ? -11.797 -15.633 10.047 1 98 223 ALA A C 1
ATOM 1765 O O . ALA A 1 223 ? -11.062 -16.625 10.102 1 98 223 ALA A O 1
ATOM 1766 N N . LYS A 1 224 ? -12.789 -15.625 9.289 1 98.19 224 LYS A N 1
ATOM 1767 C CA . LYS A 1 224 ? -13.102 -16.688 8.344 1 98.19 224 LYS A CA 1
ATOM 1768 C C . LYS A 1 224 ? -12.18 -16.641 7.133 1 98.19 224 LYS A C 1
ATOM 1770 O O . LYS A 1 224 ? -11.578 -15.602 6.844 1 98.19 224 LYS A O 1
ATOM 1775 N N . ILE A 1 225 ? -12.039 -17.766 6.547 1 98 225 ILE A N 1
ATOM 1776 C CA . ILE A 1 225 ? -11.234 -17.875 5.336 1 98 225 ILE A CA 1
ATOM 1777 C C . ILE A 1 225 ? -12.125 -18.281 4.16 1 98 225 ILE A C 1
ATOM 1779 O O . ILE A 1 225 ? -12.656 -19.391 4.129 1 98 225 ILE A O 1
ATOM 1783 N N . ILE A 1 226 ? -12.312 -17.391 3.27 1 98.25 226 ILE A N 1
ATOM 1784 C CA . ILE A 1 226 ? -13.047 -17.672 2.043 1 98.25 226 ILE A CA 1
ATOM 1785 C C . ILE A 1 226 ? -12.062 -18.047 0.933 1 98.25 226 ILE A C 1
ATOM 1787 O O . ILE A 1 226 ? -11.398 -17.188 0.368 1 98.25 226 ILE A O 1
ATOM 1791 N N . LEU A 1 227 ? -12.039 -19.297 0.601 1 97 227 LEU A N 1
ATOM 1792 C CA . LEU A 1 227 ? -11.133 -19.797 -0.426 1 97 227 LEU A CA 1
ATOM 1793 C C . LEU A 1 227 ? -11.844 -19.891 -1.775 1 97 227 LEU A C 1
ATOM 1795 O O . LEU A 1 227 ? -12.875 -20.547 -1.9 1 97 227 LEU A O 1
ATOM 1799 N N . ILE A 1 228 ? -11.352 -19.172 -2.74 1 96.44 228 ILE A N 1
ATOM 1800 C CA . ILE A 1 228 ? -11.773 -19.391 -4.117 1 96.44 228 ILE A CA 1
ATOM 1801 C C . ILE A 1 228 ? -11.023 -20.578 -4.707 1 96.44 228 ILE A C 1
ATOM 1803 O O . ILE A 1 228 ? -9.797 -20.531 -4.855 1 96.44 228 ILE A O 1
ATOM 1807 N N . ASN A 1 229 ? -11.695 -21.578 -5.02 1 93.25 229 ASN A N 1
ATOM 1808 C CA . ASN A 1 229 ? -11.086 -22.797 -5.535 1 93.25 229 ASN A CA 1
ATOM 1809 C C . ASN A 1 229 ? -10.438 -22.578 -6.895 1 93.25 229 ASN A C 1
ATOM 1811 O O . ASN A 1 229 ? -10.867 -21.703 -7.66 1 93.25 229 ASN A O 1
ATOM 1815 N N . LYS A 1 230 ? -9.359 -23.328 -7.105 1 90.44 230 LYS A N 1
ATOM 1816 C CA . LYS A 1 230 ? -8.789 -23.375 -8.445 1 90.44 230 LYS A CA 1
ATOM 1817 C C . LYS A 1 230 ? -9.812 -23.859 -9.461 1 90.44 230 LYS A C 1
ATOM 1819 O O . LYS A 1 230 ? -10.625 -24.75 -9.156 1 90.44 230 LYS A O 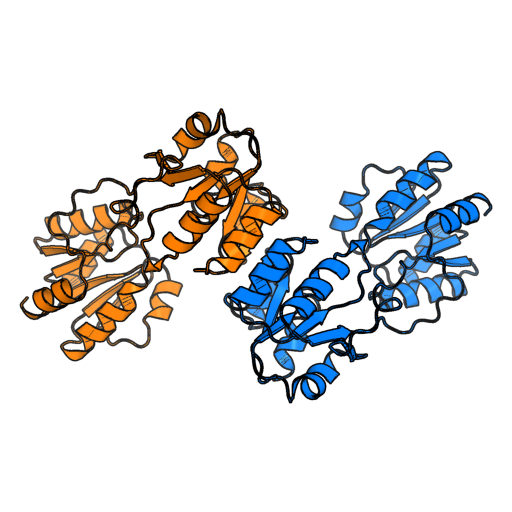1
ATOM 1824 N N . PRO A 1 231 ? -9.711 -23.234 -10.625 1 88.94 231 PRO A N 1
ATOM 1825 C CA . PRO A 1 231 ? -10.578 -23.797 -11.664 1 88.94 231 PRO A CA 1
ATOM 1826 C C . PRO A 1 231 ? -10.281 -25.281 -11.945 1 88.94 231 PRO A C 1
ATOM 1828 O O . PRO A 1 231 ? -9.125 -25.703 -11.883 1 88.94 231 PRO A O 1
ATOM 1831 N N . LYS A 1 232 ? -11.359 -26 -12.242 1 86.38 232 LYS A N 1
ATOM 1832 C CA . LYS A 1 232 ? -11.203 -27.406 -12.602 1 86.38 232 LYS A CA 1
ATOM 1833 C C . LYS A 1 232 ? -10.812 -27.562 -14.07 1 86.38 232 LYS A C 1
ATOM 1835 O O . LYS A 1 232 ? -11.594 -27.219 -14.961 1 86.38 232 LYS A O 1
ATOM 1840 N N . VAL A 1 233 ? -9.625 -27.906 -14.297 1 90.88 233 VAL A N 1
ATOM 1841 C CA . VAL A 1 233 ? -9.117 -28.156 -15.641 1 90.88 233 VAL A CA 1
ATOM 1842 C C . VAL A 1 233 ? -8.555 -29.578 -15.727 1 90.88 233 VAL A C 1
ATOM 1844 O O . VAL A 1 233 ? -7.906 -30.047 -14.789 1 90.88 233 VAL A O 1
ATOM 1847 N N . ASP A 1 234 ? -8.914 -30.281 -16.766 1 92.12 234 ASP A N 1
ATOM 1848 C CA . ASP A 1 234 ? -8.305 -31.578 -17.016 1 92.12 234 ASP A CA 1
ATOM 1849 C C . ASP A 1 234 ? -6.941 -31.422 -17.688 1 92.12 234 ASP A C 1
ATOM 1851 O O . ASP A 1 234 ? -6.848 -31.375 -18.922 1 92.12 234 ASP A O 1
ATOM 1855 N N . TYR A 1 235 ? -5.957 -31.5 -16.922 1 93.81 235 TYR A N 1
ATOM 1856 C CA . TYR A 1 235 ? -4.617 -31.203 -17.406 1 93.81 235 TYR A CA 1
ATOM 1857 C C . TYR A 1 235 ? -3.965 -32.438 -18.016 1 93.81 235 TYR A C 1
ATOM 1859 O O . TYR A 1 235 ? -3.004 -32.344 -18.781 1 93.81 235 TYR A O 1
ATOM 1867 N N . GLY A 1 236 ? -4.461 -33.594 -17.719 1 94.38 236 GLY A N 1
ATOM 1868 C CA . GLY A 1 236 ? -3.76 -34.812 -18.094 1 94.38 236 GLY A CA 1
ATOM 1869 C C . GLY A 1 236 ? -2.588 -35.125 -17.188 1 94.38 236 GLY A C 1
ATOM 1870 O O . GLY A 1 236 ? -2.762 -35.344 -15.992 1 94.38 236 GLY A O 1
ATOM 1871 N N . THR A 1 237 ? -1.37 -35 -17.703 1 95.56 237 THR A N 1
ATOM 1872 C CA . THR A 1 237 ? -0.172 -35.281 -16.906 1 95.56 237 THR A CA 1
ATOM 1873 C C . THR A 1 237 ? 0.16 -34.094 -16 1 95.56 237 THR A C 1
ATOM 1875 O O . THR A 1 237 ? 0.351 -32.969 -16.484 1 95.56 237 THR A O 1
ATOM 1878 N N . VAL A 1 238 ? 0.213 -34.375 -14.688 1 95.31 238 VAL A N 1
ATOM 1879 C CA . VAL A 1 238 ? 0.458 -33.312 -13.719 1 95.31 238 VAL A CA 1
ATOM 1880 C C . VAL A 1 238 ? 1.608 -33.719 -12.797 1 95.31 238 VAL A C 1
ATOM 1882 O O . VAL A 1 238 ? 1.686 -34.875 -12.344 1 95.31 238 VAL A O 1
ATOM 1885 N N . PHE A 1 239 ? 2.555 -32.844 -12.648 1 94.75 239 PHE A N 1
ATOM 1886 C CA . PHE A 1 239 ? 3.615 -33 -11.656 1 94.75 239 PHE A CA 1
ATOM 1887 C C . PHE A 1 239 ? 3.418 -32 -10.516 1 94.75 239 PHE A C 1
ATOM 1889 O O . PHE A 1 239 ? 3.02 -30.859 -10.734 1 94.75 239 PHE A O 1
ATOM 1896 N N . ASN A 1 240 ? 3.697 -32.375 -9.234 1 90.88 240 ASN A N 1
ATOM 1897 C CA . ASN A 1 240 ? 3.578 -31.5 -8.07 1 90.88 240 ASN A CA 1
ATOM 1898 C C . ASN A 1 240 ? 4.922 -31.312 -7.371 1 90.88 240 ASN A C 1
ATOM 1900 O O . ASN A 1 240 ? 5.016 -30.578 -6.387 1 90.88 240 ASN A O 1
ATOM 1904 N N . ASP A 1 241 ? 5.871 -31.953 -7.883 1 91.44 241 ASP A N 1
ATOM 1905 C CA . ASP A 1 241 ? 7.238 -31.875 -7.375 1 91.44 241 ASP A CA 1
ATOM 1906 C C . ASP A 1 241 ? 8.211 -31.484 -8.484 1 91.44 241 ASP A C 1
ATOM 1908 O O . ASP A 1 241 ? 8.273 -32.125 -9.531 1 91.44 241 ASP A O 1
ATOM 1912 N N . LEU A 1 242 ? 8.953 -30.453 -8.211 1 92.06 242 LEU A N 1
ATOM 1913 C CA . LEU A 1 242 ? 9.836 -29.891 -9.227 1 92.06 242 LEU A CA 1
ATOM 1914 C C . LEU A 1 242 ? 10.922 -30.891 -9.602 1 92.06 242 LEU A C 1
ATOM 1916 O O . LEU A 1 242 ? 11.297 -31 -10.773 1 92.06 242 LEU A O 1
ATOM 1920 N N . LYS A 1 243 ? 11.445 -31.578 -8.625 1 93.5 243 LYS A N 1
ATOM 1921 C CA . LYS A 1 243 ? 12.508 -32.562 -8.891 1 93.5 243 LYS A CA 1
ATOM 1922 C C . LYS A 1 243 ? 12.016 -33.656 -9.828 1 93.5 243 LYS A C 1
ATOM 1924 O O . LYS A 1 243 ? 12.727 -34.062 -10.758 1 93.5 243 LYS A O 1
ATOM 1929 N N . ASP A 1 244 ? 10.828 -34.094 -9.578 1 95.31 244 ASP A N 1
ATOM 1930 C CA . ASP A 1 244 ? 10.242 -35.156 -10.414 1 95.31 244 ASP A CA 1
ATOM 1931 C C . ASP A 1 244 ? 10.023 -34.656 -11.844 1 95.31 244 ASP A C 1
ATOM 1933 O O . ASP A 1 244 ? 10.258 -35.375 -12.805 1 95.31 244 ASP A O 1
ATOM 1937 N N . LEU A 1 245 ? 9.562 -33.406 -11.945 1 96.19 245 LEU A N 1
ATOM 1938 C CA . LEU A 1 245 ? 9.336 -32.844 -13.258 1 96.19 245 LEU A CA 1
ATOM 1939 C C . LEU A 1 245 ? 10.641 -32.719 -14.039 1 96.19 245 LEU A C 1
ATOM 1941 O O . LEU A 1 245 ? 10.703 -33.125 -15.211 1 96.19 245 LEU A O 1
ATOM 1945 N N . ILE A 1 246 ? 11.672 -32.25 -13.383 1 95.31 246 ILE A N 1
ATOM 1946 C CA . ILE A 1 246 ? 12.961 -32.031 -14.031 1 95.31 246 ILE A CA 1
ATOM 1947 C C . ILE A 1 246 ? 13.539 -33.375 -14.469 1 95.31 246 ILE A C 1
ATOM 1949 O O . ILE A 1 246 ? 14.07 -33.5 -15.578 1 95.31 246 ILE A O 1
ATOM 1953 N N . LEU A 1 247 ? 13.453 -34.406 -13.625 1 94.94 247 LEU A N 1
ATOM 1954 C CA . LEU A 1 247 ? 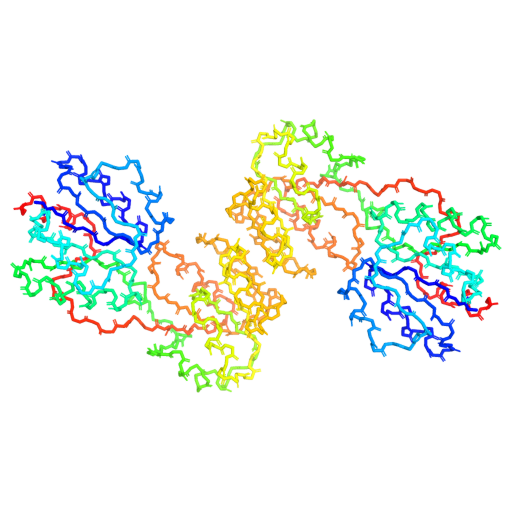13.945 -35.75 -13.961 1 94.94 247 LEU A CA 1
ATOM 1955 C C . LEU A 1 247 ? 13.227 -36.281 -15.188 1 94.94 247 LEU A C 1
ATOM 1957 O O . LEU A 1 247 ? 13.852 -36.875 -16.062 1 94.94 247 LEU A O 1
ATOM 1961 N N . TYR A 1 248 ? 11.977 -36.062 -15.258 1 95.81 248 TYR A N 1
ATOM 1962 C CA . TYR A 1 248 ? 11.18 -36.5 -16.391 1 95.81 248 TYR A CA 1
ATOM 1963 C C . TYR A 1 248 ? 11.609 -35.812 -17.672 1 95.81 248 TYR A C 1
ATOM 1965 O O . TYR A 1 248 ? 11.75 -36.438 -18.719 1 95.81 248 TYR A O 1
ATOM 1973 N N . LEU A 1 249 ? 11.828 -34.469 -17.578 1 95.44 249 LEU A N 1
ATOM 1974 C CA . LEU A 1 249 ? 12.148 -33.656 -18.75 1 95.44 249 LEU A CA 1
ATOM 1975 C C . LEU A 1 249 ? 13.539 -34 -19.281 1 95.44 249 LEU A C 1
ATOM 1977 O O . LEU A 1 249 ? 13.812 -33.844 -20.469 1 95.44 249 LEU A O 1
ATOM 1981 N N . LYS A 1 250 ? 14.359 -34.5 -18.375 1 92.06 250 LYS A N 1
ATOM 1982 C CA . LYS A 1 250 ? 15.695 -34.938 -18.781 1 92.06 250 LYS A CA 1
ATOM 1983 C C . LYS A 1 250 ? 15.633 -36.156 -19.688 1 92.06 250 LYS A C 1
ATOM 1985 O O . LYS A 1 250 ? 16.531 -36.375 -20.5 1 92.06 250 LYS A O 1
ATOM 1990 N N . GLU A 1 251 ? 14.625 -36.875 -19.484 1 89.81 251 GLU A N 1
ATOM 1991 C CA . GLU A 1 251 ? 14.492 -38.125 -20.219 1 89.81 251 GLU A CA 1
ATOM 1992 C C . GLU A 1 251 ? 13.75 -37.938 -21.531 1 89.81 251 GLU A C 1
ATOM 1994 O O . GLU A 1 251 ? 13.68 -38.844 -22.359 1 89.81 251 GLU A O 1
ATOM 1999 N N . VAL A 1 252 ? 13.117 -36.906 -21.656 1 84.56 252 VAL A N 1
ATOM 2000 C CA . VAL A 1 252 ? 12.375 -36.625 -22.875 1 84.56 252 VAL A CA 1
ATOM 2001 C C . VAL A 1 252 ? 13.312 -36.031 -23.938 1 84.56 252 VAL A C 1
ATOM 2003 O O . VAL A 1 252 ? 14.164 -35.188 -23.625 1 84.56 252 VAL A O 1
ATOM 2006 N N . MET B 1 1 ? -14.891 39.5 7.91 1 95.06 1 MET B N 1
ATOM 2007 C CA . MET B 1 1 ? -14.602 38.281 7.184 1 95.06 1 MET B CA 1
ATOM 2008 C C . MET B 1 1 ? -13.367 37.594 7.754 1 95.06 1 MET B C 1
ATOM 2010 O O . MET B 1 1 ? -12.367 38.25 8.055 1 95.06 1 MET B O 1
ATOM 2014 N N . LEU B 1 2 ? -13.469 36.375 7.992 1 97.12 2 LEU B N 1
ATOM 2015 C CA . LEU B 1 2 ? -12.336 35.562 8.453 1 97.12 2 LEU B CA 1
ATOM 2016 C C . LEU B 1 2 ? -11.781 34.719 7.316 1 97.12 2 LEU B C 1
ATOM 2018 O O . LEU B 1 2 ? -12.547 34.156 6.523 1 97.12 2 LEU B O 1
ATOM 2022 N N . GLY B 1 3 ? -10.484 34.688 7.207 1 97.69 3 GLY B N 1
ATOM 2023 C CA . GLY B 1 3 ? -9.828 33.812 6.258 1 97.69 3 GLY B CA 1
ATOM 2024 C C . GLY B 1 3 ? -9.117 32.656 6.918 1 97.69 3 GLY B C 1
ATOM 2025 O O . GLY B 1 3 ? -8.547 32.781 8 1 97.69 3 GLY B O 1
ATOM 2026 N N . PHE B 1 4 ? -9.18 31.547 6.242 1 97.81 4 PHE B N 1
ATOM 2027 C CA . PHE B 1 4 ? -8.492 30.359 6.758 1 97.81 4 PHE B CA 1
ATOM 2028 C C . PHE B 1 4 ? -7.66 29.703 5.664 1 97.81 4 PHE B C 1
ATOM 2030 O O . PHE B 1 4 ? -8.117 29.578 4.523 1 97.81 4 PHE B O 1
ATOM 2037 N N . VAL B 1 5 ? -6.422 29.359 5.984 1 96.38 5 VAL B N 1
ATOM 2038 C CA . VAL B 1 5 ? -5.691 28.344 5.234 1 96.38 5 VAL B CA 1
ATOM 2039 C C . VAL B 1 5 ? -5.809 27 5.945 1 96.38 5 VAL B C 1
ATOM 2041 O O . VAL B 1 5 ? -5.352 26.844 7.078 1 96.38 5 VAL B O 1
ATOM 2044 N N . LEU B 1 6 ? -6.469 26.109 5.234 1 92.19 6 LEU B N 1
ATOM 2045 C CA . LEU B 1 6 ? -6.707 24.812 5.871 1 92.19 6 LEU B CA 1
ATOM 2046 C C . LEU B 1 6 ? -5.98 23.703 5.129 1 92.19 6 LEU B C 1
ATOM 2048 O O . LEU B 1 6 ? -5.945 23.688 3.896 1 92.19 6 LEU B O 1
ATOM 2052 N N . GLY B 1 7 ? -5.289 22.766 5.926 1 83.5 7 GLY B N 1
ATOM 2053 C CA . GLY B 1 7 ? -4.555 21.656 5.348 1 83.5 7 GLY B CA 1
ATOM 2054 C C . GLY B 1 7 ? -4.414 20.484 6.293 1 83.5 7 GLY B C 1
ATOM 2055 O O . GLY B 1 7 ? -3.596 19.594 6.062 1 83.5 7 GLY B O 1
ATOM 2056 N N . THR B 1 8 ? -5.078 20.5 7.406 1 78.56 8 THR B N 1
ATOM 2057 C CA . THR B 1 8 ? -5.051 19.422 8.398 1 78.56 8 THR B CA 1
ATOM 2058 C C . THR B 1 8 ? -6.465 19 8.781 1 78.56 8 THR B C 1
ATOM 2060 O O . THR B 1 8 ? -7.441 19.625 8.344 1 78.56 8 THR B O 1
ATOM 2063 N N . GLY B 1 9 ? -6.566 18 9.523 1 79.75 9 GLY B N 1
ATOM 2064 C CA . GLY B 1 9 ? -7.867 17.516 9.969 1 79.75 9 GLY B CA 1
ATOM 2065 C C . GLY B 1 9 ? -8.594 18.5 10.859 1 79.75 9 GLY B C 1
ATOM 2066 O O . GLY B 1 9 ? -9.828 18.516 10.906 1 79.75 9 GLY B O 1
ATOM 2067 N N . GLU B 1 10 ? -7.895 19.391 11.438 1 85.88 10 GLU B N 1
ATOM 2068 C CA . GLU B 1 10 ? -8.492 20.375 12.32 1 85.88 10 GLU B CA 1
ATOM 2069 C C . GLU B 1 10 ? -9.352 21.375 11.539 1 85.88 10 GLU B C 1
ATOM 2071 O O . GLU B 1 10 ? -10.227 22.016 12.109 1 85.88 10 GLU B O 1
ATOM 2076 N N . GLY B 1 11 ? -8.969 21.422 10.297 1 86.56 11 GLY B N 1
ATOM 2077 C CA . GLY B 1 11 ? -9.727 22.344 9.461 1 86.56 11 GLY B CA 1
ATOM 2078 C C . GLY B 1 11 ? -11.219 22.078 9.492 1 86.56 11 GLY B C 1
ATOM 2079 O O . GLY B 1 11 ? -12.016 23.016 9.586 1 86.56 11 GLY B O 1
ATOM 2080 N N . ARG B 1 12 ? -11.633 20.859 9.531 1 89.44 12 ARG B N 1
ATOM 2081 C CA . ARG B 1 12 ? -13.047 20.5 9.57 1 89.44 12 ARG B CA 1
ATOM 2082 C C . ARG B 1 12 ? -13.688 20.922 10.883 1 89.44 12 ARG B C 1
ATOM 2084 O O . ARG B 1 12 ? -14.797 21.453 10.898 1 89.44 12 ARG B O 1
ATOM 2091 N N . GLU B 1 13 ? -12.984 20.656 11.938 1 91.81 13 GLU B N 1
ATOM 2092 C CA . GLU B 1 13 ? -13.492 21.016 13.258 1 91.81 13 GLU B CA 1
ATOM 2093 C C . GLU B 1 13 ? -13.648 22.516 13.406 1 91.81 13 GLU B C 1
ATOM 2095 O O . GLU B 1 13 ? -14.633 23 13.969 1 91.81 13 GLU B O 1
ATOM 2100 N N . ILE B 1 14 ? -12.727 23.188 12.914 1 93.56 14 ILE B N 1
ATOM 2101 C CA . ILE B 1 14 ? -12.742 24.641 12.992 1 93.56 14 ILE B CA 1
ATOM 2102 C C . ILE B 1 14 ? -13.961 25.188 12.242 1 93.56 14 ILE B C 1
ATOM 2104 O O . ILE B 1 14 ? -14.727 25.984 12.781 1 93.56 14 ILE B O 1
ATOM 2108 N N . LEU B 1 15 ? -14.141 24.688 11.039 1 94.75 15 LEU B N 1
ATOM 2109 C CA . LEU B 1 15 ? -15.258 25.172 10.234 1 94.75 15 LEU B CA 1
ATOM 2110 C C . LEU B 1 15 ? -16.594 24.781 10.867 1 94.75 15 LEU B C 1
ATOM 2112 O O . LEU B 1 15 ? -17.547 25.547 10.836 1 94.75 15 LEU B O 1
ATOM 2116 N N . ARG B 1 16 ? -16.609 23.578 11.461 1 95.44 16 ARG B N 1
ATOM 2117 C CA . ARG B 1 16 ? -17.812 23.141 12.148 1 95.44 16 ARG B CA 1
ATOM 2118 C C . ARG B 1 16 ? -18.188 24.094 13.281 1 95.44 16 ARG B C 1
ATOM 2120 O O . ARG B 1 16 ? -19.344 24.484 13.406 1 95.44 16 ARG B O 1
ATOM 2127 N N . GLU B 1 17 ? -17.234 24.453 14.055 1 95.44 17 GLU B N 1
ATOM 2128 C CA . GLU B 1 17 ? -17.469 25.344 15.188 1 95.44 17 GLU B CA 1
ATOM 2129 C C . GLU B 1 17 ? -17.766 26.766 14.727 1 95.44 17 GLU B C 1
ATOM 2131 O O . GLU B 1 17 ? -18.656 27.422 15.266 1 95.44 17 GLU B O 1
ATOM 2136 N N . MET B 1 18 ? -17.078 27.266 13.75 1 95.31 18 MET B N 1
ATOM 2137 C CA . MET B 1 18 ? -17.281 28.625 13.242 1 95.31 18 MET B CA 1
ATOM 2138 C C . MET B 1 18 ? -18.672 28.797 12.648 1 95.31 18 MET B C 1
ATOM 2140 O O . MET B 1 18 ? -19.297 29.844 12.812 1 95.31 18 MET B O 1
ATOM 2144 N N . ASN B 1 19 ? -19.031 27.688 11.938 1 96.75 19 ASN B N 1
ATOM 2145 C CA . ASN B 1 19 ? -20.312 27.766 11.25 1 96.75 19 ASN B CA 1
ATOM 2146 C C . ASN B 1 19 ? -21.469 27.891 12.227 1 96.75 19 ASN B C 1
ATOM 2148 O O . ASN B 1 19 ? -22.578 28.25 11.844 1 96.75 19 ASN B O 1
ATOM 2152 N N . LYS B 1 20 ? -21.266 27.562 13.469 1 95.31 20 LYS B N 1
ATOM 2153 C CA . LYS B 1 20 ? -22.281 27.781 14.492 1 95.31 20 LYS B CA 1
ATOM 2154 C C . LYS B 1 20 ? -22.516 29.266 14.742 1 95.31 20 LYS B C 1
ATOM 2156 O O . LYS B 1 20 ? -23.562 29.656 15.242 1 95.31 20 LYS B O 1
ATOM 2161 N N . PHE B 1 21 ? -21.562 30.109 14.273 1 93.44 21 PHE B N 1
ATOM 2162 C CA . PHE B 1 21 ? -21.656 31.5 14.664 1 93.44 21 PHE B CA 1
ATOM 2163 C C . PHE B 1 21 ? -21.578 32.406 13.445 1 93.44 21 PHE B C 1
ATOM 2165 O O . PHE B 1 21 ? -22.062 33.562 13.469 1 93.44 21 PHE B O 1
ATOM 2172 N N . THR B 1 22 ? -20.922 31.953 12.391 1 94.69 22 THR B N 1
ATOM 2173 C CA . THR B 1 22 ? -20.781 32.812 11.227 1 94.69 22 THR B CA 1
ATOM 2174 C C . THR B 1 22 ? -20.562 31.984 9.961 1 94.69 22 THR B C 1
ATOM 2176 O O . THR B 1 22 ? -20.141 30.828 10.031 1 94.69 22 THR B O 1
ATOM 2179 N N . GLU B 1 23 ? -20.875 32.562 8.883 1 95.69 23 GLU B N 1
ATOM 2180 C CA . GLU B 1 23 ? -20.562 31.984 7.57 1 95.69 23 GLU B CA 1
ATOM 2181 C C . GLU B 1 23 ? -19.641 32.906 6.777 1 95.69 23 GLU B C 1
ATOM 2183 O O . GLU B 1 23 ? -19.297 32.625 5.637 1 95.69 23 GLU B O 1
ATOM 2188 N N . ASP B 1 24 ? -19.359 33.969 7.402 1 96.38 24 ASP B N 1
ATOM 2189 C CA . ASP B 1 24 ? -18.469 34.938 6.77 1 96.38 24 ASP B CA 1
ATOM 2190 C C . ASP B 1 24 ? -17.016 34.469 6.82 1 96.38 24 ASP B C 1
ATOM 2192 O O . ASP B 1 24 ? -16.188 35.062 7.508 1 96.38 24 ASP B O 1
ATOM 2196 N N . ILE B 1 25 ? -16.766 33.375 6.07 1 97.19 25 ILE B N 1
ATOM 2197 C CA . ILE B 1 25 ? -15.492 32.656 6.109 1 97.19 25 ILE B CA 1
ATOM 2198 C C . ILE B 1 25 ? -14.984 32.438 4.688 1 97.19 25 ILE B C 1
ATOM 2200 O O . ILE B 1 25 ? -15.766 32.094 3.793 1 97.19 25 ILE B O 1
ATOM 2204 N N . VAL B 1 26 ? -13.758 32.75 4.484 1 97.75 26 VAL B N 1
ATOM 2205 C CA . VAL B 1 26 ? -13.047 32.406 3.258 1 97.75 26 VAL B CA 1
ATOM 2206 C C . VAL B 1 26 ? -12 31.344 3.553 1 97.75 26 VAL B C 1
ATOM 2208 O O . VAL B 1 26 ? -11.25 31.453 4.531 1 97.75 26 VAL B O 1
ATOM 2211 N N . VAL B 1 27 ? -11.984 30.266 2.691 1 97.62 27 VAL B N 1
ATOM 2212 C CA . VAL B 1 27 ? -11.07 29.156 2.932 1 97.62 27 VAL B CA 1
ATOM 2213 C C . VAL B 1 27 ? -10.148 28.969 1.727 1 97.62 27 VAL B C 1
ATOM 2215 O O . VAL B 1 27 ? -10.586 29.078 0.58 1 97.62 27 VAL B O 1
ATOM 2218 N N . SER B 1 28 ? -8.922 28.797 1.999 1 96.38 28 SER B N 1
ATOM 2219 C CA . SER B 1 28 ? -7.945 28.422 0.974 1 96.38 28 SER B CA 1
ATOM 2220 C C . SER B 1 28 ? -7.273 27.094 1.299 1 96.38 28 SER B C 1
ATOM 2222 O O . SER B 1 28 ? -6.762 26.906 2.404 1 96.38 28 SER B O 1
ATOM 2224 N N . THR B 1 29 ? -7.312 26.141 0.402 1 93.31 29 THR B N 1
ATOM 2225 C CA . THR B 1 29 ? -6.566 24.891 0.454 1 93.31 29 THR B CA 1
ATOM 2226 C C . THR B 1 29 ? -5.594 24.797 -0.716 1 93.31 29 THR B C 1
ATOM 2228 O O . THR B 1 29 ? -5.711 25.531 -1.695 1 93.31 29 THR B O 1
ATOM 2231 N N . ALA B 1 30 ? -4.594 23.938 -0.604 1 86.44 30 ALA B N 1
ATOM 2232 C CA . ALA B 1 30 ? -3.582 23.828 -1.653 1 86.44 30 ALA B CA 1
ATOM 2233 C C . ALA B 1 30 ? -4.027 22.875 -2.75 1 86.44 30 ALA B C 1
ATOM 2235 O O . ALA B 1 30 ? -3.457 22.859 -3.844 1 86.44 30 ALA B O 1
ATOM 2236 N N . THR B 1 31 ? -5.031 22.062 -2.453 1 80 31 THR B N 1
ATOM 2237 C CA . THR B 1 31 ? -5.414 21.016 -3.412 1 80 31 THR B CA 1
ATOM 2238 C C . THR B 1 31 ? -6.93 20.938 -3.537 1 80 31 THR B C 1
ATOM 2240 O O . THR B 1 31 ? -7.66 21.297 -2.607 1 80 31 THR B O 1
ATOM 2243 N N . ALA B 1 32 ? -7.383 20.484 -4.766 1 80.06 32 ALA B N 1
ATOM 2244 C CA . ALA B 1 32 ? -8.805 20.234 -4.984 1 80.06 32 ALA B CA 1
ATOM 2245 C C . ALA B 1 32 ? -9.352 19.219 -3.986 1 80.06 32 ALA B C 1
ATOM 2247 O O . ALA B 1 32 ? -10.484 19.359 -3.521 1 80.06 32 ALA B O 1
ATOM 2248 N N . TYR B 1 33 ? -8.523 18.281 -3.631 1 74.5 33 TYR B N 1
ATOM 2249 C CA . TYR B 1 33 ? -8.93 17.25 -2.668 1 74.5 33 TYR B CA 1
ATOM 2250 C C . TYR B 1 33 ? -9.219 17.875 -1.308 1 74.5 33 TYR B C 1
ATOM 2252 O O . TYR B 1 33 ? -10.219 17.547 -0.668 1 74.5 33 TYR B O 1
ATOM 2260 N N . GLY B 1 34 ? -8.375 18.703 -0.877 1 80.81 34 GLY B N 1
ATOM 2261 C CA . GLY B 1 34 ? -8.609 19.406 0.373 1 80.81 34 GLY B CA 1
ATOM 2262 C C . GLY B 1 34 ? -9.914 20.188 0.39 1 80.81 34 GLY B C 1
ATOM 2263 O O . GLY B 1 34 ? -10.625 20.188 1.398 1 80.81 34 GLY B O 1
ATOM 2264 N N . GLY B 1 35 ? -10.281 20.781 -0.742 1 86.69 35 GLY B N 1
ATOM 2265 C CA . GLY B 1 35 ? -11.547 21.484 -0.866 1 86.69 35 GLY B CA 1
ATOM 2266 C C . GLY B 1 35 ? -12.758 20.578 -0.786 1 86.69 35 GLY B C 1
ATOM 2267 O O . GLY B 1 35 ? -13.75 20.906 -0.144 1 86.69 35 GLY B O 1
ATOM 2268 N N . GLU B 1 36 ? -12.617 19.484 -1.425 1 80.81 36 GLU B N 1
ATOM 2269 C CA . GLU B 1 36 ? -13.703 18.516 -1.438 1 80.81 36 GLU B CA 1
ATOM 2270 C C . GLU B 1 36 ? -14.047 18.047 -0.024 1 80.81 36 GLU B C 1
ATOM 2272 O O . GLU B 1 36 ? -15.219 17.859 0.304 1 80.81 36 GLU B O 1
ATOM 2277 N N . LEU B 1 37 ? -13.078 17.922 0.799 1 82.88 37 LEU B N 1
ATOM 2278 C CA . LEU B 1 37 ? -13.273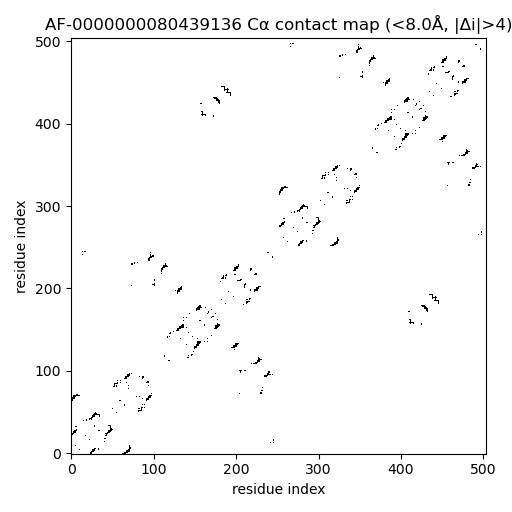 17.453 2.17 1 82.88 37 LEU B CA 1
ATOM 2279 C C . LEU B 1 37 ? -14.039 18.484 2.99 1 82.88 37 LEU B C 1
ATOM 2281 O O . LEU B 1 37 ? -14.594 18.156 4.043 1 82.88 37 LEU B O 1
ATOM 2285 N N . LEU B 1 38 ? -14.148 19.688 2.461 1 91.38 38 LEU B N 1
ATOM 2286 C CA . LEU B 1 38 ? -14.703 20.797 3.236 1 91.38 38 LEU B CA 1
ATOM 2287 C C . LEU B 1 38 ? -16 21.297 2.607 1 91.38 38 LEU B C 1
ATOM 2289 O O . LEU B 1 38 ? -16.562 22.297 3.057 1 91.38 38 LEU B O 1
ATOM 2293 N N . LYS B 1 39 ? -16.484 20.562 1.633 1 88.88 39 LYS B N 1
ATOM 2294 C CA . LYS B 1 39 ? -17.594 21.016 0.809 1 88.88 39 LYS B CA 1
ATOM 2295 C C . LYS B 1 39 ? -18.875 21.141 1.632 1 88.88 39 LYS B C 1
ATOM 2297 O O . LYS B 1 39 ? -19.766 21.906 1.289 1 88.88 39 LYS B O 1
ATOM 2302 N N . GLU B 1 40 ? -19.016 20.438 2.668 1 92.5 40 GLU B N 1
ATOM 2303 C CA . GLU B 1 40 ? -20.25 20.406 3.447 1 92.5 40 GLU B CA 1
ATOM 2304 C C . GLU B 1 40 ? -20.359 21.625 4.352 1 92.5 40 GLU B C 1
ATOM 2306 O O . GLU B 1 40 ? -21.438 21.906 4.875 1 92.5 40 GLU B O 1
ATOM 2311 N N . TYR B 1 41 ? -19.312 22.344 4.539 1 95.56 41 TYR B N 1
ATOM 2312 C CA . TYR B 1 41 ? -19.312 23.5 5.438 1 95.56 41 TYR B CA 1
ATOM 2313 C C . TYR B 1 41 ? -19.672 24.766 4.688 1 95.56 41 TYR B C 1
ATOM 2315 O O . TYR B 1 41 ? -19.484 24.859 3.473 1 95.56 41 TYR B O 1
ATOM 2323 N N . LYS B 1 42 ? -20.25 25.672 5.449 1 96.31 42 LYS B N 1
ATOM 2324 C CA . LYS B 1 42 ? -20.703 26.938 4.859 1 96.31 42 LYS B CA 1
ATOM 2325 C C . LYS B 1 42 ? -19.578 27.969 4.859 1 96.31 42 LYS B C 1
ATOM 2327 O O . LYS B 1 42 ? -19.125 28.406 5.922 1 96.31 42 LYS B O 1
ATOM 2332 N N . VAL B 1 43 ? -19.125 28.312 3.635 1 96.94 43 VAL B N 1
ATOM 2333 C CA . VAL B 1 43 ? -18.109 29.344 3.482 1 96.94 43 VAL B CA 1
ATOM 2334 C C . VAL B 1 43 ? -18.5 30.281 2.352 1 96.94 43 VAL B C 1
ATOM 2336 O O . VAL B 1 43 ? -19.25 29.922 1.449 1 96.94 43 VAL B O 1
ATOM 2339 N N . LYS B 1 44 ? -18.078 31.531 2.434 1 97.12 44 LYS B N 1
ATOM 2340 C CA . LYS B 1 44 ? -18.375 32.5 1.396 1 97.12 44 LYS B CA 1
ATOM 2341 C C . LYS B 1 44 ? -17.578 32.219 0.13 1 97.12 44 LYS B C 1
ATOM 2343 O O . LYS B 1 44 ? -18.031 32.531 -0.978 1 97.12 44 LYS B O 1
ATOM 2348 N N . HIS B 1 45 ? -16.375 31.688 0.346 1 97 45 HIS B N 1
ATOM 2349 C CA . HIS B 1 45 ? -15.5 31.391 -0.778 1 97 45 HIS B CA 1
ATOM 2350 C C . HIS B 1 45 ? -14.508 30.281 -0.425 1 97 45 HIS B C 1
ATOM 2352 O O . HIS B 1 45 ? -14.039 30.203 0.712 1 97 45 HIS B O 1
ATOM 2358 N N . MET B 1 46 ? -14.266 29.438 -1.449 1 96.75 46 MET B N 1
ATOM 2359 C CA . MET B 1 46 ? -13.32 28.328 -1.307 1 96.75 46 MET B CA 1
ATOM 2360 C C . MET B 1 46 ? -12.305 28.344 -2.439 1 96.75 46 MET B C 1
ATOM 2362 O O . MET B 1 46 ? -12.664 28.172 -3.605 1 96.75 46 MET B O 1
ATOM 2366 N N . ASN B 1 47 ? -11.078 28.625 -2.102 1 96.38 47 ASN B N 1
ATOM 2367 C CA . ASN B 1 47 ? -9.984 28.438 -3.055 1 96.38 47 ASN B CA 1
ATOM 2368 C C . ASN B 1 47 ? -9.359 27.047 -2.941 1 96.38 47 ASN B C 1
ATOM 2370 O O . ASN B 1 47 ? -9.055 26.594 -1.839 1 96.38 47 ASN B O 1
ATOM 2374 N N . THR B 1 48 ? -9.133 26.328 -4.027 1 93.69 48 THR B N 1
ATOM 2375 C CA . THR B 1 48 ? -8.617 24.969 -3.979 1 93.69 48 THR B CA 1
ATOM 2376 C C . THR B 1 48 ? -7.309 24.859 -4.762 1 93.69 48 THR B C 1
ATOM 2378 O O . THR B 1 48 ? -6.969 23.781 -5.258 1 93.69 48 THR B O 1
ATOM 2381 N N . LYS B 1 49 ? -6.668 26 -4.973 1 91.31 49 LYS B N 1
ATOM 2382 C CA . LYS B 1 49 ? -5.379 26.047 -5.652 1 91.31 49 LYS B CA 1
ATOM 2383 C C . LYS B 1 49 ? -4.328 26.734 -4.781 1 91.31 49 LYS B C 1
ATOM 2385 O O . LYS B 1 49 ? -4.656 27.609 -3.971 1 91.31 49 LYS B O 1
ATOM 2390 N N . PRO B 1 50 ? -3.043 26.344 -4.965 1 92.69 50 PRO B N 1
ATOM 2391 C CA . PRO B 1 50 ? -1.995 27.078 -4.254 1 92.69 50 PRO B CA 1
ATOM 2392 C C . PRO B 1 50 ? -1.978 28.562 -4.605 1 92.69 50 PRO B C 1
ATOM 2394 O O . PRO B 1 50 ? -2.215 28.922 -5.762 1 92.69 50 PRO B O 1
ATOM 2397 N N . LEU B 1 51 ? -1.677 29.375 -3.678 1 95.44 51 LEU B N 1
ATOM 2398 C CA . LEU B 1 51 ? -1.61 30.812 -3.902 1 95.44 51 LEU B CA 1
ATOM 2399 C C . LEU B 1 51 ? -0.208 31.344 -3.623 1 95.44 51 LEU B C 1
ATOM 2401 O O . LEU B 1 51 ? 0.449 30.906 -2.676 1 95.44 51 LEU B O 1
ATOM 2405 N N . ASP B 1 52 ? 0.189 32.219 -4.441 1 96.44 52 ASP B N 1
ATOM 2406 C CA . ASP B 1 52 ? 1.402 32.969 -4.141 1 96.44 52 ASP B CA 1
ATOM 2407 C C . ASP B 1 52 ? 1.078 34.219 -3.359 1 96.44 52 ASP B C 1
ATOM 2409 O O . ASP B 1 52 ? -0.049 34.406 -2.893 1 96.44 52 ASP B O 1
ATOM 2413 N N . LEU B 1 53 ? 2.078 35.062 -3.201 1 97.81 53 LEU B N 1
ATOM 2414 C CA . LEU B 1 53 ? 1.929 36.25 -2.406 1 97.81 53 LEU B CA 1
ATOM 2415 C C . LEU B 1 53 ? 0.807 37.125 -2.955 1 97.81 53 LEU B C 1
ATOM 2417 O O . LEU B 1 53 ? -0.08 37.562 -2.209 1 97.81 53 LEU B O 1
ATOM 2421 N N . GLU B 1 54 ? 0.808 37.375 -4.234 1 97.94 54 GLU B N 1
ATOM 2422 C CA . GLU B 1 54 ? -0.215 38.219 -4.848 1 97.94 54 GLU B CA 1
ATOM 2423 C C . GLU B 1 54 ? -1.594 37.562 -4.75 1 97.94 54 GLU B C 1
ATOM 2425 O O . GLU B 1 54 ? -2.604 38.281 -4.617 1 97.94 54 GLU B O 1
ATOM 2430 N N . GLY B 1 55 ? -1.538 36.281 -4.883 1 97.69 55 GLY B N 1
ATOM 2431 C CA . GLY B 1 55 ? -2.789 35.562 -4.727 1 97.69 55 GLY B CA 1
ATOM 2432 C C . GLY B 1 55 ? -3.43 35.781 -3.365 1 97.69 55 GLY B C 1
ATOM 2433 O O . GLY B 1 55 ? -4.629 36.031 -3.271 1 97.69 55 GLY B O 1
ATOM 2434 N N . PHE B 1 56 ? -2.682 35.688 -2.328 1 98.19 56 PHE B N 1
ATOM 2435 C CA . PHE B 1 56 ? -3.195 35.875 -0.978 1 98.19 56 PHE B CA 1
ATOM 2436 C C . PHE B 1 56 ? -3.633 37.312 -0.768 1 98.19 56 PHE B C 1
ATOM 2438 O O . PHE B 1 56 ? -4.668 37.562 -0.154 1 98.19 56 PHE B O 1
ATOM 2445 N N . LYS B 1 57 ? -2.82 38.25 -1.255 1 98.38 57 LYS B N 1
ATOM 2446 C CA . LYS B 1 57 ? -3.184 39.656 -1.117 1 98.38 57 LYS B CA 1
ATOM 2447 C C . LYS B 1 57 ? -4.527 39.938 -1.782 1 98.38 57 LYS B C 1
ATOM 2449 O O . LYS B 1 57 ? -5.375 40.625 -1.21 1 98.38 57 LYS B O 1
ATOM 2454 N N . ASN B 1 58 ? -4.656 39.406 -2.969 1 98.31 58 ASN B N 1
ATOM 2455 C CA . ASN B 1 58 ? -5.91 39.562 -3.689 1 98.31 58 ASN B CA 1
ATOM 2456 C C . ASN B 1 58 ? -7.094 39 -2.922 1 98.31 58 ASN B C 1
ATOM 2458 O O . ASN B 1 58 ? -8.172 39.594 -2.879 1 98.31 58 ASN B O 1
ATOM 2462 N N . LEU B 1 59 ? -6.867 37.844 -2.381 1 97.94 59 LEU B N 1
ATOM 2463 C CA . LEU B 1 59 ? -7.91 37.188 -1.599 1 97.94 59 LEU B CA 1
ATOM 2464 C C . LEU B 1 59 ? -8.328 38.062 -0.415 1 97.94 59 LEU B C 1
ATOM 2466 O O . LEU B 1 59 ? -9.523 38.219 -0.137 1 97.94 59 LEU B O 1
ATOM 2470 N N . ILE B 1 60 ? -7.391 38.625 0.251 1 98.25 60 ILE B N 1
ATOM 2471 C CA . ILE B 1 60 ? -7.617 39.469 1.423 1 98.25 60 ILE B CA 1
ATOM 2472 C C . ILE B 1 60 ? -8.406 40.719 1.021 1 98.25 60 ILE B C 1
ATOM 2474 O O . ILE B 1 60 ? -9.406 41.062 1.664 1 98.25 60 ILE B O 1
ATOM 2478 N N . ARG B 1 61 ? -8.047 41.312 -0.123 1 98.19 61 ARG B N 1
ATOM 2479 C CA . ARG B 1 61 ? -8.688 42.531 -0.586 1 98.19 61 ARG B CA 1
ATOM 2480 C C . ARG B 1 61 ? -10.094 42.25 -1.101 1 98.19 61 ARG B C 1
ATOM 2482 O O . ARG B 1 61 ? -11.039 42.969 -0.755 1 98.19 61 ARG B O 1
ATOM 2489 N N . GLU B 1 62 ? -10.117 41.219 -1.883 1 98.06 62 GLU B N 1
ATOM 2490 C CA . GLU B 1 62 ? -11.383 40.906 -2.529 1 98.06 62 GLU B CA 1
ATOM 2491 C C . GLU B 1 62 ? -12.469 40.625 -1.497 1 98.06 62 GLU B C 1
ATOM 2493 O O . GLU B 1 62 ? -13.633 40.969 -1.689 1 98.06 62 GLU B O 1
ATOM 2498 N N . TRP B 1 63 ? -12.094 40.062 -0.382 1 97.88 63 TRP B N 1
ATOM 2499 C CA . TRP B 1 63 ? -13.117 39.594 0.556 1 97.88 63 TRP B CA 1
ATOM 2500 C C . TRP B 1 63 ? -13.047 40.375 1.862 1 97.88 63 TRP B C 1
ATOM 2502 O O . TRP B 1 63 ? -13.727 40.031 2.834 1 97.88 63 TRP B O 1
ATOM 2512 N N . ASN B 1 64 ? -12.203 41.344 1.893 1 97.31 64 ASN B N 1
ATOM 2513 C CA . ASN B 1 64 ? -12.062 42.219 3.066 1 97.31 64 ASN B CA 1
ATOM 2514 C C . ASN B 1 64 ? -11.805 41.406 4.328 1 97.31 64 ASN B C 1
ATOM 2516 O O . ASN B 1 64 ? -12.523 41.531 5.32 1 97.31 64 ASN B O 1
ATOM 2520 N N . ILE B 1 65 ? -10.836 40.5 4.227 1 97.69 65 ILE B N 1
ATOM 2521 C CA . ILE B 1 65 ? -10.484 39.625 5.348 1 97.69 65 ILE B CA 1
ATOM 2522 C C . ILE B 1 65 ? -9.789 40.438 6.43 1 97.69 65 ILE B C 1
ATOM 2524 O O . ILE B 1 65 ? -8.891 41.219 6.141 1 97.69 65 ILE B O 1
ATOM 2528 N N . LYS B 1 66 ? -10.219 40.281 7.617 1 96.69 66 LYS B N 1
ATOM 2529 C CA . LYS B 1 66 ? -9.656 41.031 8.727 1 96.69 66 LYS B CA 1
ATOM 2530 C C . LYS B 1 66 ? -8.648 40.219 9.508 1 96.69 66 LYS B C 1
ATOM 2532 O O . LYS B 1 66 ? -7.688 40.75 10.07 1 96.69 66 LYS B O 1
ATOM 2537 N N . VAL B 1 67 ? -8.898 38.969 9.617 1 97.62 67 VAL B N 1
ATOM 2538 C CA . VAL B 1 67 ? -8.039 38.031 10.312 1 97.62 67 VAL B CA 1
ATOM 2539 C C . VAL B 1 67 ? -7.824 36.781 9.445 1 97.62 67 VAL B C 1
ATOM 2541 O O . VAL B 1 67 ? -8.773 36.25 8.867 1 97.62 67 VAL B O 1
ATOM 2544 N N . PHE B 1 68 ? -6.602 36.438 9.281 1 98 68 PHE B N 1
ATOM 2545 C CA . PHE B 1 68 ? -6.254 35.25 8.523 1 98 68 PHE B CA 1
ATOM 2546 C C . PHE B 1 68 ? -5.648 34.188 9.43 1 98 68 PHE B C 1
ATOM 2548 O O . PHE B 1 68 ? -4.598 34.406 10.031 1 98 68 PHE B O 1
ATOM 2555 N N . VAL B 1 69 ? -6.301 33.062 9.516 1 97.88 69 VAL B N 1
ATOM 2556 C CA . VAL B 1 69 ? -5.867 31.984 10.391 1 97.88 69 VAL B CA 1
ATOM 2557 C C . VAL B 1 69 ? -5.199 30.891 9.562 1 97.88 69 VAL B C 1
ATOM 2559 O O . VAL B 1 69 ? -5.797 30.359 8.625 1 97.88 69 VAL B O 1
ATOM 2562 N N . ASP B 1 70 ? -4 30.562 9.898 1 96.88 70 ASP B N 1
ATOM 2563 C CA . ASP B 1 70 ? -3.189 29.547 9.227 1 96.88 70 ASP B CA 1
ATOM 2564 C C . ASP B 1 70 ? -3.209 28.234 10 1 96.88 70 ASP B C 1
ATOM 2566 O O . ASP B 1 70 ? -2.58 28.109 11.055 1 96.88 70 ASP B O 1
ATOM 2570 N N . VAL B 1 71 ? -3.947 27.344 9.391 1 93.56 71 VAL B N 1
ATOM 2571 C CA . VAL B 1 71 ? -4.031 26 9.953 1 93.56 71 VAL B CA 1
ATOM 2572 C C . VAL B 1 71 ? -3.424 24.984 8.977 1 93.56 71 VAL B C 1
ATOM 2574 O O . VAL B 1 71 ? -3.936 23.875 8.82 1 93.56 71 VAL B O 1
ATOM 2577 N N . SER B 1 72 ? -2.518 25.438 8.188 1 90.44 72 SER B N 1
ATOM 2578 C CA . SER B 1 72 ? -1.847 24.547 7.234 1 90.44 72 SER B CA 1
ATOM 2579 C C . SER B 1 72 ? -0.945 23.547 7.953 1 90.44 72 SER B C 1
ATOM 2581 O O . SER B 1 72 ? -0.739 23.656 9.164 1 90.44 72 SER B O 1
ATOM 2583 N N . HIS B 1 73 ? -0.521 22.609 7.238 1 86.69 73 HIS B N 1
ATOM 2584 C CA . HIS B 1 73 ? 0.386 21.609 7.797 1 86.69 73 HIS B CA 1
ATOM 2585 C C . HIS B 1 73 ? 1.641 22.266 8.359 1 86.69 73 HIS B C 1
ATOM 2587 O O . HIS B 1 73 ? 2.18 23.203 7.77 1 86.69 73 HIS B O 1
ATOM 2593 N N . PRO B 1 74 ? 2.164 21.797 9.469 1 85.38 74 PRO B N 1
ATOM 2594 C CA . PRO B 1 74 ? 3.334 22.391 10.117 1 85.38 74 PRO B CA 1
ATOM 2595 C C . PRO B 1 74 ? 4.562 22.422 9.203 1 85.38 74 PRO B C 1
ATOM 2597 O O . PRO B 1 74 ? 5.465 23.234 9.414 1 85.38 74 PRO B O 1
ATOM 2600 N N . TYR B 1 75 ? 4.535 21.594 8.25 1 86.25 75 TYR B N 1
ATOM 2601 C CA . TYR B 1 75 ? 5.715 21.469 7.406 1 86.25 75 TYR B CA 1
ATOM 2602 C C . TYR B 1 75 ? 5.531 22.25 6.102 1 86.25 75 TYR B C 1
ATOM 2604 O O . TYR B 1 75 ? 6.418 22.25 5.246 1 86.25 75 TYR B O 1
ATOM 2612 N N . ALA B 1 76 ? 4.449 22.875 6.008 1 84.44 76 ALA B N 1
ATOM 2613 C CA . ALA B 1 76 ? 4.188 23.75 4.867 1 84.44 76 ALA B CA 1
ATOM 2614 C C . ALA B 1 76 ? 4.691 25.172 5.133 1 84.44 76 ALA B C 1
ATOM 2616 O O . ALA B 1 76 ? 3.918 26.125 5.098 1 84.44 76 ALA B O 1
ATOM 2617 N N . SER B 1 77 ? 5.984 25.344 5.281 1 87.75 77 SER B N 1
ATOM 2618 C CA . SER B 1 77 ? 6.582 26.594 5.73 1 87.75 77 SER B CA 1
ATOM 2619 C C . SER B 1 77 ? 6.441 27.688 4.676 1 87.75 77 SER B C 1
ATOM 2621 O O . SER B 1 77 ? 6.219 28.844 5.004 1 87.75 77 SER B O 1
ATOM 2623 N N . GLU B 1 78 ? 6.543 27.281 3.455 1 88.69 78 GLU B N 1
ATOM 2624 C CA . GLU B 1 78 ? 6.465 28.266 2.389 1 88.69 78 GLU B CA 1
ATOM 2625 C C . GLU B 1 78 ? 5.082 28.906 2.334 1 88.69 78 GLU B C 1
ATOM 2627 O O . GLU B 1 78 ? 4.965 30.125 2.109 1 88.69 78 GLU B O 1
ATOM 2632 N N . ALA B 1 79 ? 4.105 28.109 2.453 1 89.94 79 ALA B N 1
ATOM 2633 C CA . ALA B 1 79 ? 2.752 28.656 2.484 1 89.94 79 ALA B CA 1
ATOM 2634 C C . ALA B 1 79 ? 2.57 29.594 3.664 1 89.94 79 ALA B C 1
ATOM 2636 O O . ALA B 1 79 ? 1.991 30.688 3.516 1 89.94 79 ALA B O 1
ATOM 2637 N N . SER B 1 80 ? 3.057 29.203 4.805 1 94.19 80 SER B N 1
ATOM 2638 C CA . SER B 1 80 ? 2.932 30.016 6 1 94.19 80 SER B CA 1
ATOM 2639 C C . SER B 1 80 ? 3.666 31.344 5.84 1 94.19 80 SER B C 1
ATOM 2641 O O . SER B 1 80 ? 3.117 32.406 6.148 1 94.19 80 SER B O 1
ATOM 2643 N N . LYS B 1 81 ? 4.848 31.281 5.32 1 95.75 81 LYS B N 1
ATOM 2644 C CA . LYS B 1 81 ? 5.625 32.5 5.102 1 95.75 81 LYS B CA 1
ATOM 2645 C C . LYS B 1 81 ? 4.906 33.469 4.148 1 95.75 81 LYS B C 1
ATOM 2647 O O . LYS B 1 81 ? 4.906 34.656 4.355 1 95.75 81 LYS B O 1
ATOM 2652 N N . THR B 1 82 ? 4.332 32.875 3.135 1 96.75 82 THR B N 1
ATOM 2653 C CA . THR B 1 82 ? 3.615 33.656 2.137 1 96.75 82 THR B CA 1
ATOM 2654 C C . THR B 1 82 ? 2.398 34.344 2.756 1 96.75 82 THR B C 1
ATOM 2656 O O . THR B 1 82 ? 2.154 35.5 2.518 1 96.75 82 THR B O 1
ATOM 2659 N N . VAL B 1 83 ? 1.652 33.656 3.549 1 96.88 83 VAL B N 1
ATOM 2660 C CA . VAL B 1 83 ? 0.458 34.188 4.18 1 96.88 83 VAL B CA 1
ATOM 2661 C C . VAL B 1 83 ? 0.856 35.25 5.203 1 96.88 83 VAL B C 1
ATOM 2663 O O . VAL B 1 83 ? 0.209 36.312 5.305 1 96.88 83 VAL B O 1
ATOM 2666 N N . ILE B 1 84 ? 1.871 35 5.953 1 97.56 84 ILE B N 1
ATOM 2667 C CA . ILE B 1 84 ? 2.369 35.969 6.922 1 97.56 84 ILE B CA 1
ATOM 2668 C C . ILE B 1 84 ? 2.711 37.281 6.219 1 97.56 84 ILE B C 1
ATOM 2670 O O . ILE B 1 84 ? 2.281 38.344 6.648 1 97.56 84 ILE B O 1
ATOM 2674 N N . LYS B 1 85 ? 3.48 37.125 5.141 1 97.94 85 LYS B N 1
ATOM 2675 C CA . LYS B 1 85 ? 3.887 38.312 4.371 1 97.94 85 LYS B CA 1
ATOM 2676 C C . LYS B 1 85 ? 2.676 39.031 3.797 1 97.94 85 LYS B C 1
ATOM 2678 O O . LYS B 1 85 ? 2.613 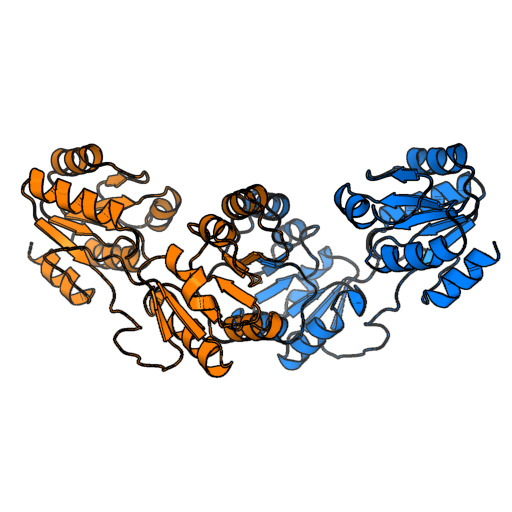40.281 3.822 1 97.94 85 LYS B O 1
ATOM 2683 N N . ALA B 1 86 ? 1.759 38.312 3.279 1 98.44 86 ALA B N 1
ATOM 2684 C CA . ALA B 1 86 ? 0.543 38.906 2.725 1 98.44 86 ALA B CA 1
ATOM 2685 C C . ALA B 1 86 ? -0.229 39.688 3.793 1 98.44 86 ALA B C 1
ATOM 2687 O O . ALA B 1 86 ? -0.68 40.812 3.555 1 98.44 86 ALA B O 1
ATOM 2688 N N . CYS B 1 87 ? -0.423 39.125 4.941 1 98.38 87 CYS B N 1
ATOM 2689 C CA . CYS B 1 87 ? -1.14 39.75 6.035 1 98.38 87 CYS B CA 1
ATOM 2690 C C . CYS B 1 87 ? -0.441 41.031 6.469 1 98.38 87 CYS B C 1
ATOM 2692 O O . CYS B 1 87 ? -1.096 42.062 6.723 1 98.38 87 CYS B O 1
ATOM 2694 N N . LYS B 1 88 ? 0.88 40.938 6.523 1 98 88 LYS B N 1
ATOM 2695 C CA . LYS B 1 88 ? 1.668 42.094 6.895 1 98 88 LYS B CA 1
ATOM 2696 C C . LYS B 1 88 ? 1.485 43.219 5.887 1 98 88 LYS B C 1
ATOM 2698 O O . LYS B 1 88 ? 1.256 44.375 6.273 1 98 88 LYS B O 1
ATOM 2703 N N . GLU B 1 89 ? 1.57 42.906 4.68 1 98.06 89 GLU B N 1
ATOM 2704 C CA . GLU B 1 89 ? 1.49 43.906 3.623 1 98.06 89 GLU B CA 1
ATOM 2705 C C . GLU B 1 89 ? 0.081 44.469 3.516 1 98.06 89 GLU B C 1
ATOM 2707 O O . GLU B 1 89 ? -0.091 45.656 3.16 1 98.06 89 GLU B O 1
ATOM 2712 N N . GLU B 1 90 ? -0.891 43.719 3.797 1 98.12 90 GLU B N 1
ATOM 2713 C CA . GLU B 1 90 ? -2.279 44.156 3.729 1 98.12 90 GLU B CA 1
ATOM 2714 C C . GLU B 1 90 ? -2.76 44.688 5.082 1 98.12 90 GLU B C 1
ATOM 2716 O O . GLU B 1 90 ? -3.918 45.094 5.223 1 98.12 90 GLU B O 1
ATOM 2721 N N . ASN B 1 91 ? -1.929 44.656 6.07 1 97.69 91 ASN B N 1
ATOM 2722 C CA . ASN B 1 91 ? -2.182 45.188 7.406 1 97.69 91 ASN B CA 1
ATOM 2723 C C . ASN B 1 91 ? -3.373 44.5 8.07 1 97.69 91 ASN B C 1
ATOM 2725 O O . ASN B 1 91 ? -4.301 45.156 8.523 1 97.69 91 ASN B O 1
ATOM 2729 N N . ILE B 1 92 ? -3.381 43.219 8.047 1 97.88 92 ILE B N 1
ATOM 2730 C CA . ILE B 1 92 ? -4.398 42.469 8.766 1 97.88 92 ILE B CA 1
ATOM 2731 C C . ILE B 1 92 ? -3.732 41.5 9.734 1 97.88 92 ILE B C 1
ATOM 2733 O O . ILE B 1 92 ? -2.52 41.281 9.672 1 97.88 92 ILE B O 1
ATOM 2737 N N . LYS B 1 93 ? -4.504 40.938 10.57 1 97.5 93 LYS B N 1
ATOM 2738 C CA . LYS B 1 93 ? -3.971 40.062 11.609 1 97.5 93 LYS B CA 1
ATOM 2739 C C . LYS B 1 93 ? -3.748 38.656 11.086 1 97.5 93 LYS B C 1
ATOM 2741 O O . LYS B 1 93 ? -4.594 38.094 10.367 1 97.5 93 LYS B O 1
ATOM 2746 N N . TYR B 1 94 ? -2.607 38.094 11.398 1 98.12 94 TYR B N 1
ATOM 2747 C CA . TYR B 1 94 ? -2.262 36.719 11.141 1 98.12 94 TYR B CA 1
ATOM 2748 C C . TYR B 1 94 ? -2.258 35.906 12.43 1 98.12 94 TYR B C 1
ATOM 2750 O O . TYR B 1 94 ? -1.711 36.344 13.445 1 98.12 94 TYR B O 1
ATOM 2758 N N . ILE B 1 95 ? -2.865 34.781 12.367 1 97.75 95 ILE B N 1
ATOM 2759 C CA . ILE B 1 95 ? -2.889 33.875 13.516 1 97.75 95 ILE B CA 1
ATOM 2760 C C . ILE B 1 95 ? -2.506 32.469 13.062 1 97.75 95 ILE B C 1
ATOM 2762 O O . ILE B 1 95 ? -2.992 32 12.039 1 97.75 95 ILE B O 1
ATOM 2766 N N . ARG B 1 96 ? -1.667 31.844 13.836 1 96.5 96 ARG B N 1
ATOM 2767 C CA . ARG B 1 96 ? -1.265 30.453 13.562 1 96.5 96 ARG B CA 1
ATOM 2768 C C . ARG B 1 96 ? -1.934 29.5 14.539 1 96.5 96 ARG B C 1
ATOM 2770 O O . ARG B 1 96 ? -2.014 29.766 15.734 1 96.5 96 ARG B O 1
ATOM 2777 N N . TYR B 1 97 ? -2.506 28.516 13.93 1 94.56 97 TYR B N 1
ATOM 2778 C CA . TYR B 1 97 ? -2.857 27.375 14.766 1 94.56 97 TYR B CA 1
ATOM 2779 C C . TYR B 1 97 ? -1.892 26.219 14.539 1 94.56 97 TYR B C 1
ATOM 2781 O O . TYR B 1 97 ? -1.65 25.812 13.398 1 94.56 97 TYR B O 1
A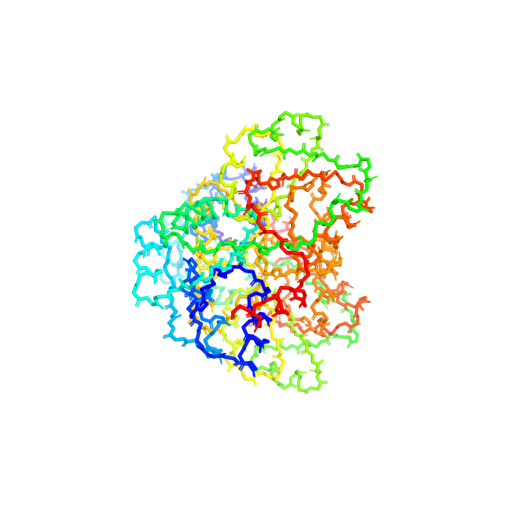TOM 2789 N N . GLU B 1 98 ? -1.333 25.703 15.57 1 88.06 98 GLU B N 1
ATOM 2790 C CA . GLU B 1 98 ? -0.452 24.531 15.5 1 88.06 98 GLU B CA 1
ATOM 2791 C C . GLU B 1 98 ? -0.707 23.578 16.656 1 88.06 98 GLU B C 1
ATOM 2793 O O . GLU B 1 98 ? -0.698 23.984 17.812 1 88.06 98 GLU B O 1
ATOM 2798 N N . ARG B 1 99 ? -1 22.328 16.266 1 82.19 99 ARG B N 1
ATOM 2799 C CA . ARG B 1 99 ? -1.236 21.328 17.297 1 82.19 99 ARG B CA 1
ATOM 2800 C C . ARG B 1 99 ? 0.009 21.125 18.156 1 82.19 99 ARG B C 1
ATOM 2802 O O . ARG B 1 99 ? 1.129 21.359 17.703 1 82.19 99 ARG B O 1
ATOM 2809 N N . GLU B 1 100 ? -0.256 20.75 19.344 1 83.44 100 GLU B N 1
ATOM 2810 C CA . GLU B 1 100 ? 0.847 20.5 20.266 1 83.44 100 GLU B CA 1
ATOM 2811 C C . GLU B 1 100 ? 1.761 19.406 19.75 1 83.44 100 GLU B C 1
ATOM 2813 O O . GLU B 1 100 ? 1.287 18.406 19.188 1 83.44 100 GLU B O 1
ATOM 2818 N N . SER B 1 101 ? 2.988 19.609 19.938 1 85.75 101 SER B N 1
ATOM 2819 C CA . SER B 1 101 ? 4 18.641 19.531 1 85.75 101 SER B CA 1
ATOM 2820 C C . SER B 1 101 ? 3.977 17.391 20.406 1 85.75 101 SER B C 1
ATOM 2822 O O . SER B 1 101 ? 3.93 17.5 21.641 1 85.75 101 SER B O 1
ATOM 2824 N N . TYR B 1 102 ? 3.926 16.234 19.781 1 87.88 102 TYR B N 1
ATOM 2825 C CA . TYR B 1 102 ? 4.074 14.977 20.5 1 87.88 102 TYR B CA 1
ATOM 2826 C C . TYR B 1 102 ? 5.477 14.844 21.078 1 87.88 102 TYR B C 1
ATOM 2828 O O . TYR B 1 102 ? 5.645 14.375 22.203 1 87.88 102 TYR B O 1
ATOM 2836 N N . PHE B 1 103 ? 6.449 15.336 20.406 1 91.38 103 PHE B N 1
ATOM 2837 C CA . PHE B 1 103 ? 7.848 15.086 20.719 1 91.38 103 PHE B CA 1
ATOM 2838 C C . PHE B 1 103 ? 8.336 16.047 21.797 1 91.38 103 PHE B C 1
ATOM 2840 O O . PHE B 1 103 ? 9.422 15.875 22.344 1 91.38 103 PHE B O 1
ATOM 2847 N N . ASP B 1 104 ? 7.562 17.047 22.047 1 85.31 104 ASP B N 1
ATOM 2848 C CA . ASP B 1 104 ? 7.898 17.938 23.156 1 85.31 104 ASP B CA 1
ATOM 2849 C C . ASP B 1 104 ? 7.641 17.266 24.5 1 85.31 104 ASP B C 1
ATOM 2851 O O . ASP B 1 104 ? 8.195 17.672 25.516 1 85.31 104 ASP B O 1
ATOM 2855 N N . LYS B 1 105 ? 6.812 16.25 24.469 1 85.56 105 LYS B N 1
ATOM 2856 C CA . LYS B 1 105 ? 6.387 15.625 25.719 1 85.56 105 LYS B CA 1
ATOM 2857 C C . LYS B 1 105 ? 7.09 14.289 25.938 1 85.56 105 LYS B C 1
ATOM 2859 O O . LYS B 1 105 ? 6.824 13.594 26.922 1 85.56 105 LYS B O 1
ATOM 2864 N N . VAL B 1 106 ? 7.844 13.938 25.016 1 87.25 106 VAL B N 1
ATOM 2865 C CA . VAL B 1 106 ? 8.508 12.641 25.125 1 87.25 106 VAL B CA 1
ATOM 2866 C C . VAL B 1 106 ? 10.016 12.82 24.984 1 87.25 106 VAL B C 1
ATOM 2868 O O . VAL B 1 106 ? 10.477 13.719 24.281 1 87.25 106 VAL B O 1
ATOM 2871 N N . ASP B 1 107 ? 10.812 12.039 25.797 1 85.5 107 ASP B N 1
ATOM 2872 C CA . ASP B 1 107 ? 12.273 12.07 25.734 1 85.5 107 ASP B CA 1
ATOM 2873 C C . ASP B 1 107 ? 12.852 10.656 25.703 1 85.5 107 ASP B C 1
ATOM 2875 O O . ASP B 1 107 ? 13.469 10.203 26.656 1 85.5 107 ASP B O 1
ATOM 2879 N N . TYR B 1 108 ? 12.703 10.023 24.578 1 88.75 108 TYR B N 1
ATOM 2880 C CA . TYR B 1 108 ? 13.266 8.695 24.406 1 88.75 108 TYR B CA 1
ATOM 2881 C C . TYR B 1 108 ? 14.688 8.773 23.859 1 88.75 108 TYR B C 1
ATOM 2883 O O . TYR B 1 108 ? 14.992 9.617 23.016 1 88.75 108 TYR B O 1
ATOM 2891 N N . LYS B 1 109 ? 15.641 7.957 24.359 1 90.31 109 LYS B N 1
ATOM 2892 C CA . LYS B 1 109 ? 17.031 7.906 23.922 1 90.31 109 LYS B CA 1
ATOM 2893 C C . LYS B 1 109 ? 17.125 7.527 22.438 1 90.31 109 LYS B C 1
ATOM 2895 O O . LYS B 1 109 ? 18.109 7.844 21.781 1 90.31 109 LYS B O 1
ATOM 2900 N N . GLN B 1 110 ? 16.125 6.914 21.891 1 93.06 110 GLN B N 1
ATOM 2901 C CA . GLN B 1 110 ? 16.094 6.414 20.516 1 93.06 110 GLN B CA 1
ATOM 2902 C C . GLN B 1 110 ? 15.852 7.543 19.531 1 93.06 110 GLN B C 1
ATOM 2904 O O . GLN B 1 110 ? 16.047 7.371 18.312 1 93.06 110 GLN B O 1
ATOM 2909 N N . ILE B 1 111 ? 15.523 8.719 20.031 1 96.12 111 ILE B N 1
ATOM 2910 C CA . ILE B 1 111 ? 15.094 9.789 19.141 1 96.12 111 ILE B CA 1
ATOM 2911 C C . ILE B 1 111 ? 16.312 10.578 18.656 1 96.12 111 ILE B C 1
ATOM 2913 O O . ILE B 1 111 ? 17.141 11.016 19.469 1 96.12 111 ILE B O 1
ATOM 2917 N N . ILE B 1 112 ? 16.484 10.719 17.406 1 96.94 112 ILE B N 1
ATOM 2918 C CA . ILE B 1 112 ? 17.453 11.57 16.734 1 96.94 112 ILE B CA 1
ATOM 2919 C C . ILE B 1 112 ? 16.734 12.695 15.992 1 96.94 112 ILE B C 1
ATOM 2921 O O . ILE B 1 112 ? 15.875 12.445 15.148 1 96.94 112 ILE B O 1
ATOM 2925 N N . ARG B 1 113 ? 17.094 13.891 16.312 1 96.38 113 ARG B N 1
ATOM 2926 C CA . ARG B 1 113 ? 16.422 15.047 15.719 1 96.38 113 ARG B CA 1
ATOM 2927 C C . ARG B 1 113 ? 17.266 15.664 14.617 1 96.38 113 ARG B C 1
ATOM 2929 O O . ARG B 1 113 ? 18.469 15.875 14.797 1 96.38 113 ARG B O 1
ATOM 2936 N N . LEU B 1 114 ? 16.656 15.898 13.484 1 97.5 114 LEU B N 1
ATOM 2937 C CA . LEU B 1 114 ? 17.312 16.531 12.344 1 97.5 114 LEU B CA 1
ATOM 2938 C C . LEU B 1 114 ? 16.531 17.75 11.875 1 97.5 114 LEU B C 1
ATOM 2940 O O . LEU B 1 114 ? 15.305 17.812 12.031 1 97.5 114 LEU B O 1
ATOM 2944 N N . ASP B 1 115 ? 17.156 18.672 11.25 1 94.88 115 ASP B N 1
ATOM 2945 C CA . ASP B 1 115 ? 16.484 19.875 10.734 1 94.88 115 ASP B CA 1
ATOM 2946 C C . ASP B 1 115 ? 16.188 19.734 9.242 1 94.88 115 ASP B C 1
ATOM 2948 O O . ASP B 1 115 ? 15.383 20.484 8.695 1 94.88 115 ASP B O 1
ATOM 2952 N N . SER B 1 116 ? 16.938 18.781 8.609 1 94.75 116 SER B N 1
ATOM 2953 C CA . SER B 1 116 ? 16.734 18.594 7.18 1 94.75 116 SER B CA 1
ATOM 2954 C C . SER B 1 116 ? 16.984 17.156 6.766 1 94.75 116 SER B C 1
ATOM 2956 O O . SER B 1 116 ? 17.688 16.422 7.465 1 94.75 116 SER B O 1
ATOM 2958 N N . TYR B 1 117 ? 16.422 16.797 5.645 1 96.25 117 TYR B N 1
ATOM 2959 C CA . TYR B 1 117 ? 16.578 15.453 5.121 1 96.25 117 TYR B CA 1
ATOM 2960 C C . TYR B 1 117 ? 18.031 15.203 4.688 1 96.25 117 TYR B C 1
ATOM 2962 O O . TYR B 1 117 ? 18.516 14.07 4.727 1 96.25 117 TYR B O 1
ATOM 2970 N N . GLU B 1 118 ? 18.734 16.234 4.324 1 96.19 118 GLU B N 1
ATOM 2971 C CA . GLU B 1 118 ? 20.125 16.125 3.867 1 96.19 118 GLU B CA 1
ATOM 2972 C C . GLU B 1 118 ? 21.031 15.586 4.969 1 96.19 118 GLU B C 1
ATOM 2974 O O . GLU B 1 118 ? 22.109 15.055 4.691 1 96.19 118 GLU B O 1
ATOM 2979 N N . GLU B 1 119 ? 20.578 15.688 6.168 1 97.69 119 GLU B N 1
ATOM 2980 C CA . GLU B 1 119 ? 21.359 15.227 7.312 1 97.69 119 GLU B CA 1
ATOM 2981 C C . GLU B 1 119 ? 21.203 13.727 7.527 1 97.69 119 GLU B C 1
ATOM 2983 O O . GLU B 1 119 ? 21.922 13.133 8.336 1 97.69 119 GLU B O 1
ATOM 2988 N N . LEU B 1 120 ? 20.344 13.078 6.816 1 98.25 120 LEU B N 1
ATOM 2989 C CA . LEU B 1 120 ? 20 11.672 7.012 1 98.25 120 LEU B CA 1
ATOM 2990 C C . LEU B 1 120 ? 21.234 10.781 6.844 1 98.25 120 LEU B C 1
ATOM 2992 O O . LEU B 1 120 ? 21.438 9.844 7.613 1 98.25 120 LEU B O 1
ATOM 2996 N N . LYS B 1 121 ? 22.016 11.055 5.816 1 97.12 121 LYS B N 1
ATOM 2997 C CA . LYS B 1 121 ? 23.188 10.211 5.539 1 97.12 121 LYS B CA 1
ATOM 2998 C C . LYS B 1 121 ? 24.109 10.125 6.754 1 97.12 121 LYS B C 1
ATOM 3000 O O . LYS B 1 121 ? 24.531 9.031 7.141 1 97.12 121 LYS B O 1
ATOM 3005 N N . LYS B 1 122 ? 24.375 11.289 7.34 1 97.19 122 LYS B N 1
ATOM 3006 C CA . LYS B 1 122 ? 25.219 11.32 8.523 1 97.19 122 LYS B CA 1
ATOM 3007 C C . LYS B 1 122 ? 24.547 10.625 9.703 1 97.19 122 LYS B C 1
ATOM 3009 O O . LYS B 1 122 ? 25.188 9.859 10.422 1 97.19 122 LYS B O 1
ATOM 3014 N N . ALA B 1 123 ? 23.312 10.867 9.914 1 97.69 123 ALA B N 1
ATOM 3015 C CA . ALA B 1 123 ? 22.578 10.328 11.062 1 97.69 123 ALA B CA 1
ATOM 3016 C C . ALA B 1 123 ? 22.469 8.812 10.984 1 97.69 123 ALA B C 1
ATOM 3018 O O . ALA B 1 123 ? 22.438 8.133 12.016 1 97.69 123 ALA B O 1
ATOM 3019 N N . LEU B 1 124 ? 22.391 8.258 9.758 1 97.62 124 LEU B N 1
ATOM 3020 C CA . LEU B 1 124 ? 22.125 6.832 9.57 1 97.62 124 LEU B CA 1
ATOM 3021 C C . LEU B 1 124 ? 23.422 6.059 9.375 1 97.62 124 LEU B C 1
ATOM 3023 O O . LEU B 1 124 ? 23.406 4.84 9.203 1 97.62 124 LEU B O 1
ATOM 3027 N N . LYS B 1 125 ? 24.547 6.711 9.43 1 95.56 125 LYS B N 1
ATOM 3028 C CA . LYS B 1 125 ? 25.844 6.137 9.078 1 95.56 125 LYS B CA 1
ATOM 3029 C C . LYS B 1 125 ? 26.125 4.891 9.906 1 95.56 125 LYS B C 1
ATOM 3031 O O . LYS B 1 125 ? 26.719 3.93 9.406 1 95.56 125 LYS B O 1
ATOM 3036 N N . ASP B 1 126 ? 25.672 4.906 11.141 1 95.31 126 ASP B N 1
ATOM 3037 C CA . ASP B 1 126 ? 26.016 3.801 12.031 1 95.31 126 ASP B CA 1
ATOM 3038 C C . ASP B 1 126 ? 24.812 2.881 12.25 1 95.31 126 ASP B C 1
ATOM 3040 O O . ASP B 1 126 ? 24.828 2.025 13.133 1 95.31 126 ASP B O 1
ATOM 3044 N N . ILE B 1 127 ? 23.781 3.051 11.609 1 96.56 127 ILE B N 1
ATOM 3045 C CA . ILE B 1 127 ? 22.594 2.207 11.688 1 96.56 127 ILE B CA 1
ATOM 3046 C C . ILE B 1 127 ? 22.547 1.274 10.477 1 96.56 127 ILE B C 1
ATOM 3048 O O . ILE B 1 127 ? 22.281 1.714 9.352 1 96.56 127 ILE B O 1
ATOM 3052 N N . LYS B 1 128 ? 22.812 0.027 10.688 1 96.25 128 LYS B N 1
ATOM 3053 C CA . LYS B 1 128 ? 22.766 -0.969 9.625 1 96.25 128 LYS B CA 1
ATOM 3054 C C . LYS B 1 128 ? 21.391 -1.604 9.508 1 96.25 128 LYS B C 1
ATOM 3056 O O . LYS B 1 128 ? 20.766 -1.917 10.523 1 96.25 128 LYS B O 1
ATOM 3061 N N . GLY B 1 129 ? 20.906 -1.667 8.336 1 97.69 129 GLY B N 1
ATOM 3062 C CA . GLY B 1 129 ? 19.609 -2.297 8.125 1 97.69 129 GLY B CA 1
ATOM 3063 C C . GLY B 1 129 ? 18.625 -1.4 7.402 1 97.69 129 GLY B C 1
ATOM 3064 O O . GLY B 1 129 ? 19.016 -0.414 6.777 1 97.69 129 GLY B O 1
ATOM 3065 N N . ASN B 1 130 ? 17.328 -1.752 7.465 1 98.62 130 ASN B N 1
ATOM 3066 C CA . ASN B 1 130 ? 16.297 -1.083 6.668 1 98.62 130 ASN B CA 1
ATOM 3067 C C . ASN B 1 130 ? 15.703 0.114 7.402 1 98.62 130 ASN B C 1
ATOM 3069 O O . ASN B 1 130 ? 15.617 0.108 8.633 1 98.62 130 ASN B O 1
ATOM 3073 N N . ILE B 1 131 ? 15.336 1.087 6.68 1 98.81 131 ILE B N 1
ATOM 3074 C CA . ILE B 1 131 ? 14.742 2.318 7.191 1 98.81 131 ILE B CA 1
ATOM 3075 C C . ILE B 1 131 ? 13.32 2.471 6.656 1 98.81 131 ILE B C 1
ATOM 3077 O O . ILE B 1 131 ? 13.055 2.18 5.488 1 98.81 131 ILE B O 1
ATOM 3081 N N . LEU B 1 132 ? 12.461 2.885 7.52 1 98.69 132 LEU B N 1
ATOM 3082 C CA . LEU B 1 132 ? 11.094 3.18 7.105 1 98.69 132 LEU B CA 1
ATOM 3083 C C . LEU B 1 132 ? 10.852 4.684 7.059 1 98.69 132 LEU B C 1
ATOM 3085 O O . LEU B 1 132 ? 10.961 5.367 8.078 1 98.69 132 LEU B O 1
ATOM 3089 N N . ASN B 1 133 ? 10.602 5.168 5.875 1 98.56 133 ASN B N 1
ATOM 3090 C CA . ASN B 1 133 ? 10.188 6.562 5.723 1 98.56 133 ASN B CA 1
ATOM 3091 C C . ASN B 1 133 ? 8.68 6.723 5.891 1 98.56 133 ASN B C 1
ATOM 3093 O O . ASN B 1 133 ? 7.906 6.188 5.098 1 98.56 133 ASN B O 1
ATOM 3097 N N . THR B 1 134 ? 8.242 7.469 6.918 1 97.06 134 THR B N 1
ATOM 3098 C CA . THR B 1 134 ? 6.824 7.684 7.172 1 97.06 134 THR B CA 1
ATOM 3099 C C . THR B 1 134 ? 6.461 9.156 6.977 1 97.06 134 THR B C 1
ATOM 3101 O O . THR B 1 134 ? 5.496 9.641 7.566 1 97.06 134 THR B O 1
ATOM 3104 N N . THR B 1 135 ? 7.254 9.844 6.227 1 95 135 THR B N 1
ATOM 3105 C CA . THR B 1 135 ? 7.016 11.273 6.031 1 95 135 THR B CA 1
ATOM 3106 C C . THR B 1 135 ? 6.262 11.523 4.73 1 95 135 THR B C 1
ATOM 3108 O O . THR B 1 135 ? 6.125 12.672 4.293 1 95 135 THR B O 1
ATOM 3111 N N . GLY B 1 136 ? 5.797 10.445 4.109 1 91.38 136 GLY B N 1
ATOM 3112 C CA . GLY B 1 136 ? 5.02 10.586 2.889 1 91.38 136 GLY B CA 1
ATOM 3113 C C . GLY B 1 136 ? 5.875 10.57 1.634 1 91.38 136 GLY B C 1
ATOM 3114 O O . GLY B 1 136 ? 7.027 10.141 1.668 1 91.38 136 GLY B O 1
ATOM 3115 N N . SER B 1 137 ? 5.258 11.047 0.561 1 94.12 137 SER B N 1
ATOM 3116 C CA . SER B 1 137 ? 5.879 10.883 -0.75 1 94.12 137 SER B CA 1
ATOM 3117 C C . SER B 1 137 ? 6.664 12.125 -1.147 1 94.12 137 SER B C 1
ATOM 3119 O O . SER B 1 137 ? 7.523 12.07 -2.029 1 94.12 137 SER B O 1
ATOM 3121 N N . ASN B 1 138 ? 6.461 13.258 -0.533 1 89 138 ASN B N 1
ATOM 3122 C CA . ASN B 1 138 ? 6.984 14.539 -0.982 1 89 138 ASN B CA 1
ATOM 3123 C C . ASN B 1 138 ? 8.508 14.547 -0.989 1 89 138 ASN B C 1
ATOM 3125 O O . ASN B 1 138 ? 9.125 15.172 -1.854 1 89 138 ASN B O 1
ATOM 3129 N N . ASN B 1 139 ? 9.109 13.852 -0.031 1 93.31 139 ASN B N 1
ATOM 3130 C CA . ASN B 1 139 ? 10.57 13.867 0.066 1 93.31 139 ASN B CA 1
ATOM 3131 C C . ASN B 1 139 ? 11.156 12.484 -0.199 1 93.31 139 ASN B C 1
ATOM 3133 O O . ASN B 1 139 ? 12.336 12.25 0.083 1 93.31 139 ASN B O 1
ATOM 3137 N N . ALA B 1 140 ? 10.336 11.586 -0.667 1 97.81 140 ALA B N 1
ATOM 3138 C CA . ALA B 1 140 ? 10.789 10.211 -0.89 1 97.81 140 ALA B CA 1
ATOM 3139 C C . ALA B 1 140 ? 11.914 10.164 -1.927 1 97.81 140 ALA B C 1
ATOM 3141 O O . ALA B 1 140 ? 12.914 9.477 -1.735 1 97.81 140 ALA B O 1
ATOM 3142 N N . LEU B 1 141 ? 11.766 10.93 -3.023 1 97.56 141 LEU B N 1
ATOM 3143 C CA . LEU B 1 141 ? 12.773 10.922 -4.082 1 97.56 141 LEU B CA 1
ATOM 3144 C C . LEU B 1 141 ? 14.055 11.602 -3.615 1 97.56 141 LEU B C 1
ATOM 3146 O O . LEU B 1 141 ? 15.156 11.188 -3.988 1 97.56 141 LEU B O 1
ATOM 3150 N N . LEU B 1 142 ? 13.914 12.688 -2.818 1 97.31 142 LEU B N 1
ATOM 3151 C CA . LEU B 1 142 ? 15.086 13.305 -2.213 1 97.31 142 LEU B CA 1
ATOM 3152 C C . LEU B 1 142 ? 15.844 12.297 -1.351 1 97.31 142 LEU B C 1
ATOM 3154 O O . LEU B 1 142 ? 17.062 12.164 -1.477 1 97.31 142 LEU B O 1
ATOM 3158 N N . ILE B 1 143 ? 15.156 11.57 -0.53 1 98.25 143 ILE B N 1
ATOM 3159 C CA . ILE B 1 143 ? 15.773 10.57 0.334 1 98.25 143 ILE B CA 1
ATOM 3160 C C . ILE B 1 143 ? 16.484 9.523 -0.516 1 98.25 143 ILE B C 1
ATOM 3162 O O . ILE B 1 143 ? 17.609 9.133 -0.213 1 98.25 143 ILE B O 1
ATOM 3166 N N . ASN B 1 144 ? 15.781 9.055 -1.548 1 96.31 144 ASN B N 1
ATOM 3167 C CA . ASN B 1 144 ? 16.344 8.055 -2.445 1 96.31 144 ASN B CA 1
ATOM 3168 C C . ASN B 1 144 ? 17.609 8.555 -3.123 1 96.31 144 ASN B C 1
ATOM 3170 O O . ASN B 1 144 ? 18.484 7.754 -3.494 1 96.31 144 ASN B O 1
ATOM 3174 N N . SER B 1 145 ? 17.797 9.859 -3.309 1 96.75 145 SER B N 1
ATOM 3175 C CA . SER B 1 145 ? 18.922 10.438 -4.027 1 96.75 145 SER B CA 1
ATOM 3176 C C . SER B 1 145 ? 20.109 10.656 -3.102 1 96.75 145 SER B C 1
ATOM 3178 O O . SER B 1 145 ? 21.219 10.969 -3.561 1 96.75 145 SER B O 1
ATOM 3180 N N . LEU B 1 146 ? 20 10.477 -1.83 1 96.88 146 LEU B N 1
ATOM 3181 C CA . LEU B 1 146 ? 21.031 10.805 -0.846 1 96.88 146 LEU B CA 1
ATOM 3182 C C . LEU B 1 146 ? 22.141 9.766 -0.85 1 96.88 146 LEU B C 1
ATOM 3184 O O . LEU B 1 146 ? 23.172 9.953 -0.211 1 96.88 146 LEU B O 1
ATOM 3188 N N . GLY B 1 147 ? 21.953 8.617 -1.571 1 94.56 147 GLY B N 1
ATOM 3189 C CA . GLY B 1 147 ? 22.969 7.578 -1.627 1 94.56 147 GLY B CA 1
ATOM 3190 C C . GLY B 1 147 ? 23.172 6.867 -0.302 1 94.56 147 GLY B C 1
ATOM 3191 O O . GLY B 1 147 ? 24.297 6.625 0.114 1 94.56 147 GLY B O 1
ATOM 3192 N N . LEU B 1 148 ? 22.094 6.645 0.365 1 96.62 148 LEU B N 1
ATOM 3193 C CA . LEU B 1 148 ? 22.156 5.934 1.637 1 96.62 148 LEU B CA 1
ATOM 3194 C C . LEU B 1 148 ? 22.578 4.484 1.427 1 96.62 148 LEU B C 1
ATOM 3196 O O . LEU B 1 148 ? 22.25 3.875 0.407 1 96.62 148 LEU B O 1
ATOM 3200 N N . GLU B 1 149 ? 23.281 3.928 2.398 1 96.19 149 GLU B N 1
ATOM 3201 C CA . GLU B 1 149 ? 23.641 2.51 2.367 1 96.19 149 GLU B CA 1
ATOM 3202 C C . GLU B 1 149 ? 22.438 1.64 2.725 1 96.19 149 GLU B C 1
ATOM 3204 O O . GLU B 1 149 ? 22.359 0.479 2.318 1 96.19 149 GLU B O 1
ATOM 3209 N N . ASN B 1 150 ? 21.516 2.246 3.449 1 97.81 150 ASN B N 1
ATOM 3210 C CA . ASN B 1 150 ? 20.312 1.556 3.918 1 97.81 150 ASN B CA 1
ATOM 3211 C C . ASN B 1 150 ? 19.297 1.389 2.801 1 97.81 150 ASN B C 1
ATOM 3213 O O . ASN B 1 150 ? 19.156 2.26 1.938 1 97.81 150 ASN B O 1
ATOM 3217 N N . ARG B 1 151 ? 18.656 0.247 2.801 1 97.88 151 ARG B N 1
ATOM 3218 C CA . ARG B 1 151 ? 17.406 0.136 2.053 1 97.88 151 ARG B CA 1
ATOM 3219 C C . ARG B 1 151 ? 16.297 0.976 2.693 1 97.88 151 ARG B C 1
ATOM 3221 O O . ARG B 1 151 ? 16.078 0.885 3.9 1 97.88 151 ARG B O 1
ATOM 3228 N N . VAL B 1 152 ? 15.688 1.8 1.902 1 98.56 152 VAL B N 1
ATOM 3229 C CA . VAL B 1 152 ? 14.625 2.643 2.443 1 98.56 152 VAL B CA 1
ATOM 3230 C C . VAL B 1 152 ? 13.273 2.201 1.877 1 98.56 152 VAL B C 1
ATOM 3232 O O . VAL B 1 152 ? 13.102 2.121 0.658 1 98.56 152 VAL B O 1
ATOM 3235 N N . ILE B 1 153 ? 12.359 1.878 2.785 1 98.5 153 ILE B N 1
ATOM 3236 C CA . ILE B 1 153 ? 10.977 1.578 2.434 1 98.5 153 ILE B CA 1
ATOM 3237 C C . ILE B 1 153 ? 10.102 2.799 2.701 1 98.5 153 ILE B C 1
ATOM 3239 O O . ILE B 1 153 ? 10.172 3.398 3.777 1 98.5 153 ILE B O 1
ATOM 3243 N N . HIS B 1 154 ? 9.297 3.166 1.764 1 98.69 154 HIS B N 1
ATOM 3244 C CA . HIS B 1 154 ? 8.5 4.387 1.858 1 98.69 154 HIS B CA 1
ATOM 3245 C C . HIS B 1 154 ? 7.027 4.07 2.08 1 98.69 154 HIS B C 1
ATOM 3247 O O . HIS B 1 154 ? 6.406 3.381 1.266 1 98.69 154 HIS B O 1
ATOM 3253 N N . ARG B 1 155 ? 6.512 4.539 3.162 1 97.88 155 ARG B N 1
ATOM 3254 C CA . ARG B 1 155 ? 5.07 4.477 3.379 1 97.88 155 ARG B CA 1
ATOM 3255 C C . ARG B 1 155 ? 4.375 5.699 2.791 1 97.88 155 ARG B C 1
ATOM 3257 O O . ARG B 1 155 ? 4.66 6.832 3.188 1 97.88 155 ARG B O 1
ATOM 3264 N N . VAL B 1 156 ? 3.42 5.469 1.903 1 97.44 156 VAL B N 1
ATOM 3265 C CA . VAL B 1 156 ? 2.797 6.57 1.177 1 97.44 156 VAL B CA 1
ATOM 3266 C C . VAL B 1 156 ? 1.302 6.301 1.015 1 97.44 156 VAL B C 1
ATOM 3268 O O . VAL B 1 156 ? 0.819 5.219 1.353 1 97.44 156 VAL B O 1
ATOM 3271 N N . LEU B 1 157 ? 0.567 7.301 0.512 1 95 157 LEU B N 1
ATOM 3272 C CA . LEU B 1 157 ? -0.836 7.113 0.157 1 95 157 LEU B CA 1
ATOM 3273 C C . LEU B 1 157 ? -0.973 6.199 -1.056 1 95 157 LEU B C 1
ATOM 3275 O O . LEU B 1 157 ? -0.148 6.25 -1.972 1 95 157 LEU B O 1
ATOM 3279 N N . PRO B 1 158 ? -2.016 5.379 -1.053 1 96.69 158 PRO B N 1
ATOM 3280 C CA . PRO B 1 158 ? -2.25 4.539 -2.23 1 96.69 158 PRO B CA 1
ATOM 3281 C C . PRO B 1 158 ? -2.881 5.309 -3.387 1 96.69 158 PRO B C 1
ATOM 3283 O O . PRO B 1 158 ? -3.945 4.926 -3.881 1 96.69 158 PRO B O 1
ATOM 3286 N N . SER B 1 159 ? -2.217 6.32 -3.857 1 95.31 159 SER B N 1
ATOM 3287 C CA . SER B 1 159 ? -2.592 7.152 -4.996 1 95.31 159 SER B CA 1
ATOM 3288 C C . SER B 1 159 ? -1.765 6.801 -6.23 1 95.31 159 SER B C 1
ATOM 3290 O O . SER B 1 159 ? -0.543 6.66 -6.145 1 95.31 159 SER B O 1
ATOM 3292 N N . TYR B 1 160 ? -2.518 6.641 -7.336 1 95.88 160 TYR B N 1
ATOM 3293 C CA . TYR B 1 160 ? -1.792 6.238 -8.531 1 95.88 160 TYR B CA 1
ATOM 3294 C C . TYR B 1 160 ? -0.794 7.309 -8.953 1 95.88 160 TYR B C 1
ATOM 3296 O O . TYR B 1 160 ? 0.281 6.996 -9.477 1 95.88 160 TYR B O 1
ATOM 3304 N N . THR B 1 161 ? -1.076 8.633 -8.742 1 95.19 161 THR B N 1
ATOM 3305 C CA . THR B 1 161 ? -0.156 9.711 -9.086 1 95.19 161 THR B CA 1
ATOM 3306 C C . THR B 1 161 ? 1.099 9.648 -8.227 1 95.19 161 THR B C 1
ATOM 3308 O O . THR B 1 161 ? 2.209 9.867 -8.711 1 95.19 161 THR B O 1
ATOM 3311 N N . VAL B 1 162 ? 0.911 9.336 -6.969 1 95.5 162 VAL B N 1
ATOM 3312 C CA . VAL B 1 162 ? 2.029 9.242 -6.035 1 95.5 162 VAL B CA 1
ATOM 3313 C C . VAL B 1 162 ? 2.928 8.07 -6.422 1 95.5 162 VAL B C 1
ATOM 3315 O O . VAL B 1 162 ? 4.145 8.234 -6.551 1 95.5 162 VAL B O 1
ATOM 3318 N N . ILE B 1 163 ? 2.326 6.918 -6.617 1 97.38 163 ILE B N 1
ATOM 3319 C CA . ILE B 1 163 ? 3.082 5.707 -6.926 1 97.38 163 ILE B CA 1
ATOM 3320 C C . ILE B 1 163 ? 3.805 5.879 -8.258 1 97.38 163 ILE B C 1
ATOM 3322 O O . ILE B 1 163 ? 4.965 5.484 -8.398 1 97.38 163 ILE B O 1
ATOM 3326 N N . LYS B 1 164 ? 3.133 6.477 -9.219 1 96.75 164 LYS B N 1
ATOM 3327 C CA . LYS B 1 164 ? 3.744 6.738 -10.516 1 96.75 164 LYS B CA 1
ATOM 3328 C C . LYS B 1 164 ? 4.977 7.629 -10.375 1 96.75 164 LYS B C 1
ATOM 3330 O O . LYS B 1 164 ? 6.035 7.324 -10.922 1 96.75 164 LYS B O 1
ATOM 3335 N N . LYS B 1 165 ? 4.809 8.719 -9.703 1 97.25 165 LYS B N 1
ATOM 3336 C CA . LYS B 1 165 ? 5.91 9.641 -9.469 1 97.25 165 LYS B CA 1
ATOM 3337 C C . LYS B 1 165 ? 7.105 8.922 -8.844 1 97.25 165 LYS B C 1
ATOM 3339 O O . LYS B 1 165 ? 8.242 9.102 -9.281 1 97.25 165 LYS B O 1
ATOM 3344 N N . LEU B 1 166 ? 6.879 8.102 -7.848 1 97.88 166 LEU B N 1
ATOM 3345 C CA . LEU B 1 166 ? 7.953 7.422 -7.133 1 97.88 166 LEU B CA 1
ATOM 3346 C C . LEU B 1 166 ? 8.625 6.379 -8.023 1 97.88 166 LEU B C 1
ATOM 3348 O O . LEU B 1 166 ? 9.859 6.289 -8.055 1 97.88 166 LEU B O 1
ATOM 3352 N N . THR B 1 167 ? 7.812 5.586 -8.703 1 96.25 167 THR B N 1
ATOM 3353 C CA . THR B 1 167 ? 8.375 4.527 -9.531 1 96.25 167 THR B CA 1
ATOM 3354 C C . THR B 1 167 ? 9.148 5.109 -10.711 1 96.25 167 THR B C 1
ATOM 3356 O O . THR B 1 167 ? 10.211 4.609 -11.07 1 96.25 167 THR B O 1
ATOM 3359 N N . GLU B 1 168 ? 8.672 6.176 -11.328 1 96.5 168 GLU B N 1
ATOM 3360 C CA . GLU B 1 168 ? 9.391 6.867 -12.391 1 96.5 168 GLU B CA 1
ATOM 3361 C C . GLU B 1 168 ? 10.672 7.508 -11.867 1 96.5 168 GLU B C 1
ATOM 3363 O O . GLU B 1 168 ? 11.633 7.699 -12.625 1 96.5 168 GLU B O 1
ATOM 3368 N N . GLY B 1 169 ? 10.68 7.832 -10.656 1 96.69 169 GLY B N 1
ATOM 3369 C CA . GLY B 1 169 ? 11.852 8.414 -10.023 1 96.69 169 GLY B CA 1
ATOM 3370 C C . GLY B 1 169 ? 12.875 7.383 -9.586 1 96.69 169 GLY B C 1
ATOM 3371 O O . GLY B 1 169 ? 13.922 7.73 -9.031 1 96.69 169 GLY B O 1
ATOM 3372 N N . GLY B 1 170 ? 12.555 6.094 -9.75 1 95.69 170 GLY B N 1
ATOM 3373 C CA . GLY B 1 170 ? 13.562 5.066 -9.539 1 95.69 170 GLY B CA 1
ATOM 3374 C C . GLY B 1 170 ? 13.297 4.227 -8.297 1 95.69 170 GLY B C 1
ATOM 3375 O O . GLY B 1 170 ? 14.07 3.32 -7.984 1 95.69 170 GLY B O 1
ATOM 3376 N N . ILE B 1 171 ? 12.273 4.469 -7.574 1 96.88 171 ILE B N 1
ATOM 3377 C CA . ILE B 1 171 ? 11.938 3.652 -6.41 1 96.88 171 ILE B CA 1
ATOM 3378 C C . ILE B 1 171 ? 11.18 2.402 -6.859 1 96.88 171 ILE B C 1
ATOM 3380 O O . ILE B 1 171 ? 10.164 2.5 -7.555 1 96.88 171 ILE B O 1
ATOM 3384 N N . THR B 1 172 ? 11.648 1.228 -6.461 1 94.75 172 THR B N 1
ATOM 3385 C CA . THR B 1 172 ? 11.07 -0.03 -6.918 1 94.75 172 THR B CA 1
ATOM 3386 C C . THR B 1 172 ? 9.844 -0.389 -6.086 1 94.75 172 THR B C 1
ATOM 3388 O O . THR B 1 172 ? 9.688 0.086 -4.957 1 94.75 172 THR B O 1
ATOM 3391 N N . LEU B 1 173 ? 9.016 -1.231 -6.57 1 94.31 173 LEU B N 1
ATOM 3392 C CA . LEU B 1 173 ? 7.758 -1.615 -5.934 1 94.31 173 LEU B CA 1
ATOM 3393 C C . LEU B 1 173 ? 8.008 -2.254 -4.574 1 94.31 173 LEU B C 1
ATOM 3395 O O . LEU B 1 173 ? 7.207 -2.094 -3.648 1 94.31 173 LEU B O 1
ATOM 3399 N N . ASP B 1 174 ? 9.109 -2.953 -4.441 1 94.44 174 ASP B N 1
ATOM 3400 C CA . ASP B 1 174 ? 9.43 -3.662 -3.205 1 94.44 174 ASP B CA 1
ATOM 3401 C C . ASP B 1 174 ? 9.703 -2.682 -2.064 1 94.44 174 ASP B C 1
ATOM 3403 O O . ASP B 1 174 ? 9.727 -3.07 -0.896 1 94.44 174 ASP B O 1
ATOM 3407 N N . ASN B 1 175 ? 9.891 -1.403 -2.395 1 97.5 175 ASN B N 1
ATOM 3408 C CA . ASN B 1 175 ? 10.219 -0.392 -1.395 1 97.5 175 ASN B CA 1
ATOM 3409 C C . ASN B 1 175 ? 9.062 0.583 -1.188 1 97.5 175 ASN B C 1
ATOM 3411 O O . ASN B 1 175 ? 9.266 1.692 -0.69 1 97.5 175 ASN B O 1
ATOM 3415 N N . ILE B 1 176 ? 7.887 0.135 -1.62 1 98.19 176 ILE B N 1
ATOM 3416 C CA . ILE B 1 176 ? 6.715 0.986 -1.467 1 98.19 176 ILE B CA 1
ATOM 3417 C C . ILE B 1 176 ? 5.645 0.25 -0.663 1 98.19 176 ILE B C 1
ATOM 3419 O O . ILE B 1 176 ? 5.293 -0.889 -0.981 1 98.19 176 ILE B O 1
ATOM 3423 N N . ILE B 1 177 ? 5.242 0.824 0.396 1 98 177 ILE B N 1
ATOM 3424 C CA . ILE B 1 177 ? 4.043 0.452 1.138 1 98 177 ILE B CA 1
ATOM 3425 C C . ILE B 1 177 ? 2.994 1.556 1.009 1 98 177 ILE B C 1
ATOM 3427 O O . ILE B 1 177 ? 3.133 2.625 1.606 1 98 177 ILE B O 1
ATOM 3431 N N . ALA B 1 178 ? 1.999 1.313 0.241 1 98.06 178 ALA B N 1
ATOM 3432 C CA . ALA B 1 178 ? 0.994 2.348 0.012 1 98.06 178 ALA B CA 1
ATOM 3433 C C . ALA B 1 178 ? -0.298 2.033 0.761 1 98.06 178 ALA B C 1
ATOM 3435 O O . ALA B 1 178 ? -1.056 1.147 0.359 1 98.06 178 ALA B O 1
ATOM 3436 N N . ILE B 1 179 ? -0.525 2.734 1.795 1 97.06 179 ILE B N 1
ATOM 3437 C CA . ILE B 1 179 ? -1.664 2.564 2.691 1 97.06 179 ILE B CA 1
ATOM 3438 C C . ILE B 1 179 ? -2.07 3.918 3.271 1 97.06 179 ILE B C 1
ATOM 3440 O O . ILE B 1 179 ? -1.213 4.73 3.623 1 97.06 179 ILE B O 1
ATOM 3444 N N . LYS B 1 180 ? -3.346 4.184 3.316 1 93.25 180 LYS B N 1
ATOM 3445 C CA . LYS B 1 180 ? -3.82 5.449 3.873 1 93.25 180 LYS B CA 1
ATOM 3446 C C . LYS B 1 180 ? -3.867 5.395 5.398 1 93.25 180 LYS B C 1
ATOM 3448 O O . LYS B 1 180 ? -4.566 4.562 5.973 1 93.25 180 LYS B O 1
ATOM 3453 N N . GLY B 1 181 ? -3.115 6.254 6.047 1 88.75 181 GLY B N 1
ATOM 3454 C CA . GLY B 1 181 ? -3.18 6.414 7.492 1 88.75 181 GLY B CA 1
ATOM 3455 C C . GLY B 1 181 ? -4.254 7.387 7.938 1 88.75 181 GLY B C 1
ATOM 3456 O O . GLY B 1 181 ? -5.086 7.812 7.133 1 88.75 181 GLY B O 1
ATOM 3457 N N . PRO B 1 182 ? -4.176 7.68 9.195 1 87.25 182 PRO B N 1
ATOM 3458 C CA . PRO B 1 182 ? -3.303 7.129 10.234 1 87.25 182 PRO B CA 1
ATOM 3459 C C . PRO B 1 182 ? -3.697 5.711 10.648 1 87.25 182 PRO B C 1
ATOM 3461 O O . PRO B 1 182 ? -4.785 5.242 10.297 1 87.25 182 PRO B O 1
ATOM 3464 N N . PHE B 1 183 ? -2.699 5.004 11.289 1 88.5 183 PHE B N 1
ATOM 3465 C CA . PHE B 1 183 ? -2.91 3.623 11.703 1 88.5 183 PHE B CA 1
ATOM 3466 C C . PHE B 1 183 ? -2.596 3.449 13.188 1 88.5 183 PHE B C 1
ATOM 3468 O O . PHE B 1 183 ? -1.901 4.277 13.781 1 88.5 183 PHE B O 1
ATOM 3475 N N . GLY B 1 184 ? -3.123 2.416 13.656 1 91.19 184 GLY B N 1
ATOM 3476 C CA . GLY B 1 184 ? -2.828 2.051 15.031 1 91.19 184 GLY B CA 1
ATOM 3477 C C . GLY B 1 184 ? -1.519 1.299 15.188 1 91.19 184 GLY B C 1
ATOM 3478 O O . GLY B 1 184 ? -0.71 1.258 14.258 1 91.19 184 GLY B O 1
ATOM 3479 N N . LYS B 1 185 ? -1.358 0.803 16.328 1 94.25 185 LYS B N 1
ATOM 3480 C CA . LYS B 1 185 ? -0.108 0.142 16.688 1 94.25 185 LYS B CA 1
ATOM 3481 C C . LYS B 1 185 ? 0.073 -1.159 15.914 1 94.25 185 LYS B C 1
ATOM 3483 O O . LYS B 1 185 ? 1.192 -1.516 15.547 1 94.25 185 LYS B O 1
ATOM 3488 N N . ALA B 1 186 ? -0.942 -1.849 15.672 1 94.75 186 ALA B N 1
ATOM 3489 C CA . ALA B 1 186 ? -0.875 -3.199 15.117 1 94.75 186 ALA B CA 1
ATOM 3490 C C . ALA B 1 186 ? -0.177 -3.203 13.766 1 94.75 186 ALA B C 1
ATOM 3492 O O . ALA B 1 186 ? 0.769 -3.963 13.547 1 94.75 186 ALA B O 1
ATOM 3493 N N . ILE B 1 187 ? -0.59 -2.373 12.875 1 95.56 187 ILE B N 1
ATOM 3494 C CA . ILE B 1 187 ? -0.022 -2.381 11.531 1 95.56 187 ILE B CA 1
ATOM 3495 C C . ILE B 1 187 ? 1.389 -1.796 11.562 1 95.56 187 ILE B C 1
ATOM 3497 O O . ILE B 1 187 ? 2.268 -2.238 10.82 1 95.56 187 ILE B O 1
ATOM 3501 N N . ASN B 1 188 ? 1.588 -0.791 12.422 1 97.44 188 ASN B N 1
ATOM 3502 C CA . ASN B 1 188 ? 2.941 -0.272 12.586 1 97.44 188 ASN B CA 1
ATOM 3503 C C . ASN B 1 188 ? 3.908 -1.359 13.047 1 97.44 188 ASN B C 1
ATOM 3505 O O . ASN B 1 188 ? 4.988 -1.519 12.477 1 97.44 188 ASN B O 1
ATOM 3509 N N . ASP B 1 189 ? 3.502 -2.105 14.023 1 97.38 189 ASP B N 1
ATOM 3510 C CA . ASP B 1 189 ? 4.309 -3.221 14.508 1 97.38 189 ASP B CA 1
ATOM 3511 C C . ASP B 1 189 ? 4.559 -4.238 13.398 1 97.38 189 ASP B C 1
ATOM 3513 O O . ASP B 1 189 ? 5.684 -4.711 13.219 1 97.38 189 ASP B O 1
ATOM 3517 N N . GLY B 1 190 ? 3.461 -4.578 12.742 1 96.88 190 GLY B N 1
ATOM 3518 C CA . GLY B 1 190 ? 3.568 -5.535 11.656 1 96.88 190 GLY B CA 1
ATOM 3519 C C . GLY B 1 190 ? 4.574 -5.125 10.594 1 96.88 190 GLY B C 1
ATOM 3520 O O . GLY B 1 190 ? 5.387 -5.938 10.156 1 96.88 190 GLY B O 1
ATOM 3521 N N . ILE B 1 191 ? 4.559 -3.869 10.188 1 97.81 191 ILE B N 1
ATOM 3522 C CA . ILE B 1 191 ? 5.461 -3.354 9.164 1 97.81 191 ILE B CA 1
ATOM 3523 C C . ILE B 1 191 ? 6.898 -3.391 9.672 1 97.81 191 ILE B C 1
ATOM 3525 O O . ILE B 1 191 ? 7.797 -3.881 8.984 1 97.81 191 ILE B O 1
ATOM 3529 N N . ILE B 1 192 ? 7.113 -2.918 10.898 1 98.19 192 ILE B N 1
ATOM 3530 C CA . ILE B 1 192 ? 8.453 -2.82 11.469 1 98.19 192 ILE B CA 1
ATOM 3531 C C . ILE B 1 192 ? 9.07 -4.211 11.578 1 98.19 192 ILE B C 1
ATOM 3533 O O . ILE B 1 192 ? 10.227 -4.418 11.203 1 98.19 192 ILE B O 1
ATOM 3537 N N . LYS B 1 193 ? 8.305 -5.164 12.008 1 97.5 193 LYS B N 1
ATOM 3538 C CA . LYS B 1 193 ? 8.789 -6.531 12.18 1 97.5 193 LYS B CA 1
ATOM 3539 C C . LYS B 1 193 ? 9.031 -7.199 10.828 1 97.5 193 LYS B C 1
ATOM 3541 O O . LYS B 1 193 ? 10.086 -7.797 10.602 1 97.5 193 LYS B O 1
ATOM 3546 N N . GLU B 1 194 ? 8.062 -7.117 9.93 1 96.69 194 GLU B N 1
ATOM 3547 C CA . GLU B 1 194 ? 8.141 -7.781 8.633 1 96.69 194 GLU B CA 1
ATOM 3548 C C . GLU B 1 194 ? 9.359 -7.32 7.848 1 96.69 194 GLU B C 1
ATOM 3550 O O . GLU B 1 194 ? 10.055 -8.133 7.227 1 96.69 194 GLU B O 1
ATOM 3555 N N . TYR B 1 195 ? 9.656 -6.039 7.918 1 97.38 195 TYR B N 1
ATOM 3556 C CA . TYR B 1 195 ? 10.727 -5.465 7.105 1 97.38 195 TYR B CA 1
ATOM 3557 C C . TYR B 1 195 ? 12 -5.305 7.918 1 97.38 195 TYR B C 1
ATOM 3559 O O . TYR B 1 195 ? 12.984 -4.73 7.438 1 97.38 195 TYR B O 1
ATOM 3567 N N . ASN B 1 196 ? 11.992 -5.73 9.172 1 97.44 196 ASN B N 1
ATOM 3568 C CA . ASN B 1 196 ? 13.148 -5.613 10.055 1 97.44 196 ASN B CA 1
ATOM 3569 C C . ASN B 1 196 ? 13.68 -4.188 10.094 1 97.44 196 ASN B C 1
ATOM 3571 O O . ASN B 1 196 ? 14.859 -3.953 9.828 1 97.44 196 ASN B O 1
ATOM 3575 N N . ILE B 1 197 ? 12.844 -3.242 10.352 1 98.5 197 ILE B N 1
ATOM 3576 C CA . ILE B 1 197 ? 13.148 -1.815 10.328 1 98.5 197 ILE B CA 1
ATOM 3577 C C . ILE B 1 197 ? 14.047 -1.456 11.508 1 98.5 197 ILE B C 1
ATOM 3579 O O . ILE B 1 197 ? 13.758 -1.83 12.648 1 98.5 197 ILE B O 1
ATOM 3583 N N . LYS B 1 198 ? 15.047 -0.709 11.266 1 98.69 198 LYS B N 1
ATOM 3584 C CA . LYS B 1 198 ? 15.992 -0.315 12.305 1 98.69 198 LYS B CA 1
ATOM 3585 C C . LYS B 1 198 ? 15.82 1.154 12.68 1 98.69 198 LYS B C 1
ATOM 3587 O O . LYS B 1 198 ? 16.25 1.585 13.75 1 98.69 198 LYS B O 1
ATOM 3592 N N . ALA B 1 199 ? 15.203 1.899 11.836 1 98.62 199 ALA B N 1
ATOM 3593 C CA . ALA B 1 199 ? 14.883 3.293 12.133 1 98.62 199 ALA B CA 1
ATOM 3594 C C . ALA B 1 199 ? 13.672 3.756 11.32 1 98.62 199 ALA B C 1
ATOM 3596 O O . ALA B 1 199 ? 13.461 3.307 10.195 1 98.62 199 ALA B O 1
ATOM 3597 N N . ILE B 1 200 ? 12.938 4.609 11.906 1 98.44 200 ILE B N 1
ATOM 3598 C CA . ILE B 1 200 ? 11.844 5.254 11.172 1 98.44 200 ILE B CA 1
ATOM 3599 C C . ILE B 1 200 ? 12.141 6.742 11.016 1 98.44 200 ILE B C 1
ATOM 3601 O O . ILE B 1 200 ? 12.703 7.371 11.922 1 98.44 200 ILE B O 1
ATOM 3605 N N . ILE B 1 201 ? 11.969 7.254 9.82 1 98.38 201 ILE B N 1
ATOM 3606 C CA . ILE B 1 201 ? 11.961 8.695 9.586 1 98.38 201 ILE B CA 1
ATOM 3607 C C . ILE B 1 201 ? 10.539 9.234 9.742 1 98.38 201 ILE B C 1
ATOM 3609 O O . ILE B 1 201 ? 9.609 8.734 9.102 1 98.38 201 ILE B O 1
ATOM 3613 N N . THR B 1 202 ? 10.352 10.258 10.594 1 96.81 202 THR B N 1
ATOM 3614 C CA . THR B 1 202 ? 9.008 10.742 10.852 1 96.81 202 THR B CA 1
ATOM 3615 C C . THR B 1 202 ? 9.008 12.258 11.031 1 96.81 202 THR B C 1
ATOM 3617 O O . THR B 1 202 ? 10.07 12.875 11.164 1 96.81 202 THR B O 1
ATOM 3620 N N . LYS B 1 203 ? 7.867 12.859 10.883 1 93.31 203 LYS B N 1
ATOM 3621 C CA . LYS B 1 203 ? 7.566 14.242 11.242 1 93.31 203 LYS B CA 1
ATOM 3622 C C . LYS B 1 203 ? 6.684 14.305 12.484 1 93.31 203 LYS B C 1
ATOM 3624 O O . LYS B 1 203 ? 6.16 13.281 12.93 1 93.31 203 LYS B O 1
ATOM 3629 N N . ASP B 1 204 ? 6.688 15.406 13.023 1 90.5 204 ASP B N 1
ATOM 3630 C CA . ASP B 1 204 ? 5.801 15.617 14.164 1 90.5 204 ASP B CA 1
ATOM 3631 C C . ASP B 1 204 ? 4.402 16.016 13.703 1 90.5 204 ASP B C 1
ATOM 3633 O O . ASP B 1 204 ? 4.074 17.203 13.664 1 90.5 204 ASP B O 1
ATOM 3637 N N . SER B 1 205 ? 3.607 15.062 13.406 1 83.38 205 SER B N 1
ATOM 3638 C CA . SER B 1 205 ? 2.262 15.32 12.906 1 83.38 205 SER B CA 1
ATOM 3639 C C . SER B 1 205 ? 1.256 15.414 14.047 1 83.38 205 SER B C 1
ATOM 3641 O O . SER B 1 205 ? 0.051 15.531 13.812 1 83.38 205 SER B O 1
ATOM 3643 N N . GLY B 1 206 ? 1.734 15.367 15.234 1 78.62 206 GLY B N 1
ATOM 3644 C CA . GLY B 1 206 ? 0.841 15.414 16.375 1 78.62 206 GLY B CA 1
ATOM 3645 C C . GLY B 1 206 ? 0.103 14.109 16.609 1 78.62 206 GLY B C 1
ATOM 3646 O O . GLY B 1 206 ? 0.189 13.188 15.797 1 78.62 206 GLY B O 1
ATOM 3647 N N . LYS B 1 207 ? -0.675 14.047 17.641 1 77.44 207 LYS B N 1
ATOM 3648 C CA . LYS B 1 207 ? -1.4 12.836 18.016 1 77.44 207 LYS B CA 1
ATOM 3649 C C . LYS B 1 207 ? -2.418 12.453 16.953 1 77.44 207 LYS B C 1
ATOM 3651 O O . LYS B 1 207 ? -2.576 11.273 16.625 1 77.44 207 LYS B O 1
ATOM 3656 N N . GLU B 1 208 ? -2.975 13.438 16.391 1 74.56 208 GLU B N 1
ATOM 3657 C CA . GLU B 1 208 ? -4.004 13.211 15.383 1 74.56 208 GLU B CA 1
ATOM 3658 C C . GLU B 1 208 ? -3.404 12.602 14.109 1 74.56 208 GLU B C 1
ATOM 3660 O O . GLU B 1 208 ? -4.094 11.906 13.367 1 74.56 208 GLU B O 1
ATOM 3665 N N . GLY B 1 209 ? -2.154 12.781 13.953 1 80.75 209 GLY B N 1
ATOM 3666 C CA . GLY B 1 209 ? -1.472 12.266 12.773 1 80.75 209 GLY B CA 1
ATOM 3667 C C . GLY B 1 209 ? -0.922 10.867 12.969 1 80.75 209 GLY B C 1
ATOM 3668 O O . GLY B 1 209 ? -0.293 10.312 12.062 1 80.75 209 GLY B O 1
ATOM 3669 N N . GLY B 1 210 ? -1.123 10.273 14.117 1 87.5 210 GLY B N 1
ATOM 3670 C CA . GLY B 1 210 ? -0.723 8.898 14.352 1 87.5 210 GLY B CA 1
ATOM 3671 C C . GLY B 1 210 ? 0.723 8.766 14.789 1 87.5 210 GLY B C 1
ATOM 3672 O O . GLY B 1 210 ? 1.31 7.684 14.695 1 87.5 210 GLY B O 1
ATOM 3673 N N . VAL B 1 211 ? 1.382 9.875 15.211 1 91.75 211 VAL B N 1
ATOM 3674 C CA . VAL B 1 211 ? 2.801 9.852 15.555 1 91.75 211 VAL B CA 1
ATOM 3675 C C . VAL B 1 211 ? 3.016 9 16.812 1 91.75 211 VAL B C 1
ATOM 3677 O O . VAL B 1 211 ? 4.008 8.273 16.906 1 91.75 211 VAL B O 1
ATOM 3680 N N . GLU B 1 212 ? 2.143 9.078 17.734 1 92.5 212 GLU B N 1
ATOM 3681 C CA . GLU B 1 212 ? 2.277 8.328 18.984 1 92.5 212 GLU B CA 1
ATOM 3682 C C . GLU B 1 212 ? 2.361 6.828 18.719 1 92.5 212 GLU B C 1
ATOM 3684 O O . GLU B 1 212 ? 3.23 6.141 19.266 1 92.5 212 GLU B O 1
ATOM 3689 N N . GLU B 1 213 ? 1.454 6.305 17.891 1 94.44 213 GLU B N 1
ATOM 3690 C CA . GLU B 1 213 ? 1.406 4.879 17.562 1 94.44 213 GLU B CA 1
ATOM 3691 C C . GLU B 1 213 ? 2.689 4.426 16.875 1 94.44 213 GLU B C 1
ATOM 3693 O O . GLU B 1 213 ? 3.25 3.383 17.219 1 94.44 213 GLU B O 1
ATOM 3698 N N . LYS B 1 214 ? 3.158 5.191 15.906 1 94.06 214 LYS B N 1
ATOM 3699 C CA . LYS B 1 214 ? 4.348 4.793 15.164 1 94.06 214 LYS B CA 1
ATOM 3700 C C . LYS B 1 214 ? 5.594 4.852 16.047 1 94.06 214 LYS B C 1
ATOM 3702 O O . LYS B 1 214 ? 6.453 3.969 15.977 1 94.06 214 LYS B O 1
ATOM 3707 N N . VAL B 1 215 ? 5.668 5.879 16.906 1 94.94 215 VAL B N 1
ATOM 3708 C CA . VAL B 1 215 ? 6.812 6.043 17.797 1 94.94 215 VAL B CA 1
ATOM 3709 C C . VAL B 1 215 ? 6.84 4.906 18.812 1 94.94 215 VAL B C 1
ATOM 3711 O O . VAL B 1 215 ? 7.883 4.289 19.047 1 94.94 215 VAL B O 1
ATOM 3714 N N . ASN B 1 216 ? 5.727 4.641 19.422 1 94.88 216 ASN B N 1
ATOM 3715 C CA . ASN B 1 216 ? 5.648 3.559 20.391 1 94.88 216 ASN B CA 1
ATOM 3716 C C . ASN B 1 216 ? 6.035 2.219 19.781 1 94.88 216 ASN B C 1
ATOM 3718 O O . ASN B 1 216 ? 6.758 1.432 20.391 1 94.88 216 ASN B O 1
ATOM 3722 N N . SER B 1 217 ? 5.512 1.943 18.594 1 96.56 217 SER B N 1
ATOM 3723 C CA . SER B 1 217 ? 5.859 0.714 17.875 1 96.56 217 SER B CA 1
ATOM 3724 C C . SER B 1 217 ? 7.359 0.636 17.625 1 96.56 217 SER B C 1
ATOM 3726 O O . SER B 1 217 ? 7.969 -0.425 17.781 1 96.56 217 SER B O 1
ATOM 3728 N N . ALA B 1 218 ? 7.945 1.755 17.188 1 96.94 218 ALA B N 1
ATOM 3729 C CA . ALA B 1 218 ? 9.383 1.794 16.938 1 96.94 218 ALA B CA 1
ATOM 3730 C C . ALA B 1 218 ? 10.172 1.479 18.203 1 96.94 218 ALA B C 1
ATOM 3732 O O . ALA B 1 218 ? 11.086 0.65 18.172 1 96.94 218 ALA B O 1
ATOM 3733 N N . ILE B 1 219 ? 9.812 2.096 19.297 1 96.12 219 ILE B N 1
ATOM 3734 C CA . ILE B 1 219 ? 10.5 1.918 20.578 1 96.12 219 ILE B CA 1
ATOM 3735 C C . ILE B 1 219 ? 10.398 0.46 21.016 1 96.12 219 ILE B C 1
ATOM 3737 O O . ILE B 1 219 ? 11.398 -0.154 21.391 1 96.12 219 ILE B O 1
ATOM 3741 N N . GLU B 1 220 ? 9.258 -0.087 20.953 1 96 220 GLU B N 1
ATOM 3742 C CA . GLU B 1 220 ? 9.016 -1.457 21.391 1 96 220 GLU B CA 1
ATOM 3743 C C . GLU B 1 220 ? 9.789 -2.459 20.531 1 96 220 GLU B C 1
ATOM 3745 O O . GLU B 1 220 ? 10.133 -3.545 21 1 96 220 GLU B O 1
ATOM 3750 N N . ASN B 1 221 ? 10.016 -2.105 19.328 1 97.06 221 ASN B N 1
ATOM 3751 C CA . ASN B 1 221 ? 10.742 -2.996 18.438 1 97.06 221 ASN B CA 1
ATOM 3752 C C . ASN B 1 221 ? 12.203 -2.6 18.297 1 97.06 221 ASN B C 1
ATOM 3754 O O . ASN B 1 221 ? 12.898 -3.039 17.375 1 97.06 221 ASN B O 1
ATOM 3758 N N . ASN B 1 222 ? 12.664 -1.61 19.156 1 96.81 222 ASN B N 1
ATOM 3759 C CA . ASN B 1 222 ? 14.062 -1.199 19.281 1 96.81 222 ASN B CA 1
ATOM 3760 C C . ASN B 1 222 ? 14.562 -0.514 18.016 1 96.81 222 ASN B C 1
ATOM 3762 O O . ASN B 1 222 ? 15.695 -0.729 17.594 1 96.81 222 ASN B O 1
ATOM 3766 N N . ALA B 1 223 ? 13.727 0.124 17.344 1 97.94 223 ALA B N 1
ATOM 3767 C CA . ALA B 1 223 ? 14.102 0.941 16.188 1 97.94 223 ALA B CA 1
ATOM 3768 C C . ALA B 1 223 ? 14.359 2.387 16.609 1 97.94 223 ALA B C 1
ATOM 3770 O O . ALA B 1 223 ? 13.711 2.9 17.516 1 97.94 223 ALA B O 1
ATOM 3771 N N . LYS B 1 224 ? 15.234 3.045 15.992 1 98.19 224 LYS B N 1
ATOM 3772 C CA . LYS B 1 224 ? 15.477 4.465 16.219 1 98.19 224 LYS B CA 1
ATOM 3773 C C . LYS B 1 224 ? 14.391 5.324 15.578 1 98.19 224 LYS B C 1
ATOM 3775 O O . LYS B 1 224 ? 13.688 4.867 14.672 1 98.19 224 LYS B O 1
ATOM 3780 N N . ILE B 1 225 ? 14.25 6.465 16.125 1 98 225 ILE B N 1
ATOM 3781 C CA . ILE B 1 225 ? 13.289 7.43 15.602 1 98 225 ILE B CA 1
ATOM 3782 C C . ILE B 1 225 ? 14.031 8.664 15.086 1 98 225 ILE B C 1
ATOM 3784 O O . ILE B 1 225 ? 14.633 9.406 15.867 1 98 225 ILE B O 1
ATOM 3788 N N . ILE B 1 226 ? 14.031 8.836 13.82 1 98.25 226 ILE B N 1
ATOM 3789 C CA . ILE B 1 226 ? 14.602 10.031 13.211 1 98.25 226 ILE B CA 1
ATOM 3790 C C . ILE B 1 226 ? 13.5 11.062 12.969 1 98.25 226 ILE B C 1
ATOM 3792 O O . ILE B 1 226 ? 12.703 10.922 12.039 1 98.25 226 ILE B O 1
ATOM 3796 N N . LEU B 1 227 ? 13.516 12.07 13.758 1 97 227 LEU B N 1
ATOM 3797 C CA . LEU B 1 227 ? 12.516 13.133 13.664 1 97 227 LEU B CA 1
ATOM 3798 C C . LEU B 1 227 ? 13.031 14.289 12.82 1 97 227 LEU B C 1
ATOM 3800 O O . LEU B 1 227 ? 14.078 14.867 13.117 1 97 227 LEU B O 1
ATOM 3804 N N . ILE B 1 228 ? 12.352 14.578 11.734 1 96.44 228 ILE B N 1
ATOM 3805 C CA . ILE B 1 228 ? 12.594 15.828 11.023 1 96.44 228 ILE B CA 1
ATOM 3806 C C . ILE B 1 228 ? 11.852 16.969 11.711 1 96.44 228 ILE B C 1
ATOM 3808 O O . ILE B 1 228 ? 10.617 16.969 11.758 1 96.44 228 ILE B O 1
ATOM 3812 N N . ASN B 1 229 ? 12.539 17.875 12.219 1 93.25 229 ASN B N 1
ATOM 3813 C CA . ASN B 1 229 ? 11.953 18.984 12.961 1 93.25 229 ASN B CA 1
ATOM 3814 C C . ASN B 1 229 ? 11.094 19.875 12.055 1 93.25 229 ASN B C 1
ATOM 3816 O O . ASN B 1 229 ? 11.352 19.984 10.852 1 93.25 229 ASN B O 1
ATOM 3820 N N . LYS B 1 230 ? 10.047 20.422 12.68 1 90.44 230 LYS B N 1
ATOM 3821 C CA . LYS B 1 230 ? 9.297 21.469 11.984 1 90.44 230 LYS B CA 1
ATOM 3822 C C . LYS B 1 230 ? 10.195 22.641 11.617 1 90.44 230 LYS B C 1
ATOM 3824 O O . LYS B 1 230 ? 11.094 23 12.383 1 90.44 230 LYS B O 1
ATOM 3829 N N . PRO B 1 231 ? 9.883 23.156 10.438 1 88.88 231 PRO B N 1
ATOM 3830 C CA . PRO B 1 231 ? 10.633 24.375 10.133 1 88.88 231 PRO B CA 1
ATOM 3831 C C . PRO B 1 231 ? 10.398 25.484 11.164 1 88.88 231 PRO B C 1
ATOM 3833 O O . PRO B 1 231 ? 9.289 25.609 11.695 1 88.88 231 PRO B O 1
ATOM 3836 N N . LYS B 1 232 ? 11.469 26.25 11.406 1 86.38 232 LYS B N 1
ATOM 3837 C CA . LYS B 1 232 ? 11.359 27.391 12.312 1 86.38 232 LYS B CA 1
ATOM 3838 C C . LYS B 1 232 ? 10.781 28.609 11.602 1 86.38 232 LYS B C 1
ATOM 3840 O O . LYS B 1 232 ? 11.398 29.141 10.688 1 86.38 232 LYS B O 1
ATOM 3845 N N . VAL B 1 233 ? 9.602 28.906 11.914 1 90.88 233 VAL B N 1
ATOM 3846 C CA . VAL B 1 233 ? 8.93 30.078 11.367 1 90.88 233 VAL B CA 1
ATOM 3847 C C . VAL B 1 233 ? 8.453 30.984 12.508 1 90.88 233 VAL B C 1
ATOM 3849 O O . VAL B 1 233 ? 7.977 30.484 13.539 1 90.88 233 VAL B O 1
ATOM 3852 N N . ASP B 1 234 ? 8.711 32.25 12.383 1 92.19 234 ASP B N 1
ATOM 3853 C CA . ASP B 1 234 ? 8.164 33.219 13.336 1 92.19 234 ASP B CA 1
ATOM 3854 C C . ASP B 1 234 ? 6.711 33.562 13 1 92.19 234 ASP B C 1
ATOM 3856 O O . ASP B 1 234 ? 6.445 34.5 12.242 1 92.19 234 ASP B O 1
ATOM 3860 N N . TYR B 1 235 ? 5.848 32.938 13.656 1 93.94 235 TYR B N 1
ATOM 3861 C CA . TYR B 1 235 ? 4.434 33.031 13.312 1 93.94 235 TYR B CA 1
ATOM 3862 C C . TYR B 1 235 ? 3.785 34.219 14.008 1 93.94 235 TYR B C 1
ATOM 3864 O O . TYR B 1 235 ? 2.725 34.688 13.594 1 93.94 235 TYR B O 1
ATOM 3872 N N . GLY B 1 236 ? 4.391 34.719 15.016 1 94.44 236 GLY B N 1
ATOM 3873 C CA . GLY B 1 236 ? 3.721 35.719 15.836 1 94.44 236 GLY B CA 1
ATOM 3874 C C . GLY B 1 236 ? 2.709 35.125 16.797 1 94.44 236 GLY B C 1
ATOM 3875 O O . GLY B 1 236 ? 3.064 34.312 17.656 1 94.44 236 GLY B O 1
ATOM 3876 N N . THR B 1 237 ? 1.429 35.375 16.562 1 95.56 237 THR B N 1
ATOM 3877 C CA . THR B 1 237 ? 0.373 34.812 17.422 1 95.56 237 THR B CA 1
ATOM 3878 C C . THR B 1 237 ? 0.098 33.375 17.094 1 95.56 237 THR B C 1
ATOM 3880 O O . THR B 1 237 ? -0.222 33.031 15.945 1 95.56 237 THR B O 1
ATOM 3883 N N . VAL B 1 238 ? 0.237 32.5 18.125 1 95.31 238 VAL B N 1
ATOM 3884 C CA . VAL B 1 238 ? 0.061 31.062 17.906 1 95.31 238 VAL B CA 1
ATOM 3885 C C . VAL B 1 238 ? -0.921 30.5 18.922 1 95.31 238 VAL B C 1
ATOM 3887 O O . VAL B 1 238 ? -0.86 30.844 20.109 1 95.31 238 VAL B O 1
ATOM 3890 N N . PHE B 1 239 ? -1.898 29.781 18.453 1 94.75 239 PHE B N 1
ATOM 3891 C CA . PHE B 1 239 ? -2.801 29.016 19.312 1 94.75 239 PHE B CA 1
ATOM 3892 C C . PHE B 1 239 ? -2.506 27.531 19.203 1 94.75 239 PHE B C 1
ATOM 3894 O O . PHE B 1 239 ? -2.213 27.031 18.109 1 94.75 239 PHE B O 1
ATOM 3901 N N . ASN B 1 240 ? -2.586 26.734 20.312 1 90.81 240 ASN B N 1
ATOM 3902 C CA . ASN B 1 240 ? -2.363 25.297 20.297 1 90.81 240 ASN B CA 1
ATOM 3903 C C . ASN B 1 240 ? -3.605 24.531 20.766 1 90.81 240 ASN B C 1
ATOM 3905 O O . ASN B 1 240 ? -3.607 23.312 20.797 1 90.81 240 ASN B O 1
ATOM 3909 N N . ASP B 1 241 ? -4.574 25.266 21.094 1 91.38 241 ASP B N 1
ATOM 3910 C CA . ASP B 1 241 ? -5.859 24.734 21.516 1 91.38 241 ASP B CA 1
ATOM 3911 C C . ASP B 1 241 ? -7.004 25.281 20.672 1 91.38 241 ASP B C 1
ATOM 3913 O O . ASP B 1 241 ? -7.164 26.5 20.562 1 91.38 241 ASP B O 1
ATOM 3917 N N . LEU B 1 242 ? -7.746 24.375 20.125 1 92 242 LEU B N 1
ATOM 3918 C CA . LEU B 1 242 ? -8.797 24.766 19.188 1 92 242 LEU B CA 1
ATOM 3919 C C . LEU B 1 242 ? -9.867 25.609 19.891 1 92 242 LEU B C 1
ATOM 3921 O O . LEU B 1 242 ? -10.391 26.562 19.312 1 92 242 LEU B O 1
ATOM 3925 N N . LYS B 1 243 ? -10.195 25.219 21.109 1 93.44 243 LYS B N 1
ATOM 3926 C CA . LYS B 1 243 ? -11.219 25.953 21.844 1 93.44 243 LYS B CA 1
ATOM 3927 C C . LYS B 1 243 ? -10.789 27.406 22.094 1 93.44 243 LYS B C 1
ATOM 3929 O O . LYS B 1 243 ? -11.602 28.328 21.938 1 93.44 243 LYS B O 1
ATOM 3934 N N . ASP B 1 244 ? -9.57 27.562 22.422 1 95.25 244 ASP B N 1
ATOM 3935 C CA . ASP B 1 244 ? -9.039 28.906 22.656 1 95.25 244 ASP B CA 1
ATOM 3936 C C . ASP B 1 244 ? -9.047 29.734 21.375 1 95.25 244 ASP B C 1
ATOM 3938 O O . ASP B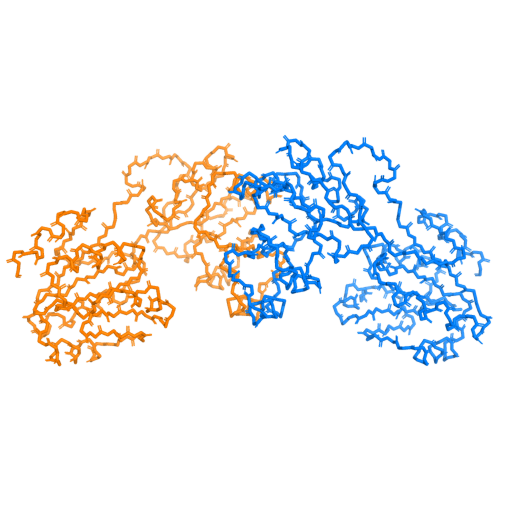 1 244 ? -9.367 30.922 21.406 1 95.25 244 ASP B O 1
ATOM 3942 N N . LEU B 1 245 ? -8.68 29.094 20.281 1 96.19 245 LEU B N 1
ATOM 3943 C CA . LEU B 1 245 ? -8.68 29.781 19 1 96.19 245 LEU B CA 1
ATOM 3944 C C . LEU B 1 245 ? -10.086 30.234 18.625 1 96.19 245 LEU B C 1
ATOM 3946 O O . LEU B 1 245 ? -10.281 31.391 18.25 1 96.19 245 LEU B O 1
ATOM 3950 N N . ILE B 1 246 ? -11.039 29.344 18.781 1 95.31 246 ILE B N 1
ATOM 3951 C CA . ILE B 1 246 ? -12.414 29.641 18.406 1 95.31 246 ILE B CA 1
ATOM 3952 C C . ILE B 1 246 ? -12.969 30.766 19.266 1 95.31 246 ILE B C 1
ATOM 3954 O O . ILE B 1 246 ? -13.633 31.672 18.766 1 95.31 246 ILE B O 1
ATOM 3958 N N . LEU B 1 247 ? -12.703 30.734 20.578 1 94.94 247 LEU B N 1
ATOM 3959 C CA . LEU B 1 247 ? -13.141 31.797 21.484 1 94.94 247 LEU B CA 1
ATOM 3960 C C . LEU B 1 247 ? -12.57 33.156 21.062 1 94.94 247 LEU B C 1
ATOM 3962 O O . LEU B 1 247 ? -13.273 34.156 21.109 1 94.94 247 LEU B O 1
ATOM 3966 N N . TYR B 1 248 ? -11.359 33.156 20.688 1 95.81 248 TYR B N 1
ATOM 3967 C CA . TYR B 1 248 ? -10.703 34.375 20.234 1 95.81 248 TYR B CA 1
ATOM 3968 C C . TYR B 1 248 ? -11.352 34.906 18.969 1 95.81 248 TYR B C 1
ATOM 3970 O O . TYR B 1 248 ? -11.594 36.125 18.859 1 95.81 248 TYR B O 1
ATOM 3978 N N . LEU B 1 249 ? -11.641 34 18.031 1 95.44 249 LEU B N 1
ATOM 3979 C CA . LEU B 1 249 ? -12.172 34.406 16.734 1 95.44 249 LEU B CA 1
ATOM 3980 C C . LEU B 1 249 ? -13.602 34.938 16.859 1 95.44 249 LEU B C 1
ATOM 3982 O O . LEU B 1 249 ? -14.047 35.75 16.047 1 95.44 249 LEU B O 1
ATOM 3986 N N . LYS B 1 250 ? -14.258 34.469 17.906 1 92.19 250 LYS B N 1
ATOM 3987 C CA . LYS B 1 250 ? -15.609 34.938 18.172 1 92.19 250 LYS B CA 1
ATOM 3988 C C . LYS B 1 250 ? -15.602 36.406 18.578 1 92.19 250 LYS B C 1
ATOM 3990 O O . LYS B 1 250 ? -16.594 37.125 18.391 1 92.19 250 LYS B O 1
ATOM 3995 N N . GLU B 1 251 ? -14.531 36.781 19.141 1 89.75 251 GLU B N 1
ATOM 3996 C CA . GLU B 1 251 ? -14.43 38.125 19.672 1 89.75 251 GLU B CA 1
ATOM 3997 C C . GLU B 1 251 ? -13.883 39.094 18.625 1 89.75 251 GLU B C 1
ATOM 3999 O O . GLU B 1 251 ? -13.867 40.312 18.844 1 89.75 251 GLU B O 1
ATOM 4004 N N . VAL B 1 252 ? -13.352 38.594 17.641 1 84.62 252 VAL B N 1
ATOM 4005 C CA . VAL B 1 252 ? -12.797 39.438 16.594 1 84.62 252 VAL B CA 1
ATOM 4006 C C . VAL B 1 252 ? -13.906 39.875 15.625 1 84.62 252 VAL B C 1
ATOM 4008 O O . VAL B 1 252 ? -14.766 39.062 15.266 1 84.62 252 VAL B O 1
#

Organism: NCBI:txid29372

pLDDT: mean 94.01, std 5.05, range [74.44, 98.81]

Secondary structure (DSSP, 8-state):
-EEEEE-STHHHHHHHHHTTT---EEEE-SSHHHHHTTTTS--SEEE-S---HHHHHHHHHHHT-SEEEEE--TT-HHHHHHHHHHHHHTT-EEEEE-PPPSTTS---TTEEEESSGGGHHHHTTT--SEEEE-S-STTHHHHHHT--SS-EEEEE---HHHHHHHHHTT--GGGEEEE-S---HHHHHHHHHHTTEEEEEEE--TGGGTHHHHHHHHHHTT-EEEEEPPP----SEEE--HHHHHHHHHH-/-EEEEE-STHHHHHHHHHTTT---EEEE-SSHHHHHTTTTS--SEEE-S---HHHHHHHHHHHT-SEEEEE--TT-HHHHHHHHHHHHHHT-EEEEE-PPPSTTS---TTEEEESSGGGHHHHTTT--SEEEE-S-STTHHHHHHT--SS-EEEEE---HHHHHHHHHTT--GGGEEEE-S---HHHHHHHHHHTTEEEEEEE--TGGGTHHHHHHHHHHTT-EEEEEPPP----SEEE--HHHHHHHHHH-

Radius of gyration: 27.76 Å; Cα contacts (8 Å, |Δi|>4): 978; chains: 2; bounding box: 50×83×61 Å

Sequence (504 aa):
MLGFVLGTGEGREILREMNKFTEDIVVSTATAYGGELLKEYKVKHMNTKPLDLEGFKNLIREWNIKVFVDVSHPYASEASKTVIKACKEENIKYIRYERESYFDKVDYKQIIRLDSYEELKKALKDIKGNILNTTGSNNALLINSLGLENRVIHRVLPSYTVIKKLTEGGITLDNIIAIKGPFGKAINDGIIKEYNIKAIITKDSGKEGGVEEKVNSAIENNAKIILINKPKVDYGTVFNDLKDLILYLKEVMLGFVLGTGEGREILREMNKFTEDIVVSTATAYGGELLKEYKVKHMNTKPLDLEGFKNLIREWNIKVFVDVSHPYASEASKTVIKACKEENIKYIRYERESYFDKVDYKQIIRLDSYEELKKALKDIKGNILNTTGSNNALLINSLGLENRVIHRVLPSYTVIKKLTEGGITLDNIIAIKGPFGKAINDGIIKEYNIKAIITKDSGKEGGVEEKVNSAIENNAKIILINKPKVDYGTVFNDLKDLILYLKEV

InterPro domains:
  IPR003723 Precorrin-6x reductase [PF02571] (6-248)
  IPR003723 Precorrin-6x reductase [PS51014] (1-252)
  IPR003723 Precorrin-6x reductase [PTHR36925] (4-251)
  IPR003723 Precorrin-6x reductase [TIGR00715] (6-250)